Protein AF-A0A7G1ILV0-F1 (afdb_monomer_lite)

Secondary structure (DSSP, 8-state):
-EETTEE----GGGHHHHHHHH-PPPPTT--GGGSPPPSSHHHHHHHHHHHHS-SEEHHHHHHHHT--HHHHHHHHHHHHHTTSEEEE---TTSPTT-TT--EEEEHHHHHHHHHHHHHHHHHTTPPPPHHHHHHHHHHHTTTT-SS-BSHHHHHHHHHHTTT--EEHHHIIIIIIGGGSBT--HHHHHHHHHHTSEEEEEEEEPSTT-EEEEEEEGGGHHHHSPPGGG-S------HHHHHHHHHHHTSS-EEHHHHTTSS--HHHHHHHHHHHHHHTSEEES-SHHHHHHHTTSTT-------S-S-----------------PPPPGGG-SEEEEPPPPP--HHHHHHHHHHHHHHHHSS--TTSSPPP-PPS--------

pLDDT: mean 80.62, std 17.73, range [22.39, 97.06]

InterPro domains:
  IPR055368 Large helicase-related protein, winged-helix domain 3 [PF23235] (128-217)
  IPR055369 Large helicase-related protein, winged-helix domain 2 [PF23236] (2-36)

Radius of gyration: 38.04 Å; chains: 1; bounding box: 92×41×107 Å

Foldseek 3Di:
DDALNDDDDDDLLLQLLLCQPGVDDDDPPDDCNSNDHDPCSNLVVVLVCQVPPPWDWLVVSCSVGVHDSVVSVVSLVVCVVVVQKDWDDDDPPQDPPDSGSIIIHGNVNVVVVVVVVVVVVVVVVPDDDPVVLVVVQCVLLQQQPAPAAALVQQLLNLLLQALPWDKLVCCQPPRRPRRHPPDDQVSVLVCLLVQQKWKAAQADDPALIGIMGMHGNVCQLLNDDALVRQNDPDDDDPLLVLVVVVQVVDDWAALVVSCPDPDDSVVNLVSVVVCRNSGFKTFSHCQLSVLSVCPDPPNDPPPDPPPPPPPPPPPDDPDPDPPPPPPPDSNRDGIMHTRDHHDPDPVSSQVVVVVSCCSNSVDDDPVPRDPPPPPPDDDDDDDD

Organism: Mycobacterium kansasii (NCBI:txid1768)

Sequence (384 aa):
MSFAGRNWWVAVEDIGRLRDGVGAAVPVGLPATFTEEVADPLGELLGRYARTHTPFTTAEAAARFGLGLRVTTDVLGRLAGDGRLVRGDFVVAAAPGGVGSQQWCDAEVLRILRRRSLAALRAQVEPVSTTAYGRFLPEWHHVGATDTGGVDRLAAVIDQLAGARIPASALEPLVLAPRVRDYSPAMLDELLASGEVIWSGAGLISGSDGWVSLHLADSAPLTLALPANQPAEIELTDAHRVILDMLTGGGAYFFRQLTGNGHTETDLKTALWELIWAGWVTGDTFAPVRAILGGGPGARKRSAPAHRGHRPPRLSRYSVAHAQARAPDPTVAGRWSALPTAEP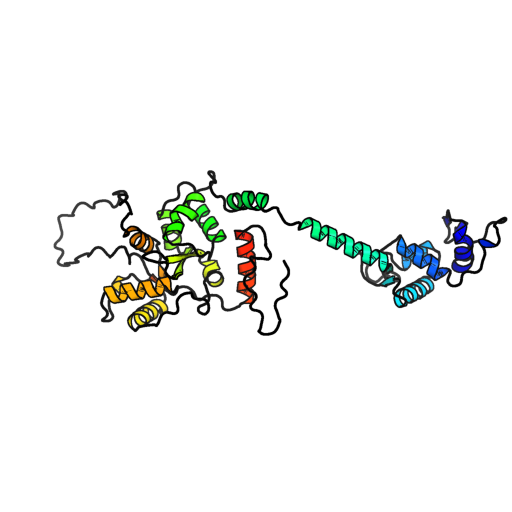DSTLQAHYHAELLLNRHGVLTKARRPPKVCPAGSRPCTRC

Structure (mmCIF, N/CA/C/O backbone):
data_AF-A0A7G1ILV0-F1
#
_entry.id   AF-A0A7G1ILV0-F1
#
loop_
_atom_site.group_PDB
_atom_site.id
_atom_site.type_symbol
_atom_site.label_atom_id
_atom_site.label_alt_id
_atom_site.label_comp_id
_atom_site.label_asym_id
_atom_site.label_entity_id
_atom_site.label_seq_id
_atom_site.pdbx_PDB_ins_code
_atom_site.Cartn_x
_atom_site.Cartn_y
_atom_site.Cartn_z
_atom_site.occupancy
_atom_site.B_iso_or_equiv
_atom_site.auth_seq_id
_atom_site.auth_comp_id
_atom_site.auth_asym_id
_atom_site.auth_atom_id
_atom_site.pdbx_PDB_model_num
ATOM 1 N N . MET A 1 1 ? 27.728 1.464 -62.316 1.00 79.12 1 MET A N 1
ATOM 2 C CA . MET A 1 1 ? 28.024 0.062 -62.698 1.00 79.12 1 MET A CA 1
ATOM 3 C C . MET A 1 1 ? 26.738 -0.752 -62.725 1.00 79.12 1 MET A C 1
ATOM 5 O O . MET A 1 1 ? 25.819 -0.402 -61.994 1.00 79.12 1 MET A O 1
ATOM 9 N N . SER A 1 2 ? 26.652 -1.795 -63.557 1.00 82.56 2 SER A N 1
ATOM 10 C CA . SER A 1 2 ? 25.459 -2.650 -63.659 1.00 82.56 2 SER A CA 1
ATOM 11 C C . SER A 1 2 ? 25.714 -4.014 -63.018 1.00 82.56 2 SER A C 1
ATOM 13 O O . SER A 1 2 ? 26.700 -4.663 -63.354 1.00 82.56 2 SER A O 1
ATOM 15 N N . PHE A 1 3 ? 24.862 -4.423 -62.078 1.00 84.88 3 PHE A N 1
ATOM 16 C CA . PHE A 1 3 ? 24.845 -5.763 -61.478 1.00 84.88 3 PHE A CA 1
ATOM 17 C C . PHE A 1 3 ? 23.454 -6.046 -60.892 1.00 84.88 3 PHE A C 1
ATOM 19 O O . PHE A 1 3 ? 22.685 -5.116 -60.628 1.00 84.88 3 PHE A O 1
ATOM 26 N N . ALA A 1 4 ? 23.104 -7.326 -60.716 1.00 81.44 4 ALA A N 1
ATOM 27 C CA . ALA A 1 4 ? 21.771 -7.749 -60.260 1.00 81.44 4 ALA A CA 1
ATOM 28 C C . ALA A 1 4 ? 20.609 -7.182 -61.114 1.00 81.44 4 ALA A C 1
ATOM 30 O O . ALA A 1 4 ? 19.538 -6.860 -60.600 1.00 81.44 4 ALA A O 1
ATOM 31 N N . GLY A 1 5 ? 20.839 -6.992 -62.420 1.00 80.69 5 GLY A N 1
ATOM 32 C CA . GLY A 1 5 ? 19.844 -6.451 -63.355 1.00 80.69 5 GLY A CA 1
ATOM 33 C C . GLY A 1 5 ? 19.507 -4.965 -63.164 1.00 80.69 5 GLY A C 1
ATOM 34 O O . GLY A 1 5 ? 18.487 -4.508 -63.676 1.00 80.69 5 GLY A O 1
ATOM 35 N N . ARG A 1 6 ? 20.320 -4.200 -62.416 1.00 86.44 6 ARG A N 1
ATOM 36 C CA . ARG A 1 6 ? 20.106 -2.766 -62.150 1.00 86.44 6 ARG A CA 1
ATOM 37 C C . ARG A 1 6 ? 21.400 -1.964 -62.273 1.00 86.44 6 ARG A C 1
ATOM 39 O O . ARG A 1 6 ? 22.496 -2.488 -62.088 1.00 86.44 6 ARG A O 1
ATOM 46 N N . ASN A 1 7 ? 21.258 -0.666 -62.536 1.00 87.00 7 ASN A N 1
ATOM 47 C CA . ASN A 1 7 ? 22.370 0.282 -62.541 1.00 87.00 7 ASN A CA 1
ATOM 48 C C . ASN A 1 7 ? 22.523 0.931 -61.161 1.00 87.00 7 ASN A C 1
ATOM 50 O O . ASN A 1 7 ? 21.570 1.485 -60.619 1.00 87.00 7 ASN A O 1
ATOM 54 N N . TRP A 1 8 ? 23.737 0.881 -60.619 1.00 85.62 8 TRP A N 1
ATOM 55 C CA . TRP A 1 8 ? 24.092 1.390 -59.298 1.00 85.62 8 TRP A CA 1
ATOM 56 C C . TRP A 1 8 ? 25.209 2.429 -59.382 1.00 85.62 8 TRP A C 1
ATOM 58 O O . TRP A 1 8 ? 26.171 2.273 -60.146 1.00 85.62 8 TRP A O 1
ATOM 68 N N . TRP A 1 9 ? 25.109 3.451 -58.535 1.00 87.25 9 TRP A N 1
ATOM 69 C CA . TRP A 1 9 ? 26.228 4.321 -58.186 1.00 87.25 9 TRP A CA 1
ATOM 70 C C . TRP A 1 9 ? 27.061 3.630 -57.110 1.00 87.25 9 TRP A C 1
ATOM 72 O O . TRP A 1 9 ? 26.515 3.158 -56.113 1.00 87.25 9 TRP A O 1
ATOM 82 N N . VAL A 1 10 ? 28.365 3.520 -57.340 1.00 84.38 10 VAL A N 1
ATOM 83 C CA . VAL A 1 10 ? 29.295 2.813 -56.456 1.00 84.38 10 VAL A CA 1
ATOM 84 C C . VAL A 1 10 ? 30.551 3.660 -56.311 1.00 84.38 10 VAL A C 1
ATOM 86 O O . VAL A 1 10 ? 30.996 4.266 -57.285 1.00 84.38 10 VAL A O 1
ATOM 89 N N . ALA A 1 11 ? 31.097 3.690 -55.100 1.00 85.56 11 ALA A N 1
ATOM 90 C CA . ALA A 1 11 ? 32.402 4.259 -54.818 1.00 85.56 11 ALA A CA 1
ATOM 91 C C . ALA A 1 11 ? 33.509 3.504 -55.584 1.00 85.56 11 ALA A C 1
ATOM 93 O O . ALA A 1 11 ? 33.436 2.287 -55.778 1.00 85.56 11 ALA A O 1
ATOM 94 N N . VAL A 1 12 ? 34.525 4.230 -56.047 1.00 83.69 12 VAL A N 1
ATOM 95 C CA . VAL A 1 12 ? 35.605 3.680 -56.886 1.00 83.69 12 VAL A CA 1
ATOM 96 C C . VAL A 1 12 ? 36.421 2.620 -56.131 1.00 83.69 12 VAL A C 1
ATOM 98 O O . VAL A 1 12 ? 36.881 1.645 -56.718 1.00 83.69 12 VAL A O 1
ATOM 101 N N . GLU A 1 13 ? 36.499 2.742 -54.809 1.00 85.06 13 GLU A N 1
ATOM 102 C CA . GLU A 1 13 ? 37.200 1.852 -53.881 1.00 85.06 13 GLU A CA 1
ATOM 103 C C . GLU A 1 13 ? 36.579 0.449 -53.778 1.00 85.06 13 GLU A C 1
ATOM 105 O O . GLU A 1 13 ? 37.205 -0.472 -53.250 1.00 85.06 13 GLU A O 1
ATOM 110 N N . ASP A 1 14 ? 35.344 0.274 -54.256 1.00 83.62 14 ASP A N 1
ATOM 111 C CA . ASP A 1 14 ? 34.600 -0.988 -54.178 1.00 83.62 14 ASP A CA 1
ATOM 112 C C . ASP A 1 14 ? 34.584 -1.761 -55.499 1.00 83.62 14 ASP A C 1
ATOM 114 O O . ASP A 1 14 ? 33.977 -2.830 -55.592 1.00 83.62 14 ASP A O 1
ATOM 118 N N . ILE A 1 15 ? 35.280 -1.251 -56.517 1.00 84.88 15 ILE A N 1
ATOM 119 C CA . ILE A 1 15 ? 35.328 -1.851 -57.850 1.00 84.88 15 ILE A CA 1
ATOM 120 C C . ILE A 1 15 ? 35.976 -3.237 -57.816 1.00 84.88 15 ILE A C 1
ATOM 122 O O . ILE A 1 15 ? 35.375 -4.173 -58.339 1.00 84.88 15 ILE A O 1
ATOM 126 N N . GLY A 1 16 ? 37.123 -3.407 -57.145 1.00 84.12 16 GLY A N 1
ATOM 127 C CA . GLY A 1 16 ? 37.753 -4.723 -56.964 1.00 84.12 16 GLY A CA 1
ATOM 128 C C . GLY A 1 16 ? 36.823 -5.734 -56.280 1.00 84.12 16 GLY A C 1
ATOM 129 O O . GLY A 1 16 ? 36.609 -6.830 -56.789 1.00 84.12 16 GLY A O 1
ATOM 130 N N . ARG A 1 17 ? 36.141 -5.320 -55.199 1.00 87.56 17 ARG A N 1
ATOM 131 C CA . ARG A 1 17 ? 35.183 -6.168 -54.460 1.00 87.56 17 ARG A CA 1
ATOM 132 C C . ARG A 1 17 ? 34.002 -6.611 -55.319 1.00 87.56 17 ARG A C 1
ATOM 134 O O . ARG A 1 17 ? 33.557 -7.749 -55.215 1.00 87.56 17 ARG A O 1
ATOM 141 N N . LEU A 1 18 ? 33.458 -5.711 -56.139 1.00 85.69 18 LEU A N 1
ATOM 142 C CA . LEU A 1 18 ? 32.312 -6.013 -56.997 1.00 85.69 18 LEU A CA 1
ATOM 143 C C . LEU A 1 18 ? 32.705 -6.824 -58.232 1.00 85.69 18 LEU A C 1
ATOM 145 O O . LEU A 1 18 ? 31.926 -7.673 -58.665 1.00 85.69 18 LEU A O 1
ATOM 149 N N . ARG A 1 19 ? 33.903 -6.603 -58.779 1.00 87.06 19 ARG A N 1
ATOM 150 C CA . ARG A 1 19 ? 34.464 -7.453 -59.832 1.00 87.06 19 ARG A CA 1
ATOM 151 C C . ARG A 1 19 ? 34.607 -8.885 -59.319 1.00 87.06 19 ARG A C 1
ATOM 153 O O . ARG A 1 19 ? 34.038 -9.794 -59.914 1.00 87.06 19 ARG A O 1
ATOM 160 N N . ASP A 1 20 ? 35.292 -9.056 -58.192 1.00 85.19 20 ASP A N 1
ATOM 161 C CA . ASP A 1 20 ? 35.662 -10.377 -57.669 1.00 85.19 20 ASP A CA 1
ATOM 162 C C . ASP A 1 20 ? 34.476 -11.091 -56.998 1.00 85.19 20 ASP A C 1
ATOM 164 O O . ASP A 1 20 ? 34.389 -12.315 -57.012 1.00 85.19 20 ASP A O 1
ATOM 168 N N . GLY A 1 21 ? 33.531 -10.336 -56.427 1.00 84.25 21 GLY A N 1
ATOM 169 C CA . GLY A 1 21 ? 32.373 -10.887 -55.722 1.00 84.25 21 GLY A CA 1
ATOM 170 C C . GLY A 1 21 ? 31.157 -11.162 -56.608 1.00 84.25 21 GLY A C 1
ATOM 171 O O . GLY A 1 21 ? 30.537 -12.214 -56.480 1.00 84.25 21 GLY A O 1
ATOM 172 N N . VAL A 1 22 ? 30.778 -10.221 -57.480 1.00 85.88 22 VAL A N 1
ATOM 173 C CA . VAL A 1 22 ? 29.532 -10.305 -58.275 1.00 85.88 22 VAL A CA 1
ATOM 174 C C . VAL A 1 22 ? 29.767 -10.295 -59.788 1.00 85.88 22 VAL A C 1
ATOM 176 O O . VAL A 1 22 ? 28.803 -10.285 -60.551 1.00 85.88 22 VAL A O 1
ATOM 179 N N . GLY A 1 23 ? 31.026 -10.287 -60.242 1.00 83.50 23 GLY A N 1
ATOM 180 C CA . GLY A 1 23 ? 31.365 -10.273 -61.666 1.00 83.50 23 GLY A CA 1
ATOM 181 C C . GLY A 1 23 ? 31.017 -8.958 -62.369 1.00 83.50 23 GLY A C 1
ATOM 182 O O . GLY A 1 23 ? 30.745 -8.958 -63.569 1.00 83.50 23 GLY A O 1
ATOM 183 N N . ALA A 1 24 ? 30.972 -7.836 -61.641 1.00 85.75 24 ALA A N 1
ATOM 184 C CA . ALA A 1 24 ? 30.646 -6.541 -62.235 1.00 85.75 24 ALA A CA 1
ATOM 185 C C . ALA A 1 24 ? 31.731 -6.092 -63.230 1.00 85.75 24 ALA A C 1
ATOM 187 O O . ALA A 1 24 ? 32.926 -6.149 -62.936 1.00 85.75 24 ALA A O 1
ATOM 188 N N . ALA A 1 25 ? 31.311 -5.598 -64.398 1.00 83.44 25 ALA A N 1
ATOM 189 C CA . ALA A 1 25 ? 32.230 -5.087 -65.412 1.00 83.44 25 ALA A CA 1
ATOM 190 C C . ALA A 1 25 ? 32.951 -3.820 -64.920 1.00 83.44 25 ALA A C 1
ATOM 192 O O . ALA A 1 25 ? 32.310 -2.838 -64.532 1.00 83.44 25 ALA A O 1
ATOM 193 N N . VAL A 1 26 ? 34.284 -3.842 -64.973 1.00 83.38 26 VAL A N 1
ATOM 194 C CA . VAL A 1 26 ? 35.137 -2.716 -64.575 1.00 83.38 26 VAL A CA 1
ATOM 195 C C . VAL A 1 26 ? 35.192 -1.678 -65.705 1.00 83.38 26 VAL A C 1
ATOM 197 O O . VAL A 1 26 ? 35.499 -2.043 -66.842 1.00 83.38 26 VAL A O 1
ATOM 200 N N . PRO A 1 27 ? 34.907 -0.390 -65.435 1.00 82.06 27 PRO A N 1
ATOM 201 C CA . PRO A 1 27 ? 35.060 0.672 -66.428 1.00 82.06 27 PRO A CA 1
ATOM 202 C C . PRO A 1 27 ? 36.511 0.826 -66.915 1.00 82.06 27 PRO A C 1
ATOM 204 O O . PRO A 1 27 ? 37.463 0.603 -66.171 1.00 82.06 27 PRO A O 1
ATOM 207 N N . VAL A 1 28 ? 36.694 1.255 -68.164 1.00 80.25 28 VAL A N 1
ATOM 208 C CA . VAL A 1 28 ? 38.029 1.541 -68.715 1.00 80.25 28 VAL A CA 1
ATOM 209 C C . VAL A 1 28 ? 38.615 2.825 -68.105 1.00 80.25 28 VAL A C 1
ATOM 211 O O . VAL A 1 28 ? 37.888 3.792 -67.891 1.00 80.25 28 VAL A O 1
ATOM 214 N N . GLY A 1 29 ? 39.928 2.845 -67.838 1.00 80.56 29 GLY A N 1
ATOM 215 C CA . GLY A 1 29 ? 40.647 4.035 -67.346 1.00 80.56 29 GLY A CA 1
ATOM 216 C C . GLY A 1 29 ? 40.812 4.151 -65.823 1.00 80.56 29 GLY A C 1
ATOM 217 O O . GLY A 1 29 ? 41.210 5.208 -65.338 1.00 80.56 29 GLY A O 1
ATOM 218 N N . LEU A 1 30 ? 40.524 3.092 -65.061 1.00 82.38 30 LEU A N 1
ATOM 219 C CA . LEU A 1 30 ? 40.735 3.063 -63.610 1.00 82.38 30 LEU A CA 1
ATOM 220 C C . LEU A 1 30 ? 42.191 2.735 -63.229 1.00 82.38 30 LEU A C 1
ATOM 222 O O . LEU A 1 30 ? 42.774 1.821 -63.814 1.00 82.38 30 LEU A O 1
ATOM 226 N N . PRO A 1 31 ? 42.775 3.431 -62.231 1.00 83.38 31 PRO A N 1
ATOM 227 C CA . PRO A 1 31 ? 44.074 3.068 -61.670 1.00 83.38 31 PRO A CA 1
ATOM 228 C C . PRO A 1 31 ? 44.096 1.636 -61.123 1.00 83.38 31 PRO A C 1
ATOM 230 O O . PRO A 1 31 ? 43.142 1.200 -60.475 1.00 83.38 31 PRO A O 1
ATOM 233 N N . ALA A 1 32 ? 45.218 0.936 -61.324 1.00 77.31 32 ALA A N 1
ATOM 234 C CA . ALA A 1 32 ? 45.383 -0.467 -60.930 1.00 77.31 32 ALA A CA 1
ATOM 235 C C . ALA A 1 32 ? 45.163 -0.716 -59.423 1.00 77.31 32 ALA A C 1
ATOM 237 O O . ALA A 1 32 ? 44.702 -1.791 -59.043 1.00 77.31 32 ALA A O 1
ATOM 238 N N . THR A 1 33 ? 45.401 0.302 -58.590 1.00 81.69 33 THR A N 1
ATOM 239 C CA . THR A 1 33 ? 45.192 0.283 -57.132 1.00 81.69 33 THR A CA 1
ATOM 240 C C . THR A 1 33 ? 43.747 -0.022 -56.726 1.00 81.69 33 THR A C 1
ATOM 242 O O . THR A 1 33 ? 43.512 -0.569 -55.657 1.00 81.69 33 THR A O 1
ATOM 245 N N . PHE A 1 34 ? 42.754 0.304 -57.563 1.00 76.94 34 PHE A N 1
ATOM 246 C CA . PHE A 1 34 ? 41.334 0.026 -57.280 1.00 76.94 34 PHE A CA 1
ATOM 247 C C . PHE A 1 34 ? 40.857 -1.332 -57.815 1.00 76.94 34 PHE A C 1
ATOM 249 O O . PHE A 1 34 ? 39.697 -1.710 -57.629 1.00 76.94 34 PHE A O 1
ATOM 256 N N . THR A 1 35 ? 41.749 -2.063 -58.485 1.00 76.88 35 THR A N 1
ATOM 257 C CA . THR A 1 35 ? 41.499 -3.375 -59.096 1.00 76.88 35 THR A CA 1
ATOM 258 C C . THR A 1 35 ? 42.369 -4.483 -58.501 1.00 76.88 35 THR A C 1
ATOM 260 O O . THR A 1 35 ? 42.430 -5.577 -59.065 1.00 76.88 35 THR A O 1
ATOM 263 N N . GLU A 1 36 ? 43.040 -4.212 -57.382 1.00 81.19 36 GLU A N 1
ATOM 264 C CA . GLU A 1 36 ? 43.780 -5.220 -56.620 1.00 81.19 36 GLU A CA 1
ATOM 265 C C . GLU A 1 36 ? 42.856 -6.366 -56.179 1.00 81.19 36 GLU A C 1
ATOM 267 O O . GLU A 1 36 ? 41.644 -6.190 -56.028 1.00 81.19 36 GLU A O 1
ATOM 272 N N . GLU A 1 37 ? 43.428 -7.562 -56.047 1.00 77.75 37 GLU A N 1
ATOM 273 C CA . GLU A 1 37 ? 42.696 -8.773 -55.678 1.00 77.75 37 GLU A CA 1
ATOM 274 C C . GLU A 1 37 ? 42.221 -8.698 -54.223 1.00 77.75 37 GLU A C 1
ATOM 276 O O . GLU A 1 37 ? 42.992 -8.390 -53.310 1.00 77.75 37 GLU A O 1
ATOM 281 N N . VAL A 1 38 ? 40.937 -8.979 -54.002 1.00 83.69 38 VAL A N 1
ATOM 282 C CA . VAL A 1 38 ? 40.335 -8.967 -52.665 1.00 83.69 38 VAL A CA 1
ATOM 283 C C . VAL A 1 38 ? 40.238 -10.395 -52.129 1.00 83.69 38 VAL A C 1
ATOM 285 O O . VAL A 1 38 ? 39.659 -11.259 -52.776 1.00 83.69 38 VAL A O 1
ATOM 288 N N . ALA A 1 39 ? 40.740 -10.634 -50.914 1.00 81.69 39 ALA A N 1
ATOM 289 C CA . ALA A 1 39 ? 40.778 -11.973 -50.313 1.00 81.69 39 ALA A CA 1
ATOM 290 C C . ALA A 1 39 ? 39.387 -12.562 -49.977 1.00 81.69 39 ALA A C 1
ATOM 292 O O . ALA A 1 39 ? 39.179 -13.764 -50.118 1.00 81.69 39 ALA A O 1
ATOM 293 N N . ASP A 1 40 ? 38.430 -11.739 -49.527 1.00 85.81 40 ASP A N 1
ATOM 294 C CA . ASP A 1 40 ? 37.046 -12.162 -49.239 1.00 85.81 40 ASP A CA 1
ATOM 295 C C . ASP A 1 40 ? 36.024 -11.133 -49.764 1.00 85.81 40 ASP A C 1
ATOM 297 O O . ASP A 1 40 ? 35.420 -10.381 -48.989 1.00 85.81 40 ASP A O 1
ATOM 301 N N . PRO A 1 41 ? 35.818 -11.060 -51.091 1.00 87.00 41 PRO A N 1
ATOM 302 C CA . PRO A 1 41 ? 35.004 -10.012 -51.701 1.00 87.00 41 PRO A CA 1
ATOM 303 C C . PRO A 1 41 ? 33.535 -10.108 -51.269 1.00 87.00 41 PRO A C 1
ATOM 305 O O . PRO A 1 41 ? 32.907 -9.096 -50.951 1.00 87.00 41 PRO A O 1
ATOM 308 N N . LEU A 1 42 ? 32.986 -11.325 -51.184 1.00 86.88 42 LEU A N 1
ATOM 309 C CA . LEU A 1 42 ? 31.601 -11.555 -50.766 1.00 86.88 42 LEU A CA 1
ATOM 310 C C . LEU A 1 42 ? 31.383 -11.281 -49.275 1.00 86.88 42 LEU A C 1
ATOM 312 O O . LEU A 1 42 ? 30.385 -10.651 -48.914 1.00 86.88 42 LEU A O 1
ATOM 316 N N . GLY A 1 43 ? 32.299 -11.717 -48.405 1.00 88.38 43 GLY A N 1
ATOM 317 C CA . GLY A 1 43 ? 32.203 -11.462 -46.969 1.00 88.38 43 GLY A CA 1
ATOM 318 C C . GLY A 1 43 ? 32.366 -9.982 -46.617 1.00 88.38 43 GLY A C 1
ATOM 319 O O . GLY A 1 43 ? 31.697 -9.485 -45.705 1.00 88.38 43 GLY A O 1
ATOM 320 N N . GLU A 1 44 ? 33.192 -9.237 -47.357 1.00 89.44 44 GLU A N 1
ATOM 321 C CA . GLU A 1 44 ? 33.304 -7.784 -47.198 1.00 89.44 44 GLU A CA 1
ATOM 322 C C . GLU A 1 44 ? 32.042 -7.043 -47.661 1.00 89.44 44 GLU A C 1
ATOM 324 O O . GLU A 1 44 ? 31.550 -6.177 -46.930 1.00 89.44 44 GLU A O 1
ATOM 329 N N . LEU A 1 45 ? 31.475 -7.398 -48.821 1.00 89.81 45 LEU A N 1
ATOM 330 C CA . LEU A 1 45 ? 30.241 -6.785 -49.331 1.00 89.81 45 LEU A CA 1
ATOM 331 C C . LEU A 1 45 ? 29.047 -7.044 -48.404 1.00 89.81 45 LEU A C 1
ATOM 333 O O . LEU A 1 45 ? 28.356 -6.102 -48.005 1.00 89.81 45 LEU A O 1
ATOM 337 N N . LEU A 1 46 ? 28.834 -8.303 -48.006 1.00 90.75 46 LEU A N 1
ATOM 338 C CA . LEU A 1 46 ? 27.745 -8.678 -47.100 1.00 90.75 46 LEU A CA 1
ATOM 339 C C . LEU A 1 46 ? 27.956 -8.116 -45.690 1.00 90.75 46 LEU A C 1
ATOM 341 O O . LEU A 1 46 ? 27.001 -7.661 -45.064 1.00 90.75 46 LEU A O 1
ATOM 345 N N . GLY A 1 47 ? 29.201 -8.058 -45.209 1.00 89.88 47 GLY A N 1
ATOM 346 C CA . GLY A 1 47 ? 29.528 -7.423 -43.934 1.00 89.88 47 GLY A CA 1
ATOM 347 C C . GLY A 1 47 ? 29.229 -5.920 -43.922 1.00 89.88 47 GLY A C 1
ATOM 348 O O . GLY A 1 47 ? 28.713 -5.399 -42.937 1.00 89.88 47 GLY A O 1
ATOM 349 N N . ARG A 1 48 ? 29.500 -5.204 -45.020 1.00 89.88 48 ARG A N 1
ATOM 350 C CA . ARG A 1 48 ? 29.146 -3.779 -45.149 1.00 89.88 48 ARG A CA 1
ATOM 351 C C . ARG A 1 48 ? 27.642 -3.561 -45.259 1.00 89.88 48 ARG A C 1
ATOM 353 O O . ARG A 1 48 ? 27.112 -2.645 -44.629 1.00 89.88 48 ARG A O 1
ATOM 360 N N . TYR A 1 49 ? 26.961 -4.415 -46.020 1.00 90.12 49 TYR A N 1
ATOM 361 C CA . TYR A 1 49 ? 25.504 -4.406 -46.110 1.00 90.12 49 TYR A CA 1
ATOM 362 C C . TYR A 1 49 ? 24.871 -4.572 -44.722 1.00 90.12 49 TYR A C 1
ATOM 364 O O . TYR A 1 49 ? 24.045 -3.755 -44.317 1.00 90.12 49 TYR A O 1
ATOM 372 N N . ALA A 1 50 ? 25.366 -5.528 -43.931 1.00 91.44 50 ALA A N 1
ATOM 373 C CA . ALA A 1 50 ? 24.904 -5.763 -42.568 1.00 91.44 50 ALA A CA 1
ATOM 374 C C . ALA A 1 50 ? 25.148 -4.585 -41.608 1.00 91.44 50 ALA A C 1
ATOM 376 O O . ALA A 1 50 ? 24.375 -4.373 -40.686 1.00 91.44 50 ALA A O 1
ATOM 377 N N . ARG A 1 51 ? 26.165 -3.744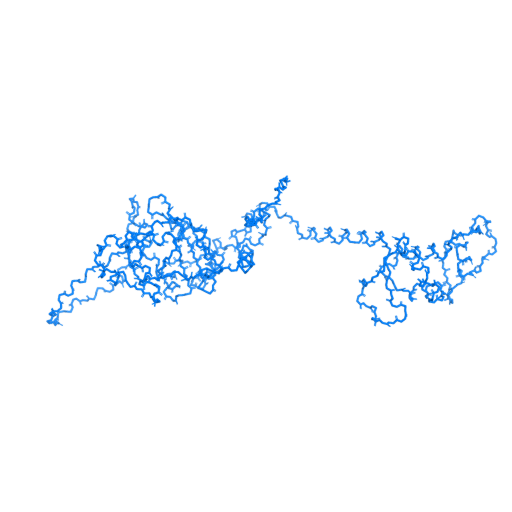 -41.805 1.00 90.56 51 ARG A N 1
ATOM 378 C CA . ARG A 1 51 ? 26.360 -2.575 -40.921 1.00 90.56 51 ARG A CA 1
ATOM 379 C C . ARG A 1 51 ? 25.332 -1.464 -41.120 1.00 90.56 51 ARG A C 1
ATOM 381 O O . ARG A 1 51 ? 25.203 -0.600 -40.260 1.00 90.56 51 ARG A O 1
ATOM 388 N N . THR A 1 52 ? 24.637 -1.456 -42.254 1.00 89.56 52 THR A N 1
ATOM 389 C CA . THR A 1 52 ? 23.752 -0.351 -42.655 1.00 89.56 52 THR A CA 1
ATOM 390 C C . THR A 1 52 ? 22.294 -0.769 -42.807 1.00 89.56 52 THR A C 1
ATOM 392 O O . THR A 1 52 ? 21.413 0.060 -42.612 1.00 89.56 52 THR A O 1
ATOM 395 N N . HIS A 1 53 ? 22.027 -2.041 -43.103 1.00 87.94 53 HIS A N 1
ATOM 396 C CA . HIS A 1 53 ? 20.691 -2.544 -43.420 1.00 87.94 53 HIS A CA 1
ATOM 397 C C . HIS A 1 53 ? 20.263 -3.627 -42.429 1.00 87.94 53 HIS A C 1
ATOM 399 O O . HIS A 1 53 ? 19.981 -4.746 -42.830 1.00 87.94 53 HIS A O 1
ATOM 405 N N . THR A 1 54 ? 20.255 -3.329 -41.128 1.00 85.06 54 THR A N 1
ATOM 406 C CA . THR A 1 54 ? 19.846 -4.301 -40.101 1.00 85.06 54 THR A CA 1
ATOM 407 C C . THR A 1 54 ? 18.515 -3.970 -39.456 1.00 85.06 54 THR A C 1
ATOM 409 O O . THR A 1 54 ? 18.271 -2.806 -39.136 1.00 85.06 54 THR A O 1
ATOM 412 N N . PRO A 1 55 ? 17.680 -4.985 -39.179 1.00 90.50 55 PRO A N 1
ATOM 413 C CA . PRO A 1 55 ? 17.802 -6.405 -39.566 1.00 90.50 55 PRO A CA 1
ATOM 414 C C . PRO A 1 55 ? 17.408 -6.663 -41.038 1.00 90.50 55 PRO A C 1
ATOM 416 O O . PRO A 1 55 ? 16.578 -5.940 -41.581 1.00 90.50 55 PRO A O 1
ATOM 419 N N . PHE A 1 56 ? 17.981 -7.699 -41.668 1.00 91.31 56 PHE A N 1
ATOM 420 C CA . PHE A 1 56 ? 17.680 -8.098 -43.059 1.00 91.31 56 PHE A CA 1
ATOM 421 C C . PHE A 1 56 ? 17.556 -9.614 -43.218 1.00 91.31 56 PHE A C 1
ATOM 423 O O . PHE A 1 56 ? 18.106 -10.377 -42.423 1.00 91.31 56 PHE A O 1
ATOM 430 N N . THR A 1 57 ? 16.881 -10.062 -44.275 1.00 91.56 57 THR A N 1
ATOM 431 C CA . THR A 1 57 ? 16.744 -11.484 -44.626 1.00 91.56 57 THR A CA 1
ATOM 432 C C . THR A 1 57 ? 17.814 -11.957 -45.613 1.00 91.56 57 THR A C 1
ATOM 434 O O . THR A 1 57 ? 18.361 -11.177 -46.397 1.00 91.56 57 THR A O 1
ATOM 437 N N . THR A 1 58 ? 18.096 -13.264 -45.645 1.00 91.38 58 THR A N 1
ATOM 438 C CA . THR A 1 58 ? 18.978 -13.848 -46.674 1.00 91.38 58 THR A CA 1
ATOM 439 C C . THR A 1 58 ? 18.492 -13.517 -48.092 1.00 91.38 58 THR A C 1
ATOM 441 O O . THR A 1 58 ? 19.312 -13.225 -48.960 1.00 91.38 58 THR A O 1
ATOM 444 N N . ALA A 1 59 ? 17.175 -13.523 -48.328 1.00 89.12 59 ALA A N 1
ATOM 445 C CA . ALA A 1 59 ? 16.595 -13.203 -49.633 1.00 89.12 59 ALA A CA 1
ATOM 446 C C . ALA A 1 59 ? 16.862 -11.749 -50.064 1.00 89.12 59 ALA A C 1
ATOM 448 O O . ALA A 1 59 ? 17.215 -11.507 -51.218 1.00 89.12 59 ALA A O 1
ATOM 449 N N . GLU A 1 60 ? 16.760 -10.787 -49.144 1.00 89.94 60 GLU A N 1
ATOM 450 C CA . GLU A 1 60 ? 17.058 -9.374 -49.419 1.00 89.94 60 GLU A CA 1
ATOM 451 C C . GLU A 1 60 ? 18.531 -9.159 -49.774 1.00 89.94 60 GLU A C 1
ATOM 453 O O . GLU A 1 60 ? 18.840 -8.472 -50.749 1.00 89.94 60 GLU A O 1
ATOM 458 N N . ALA A 1 61 ? 19.446 -9.789 -49.031 1.00 90.56 61 ALA A N 1
ATOM 459 C CA . ALA A 1 61 ? 20.875 -9.721 -49.326 1.00 90.56 61 ALA A CA 1
ATOM 460 C C . ALA A 1 61 ? 21.216 -10.373 -50.678 1.00 90.56 61 ALA A C 1
ATOM 462 O O . ALA A 1 61 ? 21.981 -9.808 -51.462 1.00 90.56 61 ALA A O 1
ATOM 463 N N . ALA A 1 62 ? 20.617 -11.528 -50.980 1.00 90.69 62 ALA A N 1
ATOM 464 C CA . ALA A 1 62 ? 20.793 -12.214 -52.257 1.00 90.69 62 ALA A CA 1
ATOM 465 C C . ALA A 1 62 ? 20.299 -11.353 -53.433 1.00 90.69 62 ALA A C 1
ATOM 467 O O . ALA A 1 62 ? 21.032 -11.137 -54.399 1.00 90.69 62 ALA A O 1
ATOM 468 N N . ALA A 1 63 ? 19.099 -10.774 -53.318 1.00 89.75 63 ALA A N 1
ATOM 469 C CA . ALA A 1 63 ? 18.524 -9.895 -54.334 1.00 89.75 63 ALA A CA 1
ATOM 470 C C . ALA A 1 63 ? 19.334 -8.601 -54.528 1.00 89.75 63 ALA A C 1
ATOM 472 O O . ALA A 1 63 ? 19.487 -8.131 -55.655 1.00 89.75 63 ALA A O 1
ATOM 473 N N . ARG A 1 64 ? 19.890 -8.033 -53.448 1.00 88.38 64 ARG A N 1
ATOM 474 C CA . ARG A 1 64 ? 20.681 -6.793 -53.497 1.00 88.38 64 ARG A CA 1
ATOM 475 C C . ARG A 1 64 ? 21.931 -6.913 -54.367 1.00 88.38 64 ARG A C 1
ATOM 477 O O . ARG A 1 64 ? 22.288 -5.937 -55.034 1.00 88.38 64 ARG A O 1
ATOM 484 N N . PHE A 1 65 ? 22.594 -8.067 -54.312 1.00 88.06 65 PHE A N 1
ATOM 485 C CA . PHE A 1 65 ? 23.868 -8.329 -54.988 1.00 88.06 65 PHE A CA 1
ATOM 486 C C . PHE A 1 65 ? 23.740 -9.262 -56.202 1.00 88.06 65 PHE A C 1
ATOM 488 O O . PHE A 1 65 ? 24.707 -9.425 -56.936 1.00 88.06 65 PHE A O 1
ATOM 495 N N . GLY A 1 66 ? 22.554 -9.827 -56.460 1.00 86.69 66 GLY A N 1
ATOM 496 C CA . GLY A 1 66 ? 22.328 -10.760 -57.569 1.00 86.69 66 GLY A CA 1
ATOM 497 C C . GLY A 1 66 ? 22.950 -12.136 -57.325 1.00 86.69 66 GLY A C 1
ATOM 498 O O . GLY A 1 66 ? 23.350 -12.809 -58.270 1.00 86.69 66 GLY A O 1
ATOM 499 N N . LEU A 1 67 ? 23.068 -12.531 -56.056 1.00 89.12 67 LEU A N 1
ATOM 500 C CA . LEU A 1 67 ? 23.693 -13.780 -55.633 1.00 89.12 67 LEU A CA 1
ATOM 501 C C . LEU A 1 67 ? 22.660 -14.907 -55.532 1.00 89.12 67 LEU A C 1
ATOM 503 O O . LEU A 1 67 ? 21.488 -14.681 -55.233 1.00 89.12 67 LEU A O 1
ATOM 507 N N . GLY A 1 68 ? 23.110 -16.146 -55.735 1.00 88.25 68 GLY A N 1
ATOM 508 C CA . GLY A 1 68 ? 22.291 -17.325 -55.467 1.00 88.25 68 GLY A CA 1
ATOM 509 C C . GLY A 1 68 ? 22.047 -17.501 -53.966 1.00 88.25 68 GLY A C 1
ATOM 510 O O . GLY A 1 68 ? 22.971 -17.370 -53.165 1.00 88.25 68 GLY A O 1
ATOM 511 N N . LEU A 1 69 ? 20.819 -17.868 -53.585 1.00 89.12 69 LEU A N 1
ATOM 512 C CA . LEU A 1 69 ? 20.406 -17.932 -52.179 1.00 89.12 69 LEU A CA 1
ATOM 513 C C . LEU A 1 69 ? 21.303 -18.840 -51.322 1.00 89.12 69 LEU A C 1
ATOM 515 O O . LEU A 1 69 ? 21.657 -18.455 -50.215 1.00 89.12 69 LEU A O 1
ATOM 519 N N . ARG A 1 70 ? 21.730 -20.000 -51.849 1.00 89.56 70 ARG A N 1
ATOM 520 C CA . ARG A 1 70 ? 22.668 -20.905 -51.155 1.00 89.56 70 ARG A CA 1
ATOM 521 C C . ARG A 1 70 ? 24.010 -20.238 -50.858 1.00 89.56 70 ARG A C 1
ATOM 523 O O . ARG A 1 70 ? 24.465 -20.290 -49.725 1.00 89.56 70 ARG A O 1
ATOM 530 N N . VAL A 1 71 ? 24.599 -19.571 -51.852 1.00 90.06 71 VAL A N 1
ATOM 531 C CA . VAL A 1 71 ? 25.889 -18.877 -51.704 1.00 90.06 71 VAL A CA 1
ATOM 532 C C . VAL A 1 71 ? 25.775 -17.782 -50.646 1.00 90.06 71 VAL A C 1
ATOM 534 O O . VAL A 1 71 ? 26.639 -17.655 -49.782 1.00 90.06 71 VAL A O 1
ATOM 537 N N . THR A 1 72 ? 24.678 -17.022 -50.661 1.00 91.00 72 THR A N 1
ATOM 538 C CA . THR A 1 72 ? 24.424 -15.995 -49.645 1.00 91.00 72 THR A CA 1
ATOM 539 C C . THR A 1 72 ? 24.235 -16.605 -48.255 1.00 91.00 72 THR A C 1
ATOM 541 O O . THR A 1 72 ? 24.815 -16.097 -47.300 1.00 91.00 72 THR A O 1
ATOM 544 N N . THR A 1 73 ? 23.484 -17.705 -48.120 1.00 91.88 73 THR A N 1
ATOM 545 C CA . THR A 1 73 ? 23.332 -18.418 -46.840 1.00 91.88 73 THR A CA 1
ATOM 546 C C . THR A 1 73 ? 24.675 -18.891 -46.291 1.00 91.88 73 THR A C 1
ATOM 548 O O . THR A 1 73 ? 24.941 -18.675 -45.111 1.00 91.88 73 THR A O 1
ATOM 551 N N . ASP A 1 74 ? 25.527 -19.487 -47.125 1.00 92.25 74 ASP A N 1
ATOM 552 C CA . ASP A 1 74 ? 26.812 -20.045 -46.695 1.00 92.25 74 ASP A CA 1
ATOM 553 C C . ASP A 1 74 ? 27.769 -18.941 -46.211 1.00 92.25 74 ASP A C 1
ATOM 555 O O . ASP A 1 74 ? 28.373 -19.057 -45.142 1.00 92.25 74 ASP A O 1
ATOM 559 N N . VAL A 1 75 ? 27.853 -17.819 -46.939 1.00 92.44 75 VAL A N 1
ATOM 560 C CA . VAL A 1 75 ? 28.701 -16.682 -46.540 1.00 92.44 75 VAL A CA 1
ATOM 561 C C . VAL A 1 75 ? 28.173 -15.999 -45.274 1.00 92.44 75 VAL A C 1
ATOM 563 O O . VAL A 1 75 ? 28.960 -15.690 -44.379 1.00 92.44 75 VAL A O 1
ATOM 566 N N . LEU A 1 76 ? 26.856 -15.795 -45.149 1.00 92.19 76 LEU A N 1
ATOM 567 C CA . LEU A 1 76 ? 26.257 -15.236 -43.928 1.00 92.19 76 LEU A CA 1
ATOM 568 C C . LEU A 1 76 ? 26.440 -16.175 -42.726 1.00 92.19 76 LEU A C 1
ATOM 570 O O . LEU A 1 76 ? 26.729 -15.709 -41.625 1.00 92.19 76 LEU A O 1
ATOM 574 N N . GLY A 1 77 ? 26.338 -17.489 -42.943 1.00 91.81 77 GLY A N 1
ATOM 575 C CA . GLY A 1 77 ? 26.606 -18.512 -41.936 1.00 91.81 77 GLY A CA 1
ATOM 576 C C . GLY A 1 77 ? 28.051 -18.480 -41.441 1.00 91.81 77 GLY A C 1
ATOM 577 O O . GLY A 1 77 ? 28.273 -18.490 -40.232 1.00 91.81 77 GLY A O 1
ATOM 578 N N . ARG A 1 78 ? 29.026 -18.350 -42.351 1.00 94.00 78 ARG A N 1
ATOM 579 C CA . ARG A 1 78 ? 30.442 -18.165 -41.992 1.00 94.00 78 ARG A CA 1
ATOM 580 C C . ARG A 1 78 ? 30.658 -16.891 -41.177 1.00 94.00 78 ARG A C 1
ATOM 582 O O . ARG A 1 78 ? 31.241 -16.952 -40.103 1.00 94.00 78 ARG A O 1
ATOM 589 N N . LEU A 1 79 ? 30.114 -15.758 -41.628 1.00 91.94 79 LEU A N 1
ATOM 590 C CA . LEU A 1 79 ? 30.217 -14.488 -40.900 1.00 91.94 79 LEU A CA 1
ATOM 591 C C . LEU A 1 79 ? 29.565 -14.540 -39.509 1.00 91.94 79 LEU A C 1
ATOM 593 O O . LEU A 1 79 ? 30.002 -13.833 -38.599 1.00 91.94 79 LEU A O 1
ATOM 597 N N . ALA A 1 80 ? 28.527 -15.357 -39.329 1.00 92.44 80 ALA A N 1
ATOM 598 C CA . ALA A 1 80 ? 27.944 -15.605 -38.016 1.00 92.44 80 ALA A CA 1
ATOM 599 C C . ALA A 1 80 ? 28.800 -16.534 -37.146 1.00 92.44 80 ALA A C 1
ATOM 601 O O . ALA A 1 80 ? 28.918 -16.289 -35.947 1.00 92.44 80 ALA A O 1
ATOM 602 N N . GLY A 1 81 ? 29.445 -17.545 -37.737 1.00 91.31 81 GLY A N 1
ATOM 603 C CA . GLY A 1 81 ? 30.451 -18.371 -37.060 1.00 91.31 81 GLY A CA 1
ATOM 604 C C . GLY A 1 81 ? 31.634 -17.547 -36.542 1.00 91.31 81 GLY A C 1
ATOM 605 O O . GLY A 1 81 ? 32.081 -17.756 -35.418 1.00 91.31 81 GLY A O 1
ATOM 606 N N . ASP A 1 82 ? 32.051 -16.536 -37.307 1.00 91.25 82 ASP A N 1
ATOM 607 C CA . ASP A 1 82 ? 33.101 -15.577 -36.934 1.00 91.25 82 ASP A CA 1
ATOM 608 C C . ASP A 1 82 ? 32.624 -14.508 -35.922 1.00 91.25 82 ASP A C 1
ATOM 610 O O . ASP A 1 82 ? 33.371 -13.593 -35.571 1.00 91.25 82 ASP A O 1
ATOM 614 N N . GLY A 1 83 ? 31.361 -14.561 -35.479 1.00 89.75 83 GLY A N 1
ATOM 615 C CA . GLY A 1 83 ? 30.782 -13.620 -34.514 1.00 89.75 83 GLY A CA 1
ATOM 616 C C . GLY A 1 83 ? 30.505 -12.213 -35.057 1.00 89.75 83 GLY A C 1
ATOM 617 O O . GLY A 1 83 ? 30.167 -11.313 -34.288 1.00 89.75 83 GLY A O 1
ATOM 618 N N . ARG A 1 84 ? 30.630 -11.993 -36.373 1.00 91.50 84 ARG A N 1
ATOM 619 C CA . ARG A 1 84 ? 30.347 -10.696 -37.016 1.00 91.50 84 ARG A CA 1
ATOM 620 C C . ARG A 1 84 ? 28.852 -10.480 -37.235 1.00 91.50 84 ARG A C 1
ATOM 622 O O . ARG A 1 84 ? 28.382 -9.346 -37.168 1.00 91.50 84 ARG A O 1
ATOM 629 N N . LEU A 1 85 ? 28.110 -11.559 -37.480 1.00 93.38 85 LEU A N 1
ATOM 630 C CA . LEU A 1 85 ? 26.656 -11.548 -37.624 1.00 93.38 85 LEU A CA 1
ATOM 631 C C . LEU A 1 85 ? 25.983 -12.394 -36.541 1.00 93.38 85 LEU A C 1
ATOM 633 O O . LEU A 1 85 ? 26.529 -13.379 -36.058 1.00 93.38 85 LEU A O 1
ATOM 637 N N . VAL A 1 86 ? 24.756 -12.028 -36.198 1.00 93.00 86 VAL A N 1
ATOM 638 C CA . VAL A 1 86 ? 23.873 -12.769 -35.303 1.00 93.00 86 VAL A CA 1
ATOM 639 C C . VAL A 1 86 ? 22.646 -13.188 -36.096 1.00 93.00 86 VAL A C 1
ATOM 641 O O . VAL A 1 86 ? 21.990 -12.360 -36.730 1.00 93.00 86 VAL A O 1
ATOM 644 N N . ARG A 1 87 ? 22.334 -14.481 -36.041 1.00 90.94 87 ARG A N 1
ATOM 645 C CA . ARG A 1 87 ? 21.113 -15.058 -36.601 1.00 90.94 87 ARG A CA 1
ATOM 646 C C . ARG A 1 87 ? 20.018 -15.075 -35.535 1.00 90.94 87 ARG A C 1
ATOM 648 O O . ARG A 1 87 ? 20.281 -15.489 -34.408 1.00 90.94 87 ARG A O 1
ATOM 655 N N . GLY A 1 88 ? 18.802 -14.673 -35.888 1.00 86.81 88 GLY A N 1
ATOM 656 C CA . GLY A 1 88 ? 17.657 -14.702 -34.976 1.00 86.81 88 GLY A CA 1
ATOM 657 C C . GLY A 1 88 ? 16.401 -14.116 -35.604 1.00 86.81 88 GLY A C 1
ATOM 658 O O . GLY A 1 88 ? 16.421 -13.747 -36.773 1.00 86.81 88 GLY A O 1
ATOM 659 N N . ASP A 1 89 ? 15.333 -14.012 -34.819 1.00 84.44 89 ASP A N 1
ATOM 660 C CA . ASP A 1 89 ? 14.078 -13.383 -35.233 1.00 84.44 89 ASP A CA 1
ATOM 661 C C . ASP A 1 89 ? 14.009 -11.974 -34.631 1.00 84.44 89 ASP A C 1
ATOM 663 O O . ASP A 1 89 ? 13.795 -11.806 -33.429 1.00 84.44 89 ASP A O 1
ATOM 667 N N . PHE A 1 90 ? 14.257 -10.950 -35.452 1.00 83.69 90 PHE A N 1
ATOM 668 C CA . PHE A 1 90 ? 14.357 -9.558 -34.998 1.00 83.69 90 PHE A CA 1
ATOM 669 C C . PHE A 1 90 ? 13.107 -8.731 -35.325 1.00 83.69 90 PHE A C 1
ATOM 671 O O . PHE A 1 90 ? 12.795 -7.788 -34.600 1.00 83.69 90 PHE A O 1
ATOM 678 N N . VAL A 1 91 ? 12.383 -9.071 -36.397 1.00 80.38 91 VAL A N 1
ATOM 679 C CA . VAL A 1 91 ? 11.151 -8.385 -36.821 1.00 80.38 91 VAL A CA 1
ATOM 680 C C . VAL A 1 91 ? 10.074 -9.405 -37.168 1.00 80.38 91 VAL A C 1
ATOM 682 O O . VAL A 1 91 ? 10.324 -10.365 -37.891 1.00 80.38 91 VAL A O 1
ATOM 685 N N . VAL A 1 92 ? 8.850 -9.150 -36.708 1.00 66.19 92 VAL A N 1
ATOM 686 C CA . VAL A 1 92 ? 7.665 -10.004 -36.926 1.00 66.19 92 VAL A CA 1
ATOM 687 C C . VAL A 1 92 ? 7.190 -9.994 -38.396 1.00 66.19 92 VAL A C 1
ATOM 689 O O . VAL A 1 92 ? 6.418 -10.849 -38.810 1.00 66.19 92 VAL A O 1
ATOM 692 N N . ALA A 1 93 ? 7.666 -9.043 -39.209 1.00 57.59 93 ALA A N 1
ATOM 693 C CA . ALA A 1 93 ? 7.179 -8.774 -40.565 1.00 57.59 93 ALA A CA 1
ATOM 694 C C . ALA A 1 93 ? 7.662 -9.757 -41.651 1.00 57.59 93 ALA A C 1
ATOM 696 O O . ALA A 1 93 ? 7.127 -9.740 -42.758 1.00 57.59 93 ALA A O 1
ATOM 697 N N . ALA A 1 94 ? 8.653 -10.611 -41.376 1.00 55.31 94 ALA A N 1
ATOM 698 C CA . ALA A 1 94 ? 9.052 -11.645 -42.328 1.00 55.31 94 ALA A CA 1
ATOM 699 C C . ALA A 1 94 ? 8.153 -12.870 -42.129 1.00 55.31 94 ALA A C 1
ATOM 701 O O . ALA A 1 94 ? 8.183 -13.477 -41.062 1.00 55.31 94 ALA A O 1
ATOM 702 N N . ALA A 1 95 ? 7.362 -13.234 -43.141 1.00 53.72 95 ALA A N 1
ATOM 703 C CA . ALA A 1 95 ? 6.520 -14.428 -43.099 1.00 53.72 95 ALA A CA 1
ATOM 704 C C . ALA A 1 95 ? 7.346 -15.653 -42.636 1.00 53.72 95 ALA A C 1
ATOM 706 O O . ALA A 1 95 ? 8.320 -16.018 -43.309 1.00 53.72 95 ALA A O 1
ATOM 707 N N . PRO A 1 96 ? 7.013 -16.271 -41.487 1.00 54.75 96 PRO A N 1
ATOM 708 C CA . PR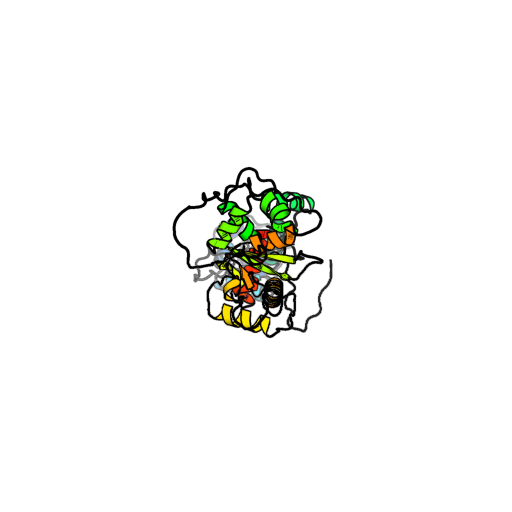O A 1 96 ? 7.796 -17.376 -40.958 1.00 54.75 96 PRO A CA 1
ATOM 709 C C . PRO A 1 96 ? 7.684 -18.587 -41.892 1.00 54.75 96 PRO A C 1
ATOM 711 O O . PRO A 1 96 ? 6.587 -19.029 -42.222 1.00 54.75 96 PRO A O 1
ATOM 714 N N . GLY A 1 97 ? 8.831 -19.122 -42.326 1.00 59.81 97 GLY A N 1
ATOM 715 C CA . GLY A 1 97 ? 8.913 -20.395 -43.056 1.00 59.81 97 GLY A CA 1
ATOM 716 C C . GLY A 1 97 ? 9.230 -20.313 -44.555 1.00 59.81 97 GLY A C 1
ATOM 717 O O . GLY A 1 97 ? 9.331 -21.355 -45.199 1.00 59.81 97 GLY A O 1
ATOM 718 N N . GLY A 1 98 ? 9.427 -19.119 -45.124 1.00 65.50 98 GLY A N 1
ATOM 719 C CA . GLY A 1 98 ? 9.879 -18.969 -46.513 1.00 65.50 98 GLY A CA 1
ATOM 720 C C . GL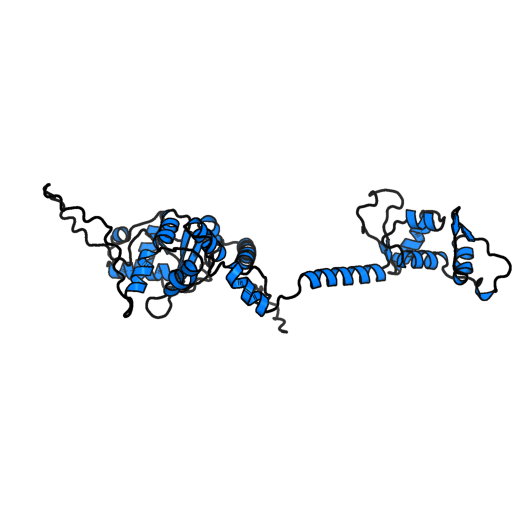Y A 1 98 ? 11.362 -19.318 -46.705 1.00 65.50 98 GLY A C 1
ATOM 721 O O . GLY A 1 98 ? 12.202 -19.030 -45.851 1.00 65.50 98 GLY A O 1
ATOM 722 N N . VAL A 1 99 ? 11.728 -19.901 -47.852 1.00 66.12 99 VAL A N 1
ATOM 723 C CA . VAL A 1 99 ? 13.143 -20.135 -48.194 1.00 66.12 99 VAL A CA 1
ATOM 724 C C . VAL A 1 99 ? 13.868 -18.782 -48.236 1.00 66.12 99 VAL A C 1
ATOM 726 O O . VAL A 1 99 ? 13.520 -17.910 -49.026 1.00 66.12 99 VAL A O 1
ATOM 729 N N . GLY A 1 100 ? 14.861 -18.588 -47.363 1.00 68.75 100 GLY A N 1
ATOM 730 C CA . GLY A 1 100 ? 15.589 -17.319 -47.241 1.00 68.75 100 GLY A CA 1
ATOM 731 C C . GLY A 1 100 ? 15.005 -16.308 -46.245 1.00 68.75 100 GLY A C 1
ATOM 732 O O . GLY A 1 100 ? 15.515 -15.192 -46.186 1.00 68.75 100 GLY A O 1
ATOM 733 N N . SER A 1 101 ? 14.008 -16.685 -45.431 1.00 80.12 101 SER A N 1
ATOM 734 C CA . SER A 1 101 ? 13.416 -15.827 -44.385 1.00 80.12 101 SER A CA 1
ATOM 735 C C . SER A 1 101 ? 14.292 -15.644 -43.139 1.00 80.12 101 SER A C 1
ATOM 737 O O . SER A 1 101 ? 13.896 -14.947 -42.209 1.00 80.12 101 SER A O 1
ATOM 739 N N . GLN A 1 102 ? 15.461 -16.293 -43.083 1.00 85.81 102 GLN A N 1
ATOM 740 C CA . GLN A 1 102 ? 16.385 -16.175 -41.955 1.00 85.81 102 GLN A CA 1
ATOM 741 C C . GLN A 1 102 ? 16.863 -14.729 -41.841 1.00 85.81 102 GLN A C 1
ATOM 743 O O . GLN A 1 102 ? 17.401 -14.194 -42.815 1.00 85.81 102 GLN A O 1
ATOM 748 N N . GLN A 1 103 ? 16.673 -14.121 -40.669 1.00 90.19 103 GLN A N 1
ATOM 749 C CA . GLN A 1 103 ? 17.108 -12.753 -40.422 1.00 90.19 103 GLN A CA 1
ATOM 750 C C . GLN A 1 103 ? 18.498 -12.718 -39.790 1.00 90.19 103 GLN A C 1
ATOM 752 O O . GLN A 1 103 ? 18.874 -13.563 -38.969 1.00 90.19 103 GLN A O 1
ATOM 757 N N . TRP A 1 104 ? 19.249 -11.698 -40.185 1.00 92.31 104 TRP A N 1
ATOM 758 C CA . TRP A 1 104 ? 20.622 -11.466 -39.779 1.00 92.31 104 TRP A CA 1
ATOM 759 C C . TRP A 1 104 ? 20.768 -10.041 -39.268 1.00 92.31 104 TRP A C 1
ATOM 761 O O . TRP A 1 104 ? 20.180 -9.095 -39.801 1.00 92.31 104 TRP A O 1
ATOM 771 N N . CYS A 1 105 ? 21.580 -9.895 -38.230 1.00 92.81 105 CYS A N 1
ATOM 772 C CA . CYS A 1 105 ? 21.957 -8.606 -37.684 1.00 92.81 105 CYS A CA 1
ATOM 773 C C . CYS A 1 105 ? 23.471 -8.533 -37.484 1.00 92.81 105 CYS A C 1
ATOM 775 O O . CYS A 1 105 ? 24.079 -9.517 -37.077 1.00 92.81 105 CYS A O 1
ATOM 777 N N . ASP A 1 106 ? 24.093 -7.390 -37.759 1.00 94.81 106 ASP A N 1
ATOM 778 C CA . ASP A 1 106 ? 25.487 -7.156 -37.381 1.00 94.81 106 ASP A CA 1
ATOM 779 C C . ASP A 1 106 ? 25.598 -7.125 -35.851 1.00 94.81 106 ASP A C 1
ATOM 781 O O . ASP A 1 106 ? 24.795 -6.486 -35.165 1.00 94.81 106 ASP A O 1
ATOM 785 N N . ALA A 1 107 ? 26.575 -7.852 -35.308 1.00 92.56 107 ALA A N 1
ATOM 786 C CA . ALA A 1 107 ? 26.709 -8.036 -33.867 1.00 92.56 107 ALA A CA 1
ATOM 787 C C . ALA A 1 107 ? 26.973 -6.713 -33.126 1.00 92.56 107 ALA A C 1
ATOM 789 O O . ALA A 1 107 ? 26.441 -6.487 -32.034 1.00 92.56 107 ALA A O 1
ATOM 790 N N . GLU A 1 108 ? 27.756 -5.815 -33.726 1.00 92.31 108 GLU A N 1
ATOM 791 C CA . GLU A 1 108 ? 28.107 -4.524 -33.139 1.00 92.31 108 GLU A CA 1
ATOM 792 C C . GLU A 1 108 ? 26.934 -3.542 -33.232 1.00 92.31 108 GLU A C 1
ATOM 794 O O . GLU A 1 108 ? 26.600 -2.887 -32.239 1.00 92.31 108 GLU A O 1
ATOM 799 N N . VAL A 1 109 ? 26.235 -3.499 -34.372 1.00 91.88 109 VAL A N 1
ATOM 800 C CA . VAL A 1 109 ? 25.012 -2.694 -34.520 1.00 91.88 109 VAL A CA 1
ATOM 801 C C . VAL A 1 109 ? 23.934 -3.158 -33.539 1.00 91.88 109 VAL A C 1
ATOM 803 O O . VAL A 1 109 ? 23.370 -2.329 -32.821 1.00 91.88 109 VAL A O 1
ATOM 806 N N . LEU A 1 110 ? 23.698 -4.470 -33.419 1.00 91.00 110 LEU A N 1
ATOM 807 C CA . LEU A 1 110 ? 22.738 -5.031 -32.464 1.00 91.00 110 LEU A CA 1
ATOM 808 C C . LEU A 1 110 ? 23.088 -4.650 -31.019 1.00 91.00 110 LEU A C 1
ATOM 810 O O . LEU A 1 110 ? 22.209 -4.291 -30.231 1.00 91.00 110 LEU A O 1
ATOM 814 N N . ARG A 1 111 ? 24.377 -4.683 -30.664 1.00 91.88 111 ARG A N 1
ATOM 815 C CA . ARG A 1 111 ? 24.866 -4.279 -29.341 1.00 91.88 111 ARG A CA 1
ATOM 816 C C . ARG A 1 111 ? 24.625 -2.793 -29.072 1.00 91.88 111 ARG A C 1
ATOM 818 O O . ARG A 1 111 ? 24.175 -2.442 -27.976 1.00 91.88 111 ARG A O 1
ATOM 825 N N . ILE A 1 112 ? 24.894 -1.923 -30.048 1.00 92.00 112 ILE A N 1
ATOM 826 C CA . ILE A 1 112 ? 24.629 -0.480 -29.953 1.00 92.00 112 ILE A CA 1
ATOM 827 C C . ILE A 1 112 ? 23.128 -0.224 -29.793 1.00 92.00 112 ILE A C 1
ATOM 829 O O . ILE A 1 112 ? 22.742 0.519 -28.887 1.00 92.00 112 ILE A O 1
ATOM 833 N N . LEU A 1 113 ? 22.291 -0.860 -30.619 1.00 89.50 113 LEU A N 1
ATOM 834 C CA . LEU A 1 113 ? 20.834 -0.753 -30.542 1.00 89.50 113 LEU A CA 1
ATOM 835 C C . LEU A 1 113 ? 20.335 -1.184 -29.162 1.00 89.50 113 LEU A C 1
ATOM 837 O O . LEU A 1 113 ? 19.694 -0.391 -28.481 1.00 89.50 113 LEU A O 1
ATOM 841 N N . ARG A 1 114 ? 20.731 -2.367 -28.676 1.00 88.00 114 ARG A N 1
ATOM 842 C CA . ARG A 1 114 ? 20.329 -2.867 -27.352 1.00 88.00 114 ARG A CA 1
ATOM 843 C C . ARG A 1 114 ? 20.755 -1.929 -26.223 1.00 88.00 114 ARG A C 1
ATOM 845 O O . ARG A 1 114 ? 19.963 -1.661 -25.321 1.00 88.00 114 ARG A O 1
ATOM 852 N N . ARG A 1 115 ? 21.982 -1.394 -26.271 1.00 90.50 115 ARG A N 1
ATOM 853 C CA . ARG A 1 115 ? 22.471 -0.419 -25.282 1.00 90.50 115 ARG A CA 1
ATOM 854 C C . ARG A 1 115 ? 21.648 0.869 -25.310 1.00 90.50 115 ARG A C 1
ATOM 856 O O . ARG A 1 115 ? 21.300 1.371 -24.244 1.00 90.50 115 ARG A O 1
ATOM 863 N N . ARG A 1 116 ? 21.347 1.404 -26.497 1.00 90.62 116 ARG A N 1
ATOM 864 C CA . ARG A 1 116 ? 20.560 2.636 -26.660 1.00 90.62 116 ARG A CA 1
ATOM 865 C C . ARG A 1 116 ? 19.105 2.442 -26.245 1.00 90.62 116 ARG A C 1
ATOM 867 O O . ARG A 1 116 ? 18.601 3.272 -25.500 1.00 90.62 116 ARG A O 1
ATOM 874 N N . SER A 1 117 ? 18.467 1.336 -26.624 1.00 86.38 117 SER A N 1
ATOM 875 C CA . SER A 1 117 ? 17.111 0.988 -26.180 1.00 86.38 117 SER A CA 1
ATOM 876 C C . SER A 1 117 ? 17.038 0.867 -24.661 1.00 86.38 117 SER A C 1
ATOM 878 O O . SER A 1 117 ? 16.136 1.414 -24.037 1.00 86.38 117 SER A O 1
ATOM 880 N N . LEU A 1 118 ? 18.028 0.219 -24.041 1.00 85.00 118 LEU A N 1
ATOM 881 C CA . LEU A 1 118 ? 18.088 0.085 -22.589 1.00 85.00 118 LEU A CA 1
ATOM 882 C C . LEU A 1 118 ? 18.331 1.435 -21.899 1.00 85.00 118 LEU A C 1
ATOM 884 O O . LEU A 1 118 ? 17.723 1.712 -20.869 1.00 85.00 118 LEU A O 1
ATOM 888 N N . ALA A 1 119 ? 19.185 2.292 -22.461 1.00 77.56 119 ALA A N 1
ATOM 889 C CA . ALA A 1 119 ? 19.388 3.649 -21.958 1.00 77.56 119 ALA A CA 1
ATOM 890 C C . ALA A 1 119 ? 18.116 4.505 -22.080 1.00 77.56 119 ALA A C 1
ATOM 892 O O . ALA A 1 119 ? 17.777 5.197 -21.127 1.00 77.56 119 ALA A O 1
ATOM 893 N N . ALA A 1 120 ? 17.385 4.409 -23.194 1.00 78.31 120 ALA A N 1
ATOM 894 C CA . ALA A 1 120 ? 16.110 5.097 -23.386 1.00 78.31 120 ALA A CA 1
ATOM 895 C C . ALA A 1 120 ? 15.046 4.620 -22.383 1.00 78.31 120 ALA A C 1
ATOM 897 O O . ALA A 1 120 ? 14.382 5.444 -21.764 1.00 78.31 120 ALA A O 1
ATOM 898 N N . LEU A 1 121 ? 14.942 3.305 -22.152 1.00 76.44 121 LEU A N 1
ATOM 899 C CA . LEU A 1 121 ? 14.061 2.741 -21.123 1.00 76.44 121 LEU A CA 1
ATOM 900 C C . LEU A 1 121 ? 14.464 3.186 -19.711 1.00 76.44 121 LEU A C 1
ATOM 902 O O . LEU A 1 121 ? 13.601 3.457 -18.888 1.00 76.44 121 LEU A O 1
ATOM 906 N N . ARG A 1 122 ? 15.765 3.305 -19.417 1.00 71.69 122 ARG A N 1
ATOM 907 C CA . ARG A 1 122 ? 16.239 3.837 -18.128 1.00 71.69 122 ARG A CA 1
ATOM 908 C C . ARG A 1 122 ? 15.951 5.326 -17.962 1.00 71.69 122 ARG A C 1
ATOM 910 O O . ARG A 1 122 ? 15.605 5.732 -16.862 1.00 71.69 122 ARG A O 1
ATOM 917 N N . ALA A 1 123 ? 16.078 6.116 -19.026 1.00 68.19 123 ALA A N 1
ATOM 918 C CA . ALA A 1 123 ? 15.756 7.541 -19.011 1.00 68.19 123 ALA A CA 1
ATOM 919 C C . ALA A 1 123 ? 14.252 7.791 -18.792 1.00 68.19 123 ALA A C 1
ATOM 921 O O . ALA A 1 123 ? 13.881 8.766 -18.155 1.00 68.19 123 ALA A O 1
ATOM 922 N N . GLN A 1 124 ? 13.379 6.879 -19.235 1.00 63.31 124 GLN A N 1
ATOM 923 C CA . GLN A 1 124 ? 11.944 6.927 -18.912 1.00 63.31 124 GLN A CA 1
ATOM 924 C C . GLN A 1 124 ? 11.643 6.647 -17.427 1.00 63.31 124 GLN A C 1
ATOM 926 O O . GLN A 1 124 ? 10.550 6.948 -16.960 1.00 63.31 124 GLN A O 1
ATOM 931 N N . VAL A 1 125 ? 12.602 6.088 -16.680 1.00 60.84 125 VAL A N 1
ATOM 932 C CA . VAL A 1 125 ? 12.498 5.757 -15.246 1.00 60.84 125 VAL A CA 1
ATOM 933 C C . VAL A 1 125 ? 13.466 6.635 -14.437 1.00 60.84 125 VAL A C 1
ATOM 935 O O . VAL A 1 125 ? 14.058 6.202 -13.447 1.00 60.84 125 VAL A O 1
ATOM 938 N N . GLU A 1 126 ? 13.698 7.870 -14.886 1.00 65.94 126 GLU A N 1
ATOM 939 C CA . GLU A 1 126 ? 14.601 8.786 -14.196 1.00 65.94 126 GLU A CA 1
ATOM 940 C C . GLU A 1 126 ? 14.081 9.111 -12.779 1.00 65.94 126 GLU A C 1
ATOM 942 O O . GLU A 1 126 ? 12.883 9.362 -12.603 1.00 65.94 126 GLU A O 1
ATOM 947 N N . PRO A 1 127 ? 14.943 9.081 -11.740 1.00 69.31 127 PRO A N 1
ATOM 948 C CA . PRO A 1 127 ? 14.525 9.361 -10.374 1.00 69.31 127 PRO A CA 1
ATOM 949 C C . PRO A 1 127 ? 13.909 10.755 -10.239 1.00 69.31 127 PRO A C 1
ATOM 951 O O . PRO A 1 127 ? 14.532 11.768 -10.551 1.00 69.31 127 PRO A O 1
ATOM 954 N N . VAL A 1 128 ? 12.690 10.805 -9.708 1.00 75.69 128 VAL A N 1
ATOM 955 C CA . VAL A 1 128 ? 12.007 12.060 -9.382 1.00 75.69 128 VAL A CA 1
ATOM 956 C C . VAL A 1 128 ? 12.766 12.778 -8.261 1.00 75.69 128 VAL A C 1
ATOM 958 O O . VAL A 1 128 ? 13.236 12.150 -7.308 1.00 75.69 128 VAL A O 1
ATOM 961 N N . SER A 1 129 ? 12.879 14.106 -8.350 1.00 84.56 129 SER A N 1
ATOM 962 C CA . SER A 1 129 ? 13.506 14.900 -7.289 1.00 84.56 129 SER A CA 1
ATOM 963 C C . SER A 1 129 ? 12.727 14.786 -5.972 1.00 84.56 129 SER A C 1
ATOM 965 O O . SER A 1 129 ? 11.504 14.629 -5.957 1.00 84.56 129 SER A O 1
ATOM 967 N N . THR A 1 130 ? 13.417 14.917 -4.837 1.00 86.19 130 THR A N 1
ATOM 968 C CA . THR A 1 130 ? 12.779 14.885 -3.507 1.00 86.19 130 THR A CA 1
ATOM 969 C C . THR A 1 130 ? 11.710 15.968 -3.352 1.00 86.19 130 THR A C 1
ATOM 971 O O . THR A 1 130 ? 10.680 15.729 -2.726 1.00 86.19 130 THR A O 1
ATOM 974 N N . THR A 1 131 ? 11.908 17.136 -3.972 1.00 91.06 131 THR A N 1
ATOM 975 C CA . THR A 1 131 ? 10.930 18.232 -3.998 1.00 91.06 131 THR A CA 1
ATOM 976 C C . THR A 1 131 ? 9.672 17.866 -4.780 1.00 91.06 131 THR A C 1
ATOM 978 O O . THR A 1 131 ? 8.569 18.152 -4.317 1.00 91.06 131 THR A O 1
ATOM 981 N N . ALA A 1 132 ? 9.813 17.228 -5.945 1.00 88.69 132 ALA A N 1
ATOM 982 C CA . ALA A 1 132 ? 8.665 16.777 -6.725 1.00 88.69 132 ALA A CA 1
ATOM 983 C C . ALA A 1 132 ? 7.902 15.667 -5.986 1.00 88.69 132 ALA A C 1
ATOM 985 O O . ALA A 1 132 ? 6.683 15.751 -5.872 1.00 88.69 132 ALA A O 1
ATOM 986 N N . TYR A 1 133 ? 8.608 14.712 -5.371 1.00 87.81 133 TYR A N 1
ATOM 987 C CA . TYR A 1 133 ? 7.981 13.688 -4.528 1.00 87.81 133 TYR A CA 1
ATOM 988 C C . TYR A 1 133 ? 7.255 14.287 -3.309 1.00 87.81 133 TYR A C 1
ATOM 990 O O . TYR A 1 133 ? 6.150 13.865 -2.978 1.00 87.81 133 TYR A O 1
ATOM 998 N N . GLY A 1 134 ? 7.833 15.308 -2.667 1.00 90.31 134 GLY A N 1
ATOM 999 C CA . GLY A 1 134 ? 7.219 16.001 -1.529 1.00 90.31 134 GLY A CA 1
ATOM 1000 C C . GLY A 1 134 ? 5.939 16.772 -1.874 1.00 90.31 134 GLY A C 1
ATOM 1001 O O . GLY A 1 134 ? 5.082 16.914 -1.009 1.00 90.31 134 GLY A O 1
ATOM 1002 N N . ARG A 1 135 ? 5.788 17.241 -3.121 1.00 90.94 135 ARG A N 1
ATOM 1003 C CA . ARG A 1 135 ? 4.538 17.844 -3.623 1.00 90.94 135 ARG A CA 1
ATOM 1004 C C . ARG A 1 135 ? 3.523 16.786 -4.045 1.00 90.94 135 ARG A C 1
ATOM 1006 O O . ARG A 1 135 ? 2.353 16.903 -3.708 1.00 90.94 135 ARG A O 1
ATOM 1013 N N . PHE A 1 136 ? 3.997 15.747 -4.727 1.00 91.44 136 PHE A N 1
ATOM 1014 C CA . PHE A 1 136 ? 3.175 14.650 -5.222 1.00 91.44 136 PHE A CA 1
ATOM 1015 C C . PHE A 1 136 ? 2.502 13.865 -4.093 1.00 91.44 136 PHE A C 1
ATOM 1017 O O . PHE A 1 136 ? 1.315 13.584 -4.169 1.00 91.44 136 PHE A O 1
ATOM 1024 N N . LEU A 1 137 ? 3.235 13.500 -3.036 1.00 91.12 137 LEU A N 1
ATOM 1025 C CA . LEU A 1 137 ? 2.731 12.545 -2.046 1.00 91.12 137 LEU A CA 1
ATOM 1026 C C . LEU A 1 137 ? 1.501 13.049 -1.253 1.00 91.12 137 LEU A C 1
ATOM 1028 O O . LEU A 1 137 ? 0.566 12.266 -1.081 1.00 91.12 137 LEU A O 1
ATOM 1032 N N . PRO A 1 138 ? 1.436 14.309 -0.771 1.00 91.75 138 PRO A N 1
ATOM 1033 C CA . PRO A 1 138 ? 0.219 14.844 -0.158 1.00 91.75 138 PRO A CA 1
ATOM 1034 C C . PRO A 1 138 ? -0.976 14.870 -1.115 1.00 91.75 138 PRO A C 1
ATOM 1036 O O . PRO A 1 138 ? -2.077 14.522 -0.698 1.00 91.75 138 PRO A O 1
ATOM 1039 N N . GLU A 1 139 ? -0.754 15.227 -2.384 1.00 91.50 139 GLU A N 1
ATOM 1040 C CA . GLU A 1 139 ? -1.786 15.241 -3.430 1.00 91.50 139 GLU A CA 1
ATOM 1041 C C . GLU A 1 139 ? -2.285 13.822 -3.745 1.00 91.50 139 GLU A C 1
ATOM 1043 O O . GLU A 1 139 ? -3.488 13.581 -3.755 1.00 91.50 139 GLU A O 1
ATOM 1048 N N . TRP A 1 140 ? -1.369 12.857 -3.873 1.00 92.38 140 TRP A N 1
ATOM 1049 C CA . TRP A 1 140 ? -1.653 11.430 -4.063 1.00 92.38 140 TRP A CA 1
ATOM 1050 C C . TRP A 1 140 ? -2.458 10.818 -2.910 1.00 92.38 140 TRP A C 1
ATOM 1052 O O . TRP A 1 140 ? -3.286 9.930 -3.101 1.00 92.38 140 TRP A O 1
ATOM 1062 N N . HIS A 1 141 ? -2.232 11.304 -1.690 1.00 91.69 141 HIS A N 1
ATOM 1063 C CA . HIS A 1 141 ? -3.022 10.943 -0.513 1.00 91.69 141 HIS A CA 1
ATOM 1064 C C . HIS A 1 141 ? -4.249 11.833 -0.298 1.00 91.69 141 HIS A C 1
ATOM 1066 O O . HIS A 1 141 ? -4.958 11.650 0.694 1.00 91.69 141 HIS A O 1
ATOM 1072 N N . HIS A 1 142 ? -4.491 12.791 -1.195 1.00 89.44 142 HIS A N 1
ATOM 1073 C CA . HIS A 1 142 ? -5.570 13.772 -1.132 1.00 89.44 142 HIS A CA 1
ATOM 1074 C C . HIS A 1 142 ? -5.657 14.503 0.217 1.00 89.44 142 HIS A C 1
ATOM 1076 O O . HIS A 1 142 ? -6.741 14.785 0.731 1.00 89.44 142 HIS A O 1
ATOM 1082 N N . VAL A 1 143 ? -4.507 14.794 0.825 1.00 90.44 143 VAL A N 1
ATOM 1083 C CA . VAL A 1 143 ? -4.447 15.558 2.071 1.00 90.44 143 VAL A CA 1
ATOM 1084 C C . VAL A 1 143 ? -4.841 17.002 1.771 1.00 90.44 143 VAL A C 1
ATOM 1086 O O . VAL A 1 143 ? -4.181 17.675 0.985 1.00 90.44 143 VAL A O 1
ATOM 1089 N N . GLY A 1 144 ? -5.909 17.479 2.408 1.00 82.50 144 GLY A N 1
ATOM 1090 C CA . GLY A 1 144 ? -6.452 18.819 2.180 1.00 82.50 144 GLY A CA 1
ATOM 1091 C C . GLY A 1 144 ? -7.352 18.941 0.947 1.00 82.50 144 GLY A C 1
ATOM 1092 O O . GLY A 1 144 ? -7.718 20.058 0.589 1.00 82.50 144 GLY A O 1
ATOM 1093 N N . ALA A 1 145 ? -7.731 17.829 0.306 1.00 78.12 145 ALA A N 1
ATOM 1094 C CA . ALA A 1 145 ? -8.708 17.855 -0.778 1.00 78.12 145 ALA A CA 1
ATOM 1095 C C . ALA A 1 145 ? -10.104 18.236 -0.248 1.00 78.12 145 ALA A C 1
ATOM 1097 O O . ALA A 1 145 ? -10.618 17.626 0.689 1.00 78.12 145 ALA A O 1
ATOM 1098 N N . THR A 1 146 ? -10.734 19.238 -0.861 1.00 71.38 146 THR A N 1
ATOM 1099 C CA . THR A 1 146 ? -12.047 19.770 -0.448 1.00 71.38 146 THR A CA 1
ATOM 1100 C C . THR A 1 146 ? -13.224 19.156 -1.195 1.00 71.38 146 THR A C 1
ATOM 1102 O O . THR A 1 146 ? -14.381 19.424 -0.866 1.00 71.38 146 THR A O 1
ATOM 1105 N N . ASP A 1 147 ? -12.955 18.331 -2.201 1.00 76.19 147 ASP A N 1
ATOM 1106 C CA . ASP A 1 147 ? -13.962 18.026 -3.220 1.00 76.19 147 ASP A CA 1
ATOM 1107 C C . ASP A 1 147 ? -14.657 16.683 -2.965 1.00 76.19 147 ASP A C 1
ATOM 1109 O O . ASP A 1 147 ? -15.758 16.447 -3.457 1.00 76.19 147 ASP A O 1
ATOM 1113 N N . THR A 1 148 ? -14.066 15.829 -2.123 1.00 78.06 148 THR A N 1
ATOM 1114 C CA . THR A 1 148 ? -14.551 14.472 -1.842 1.00 78.06 148 THR A CA 1
ATOM 1115 C C . THR A 1 148 ? -14.629 14.201 -0.338 1.00 78.06 148 THR A C 1
ATOM 1117 O O . THR A 1 148 ? -13.627 14.298 0.373 1.00 78.06 148 THR A O 1
ATOM 1120 N N . GLY A 1 149 ? -15.811 13.825 0.149 1.00 86.69 149 GLY A N 1
ATOM 1121 C CA . GLY A 1 149 ? -16.067 13.416 1.534 1.00 86.69 149 GLY A CA 1
ATOM 1122 C C . GLY A 1 149 ? -17.037 12.237 1.592 1.00 86.69 149 GLY A C 1
ATOM 1123 O O . GLY A 1 149 ? -17.430 11.715 0.551 1.00 86.69 149 GLY A O 1
ATOM 1124 N N . GLY A 1 150 ? -17.430 11.836 2.800 1.00 91.44 150 GLY A N 1
ATOM 1125 C CA . GLY A 1 150 ? -18.359 10.722 3.018 1.00 91.44 150 GLY A CA 1
ATOM 1126 C C . GLY A 1 150 ? -17.693 9.350 3.172 1.00 91.44 150 GLY A C 1
ATOM 1127 O O . GLY A 1 150 ? -16.466 9.232 3.207 1.00 91.44 150 GLY A O 1
ATOM 1128 N N . VAL A 1 151 ? -18.535 8.319 3.294 1.00 94.06 151 VAL A N 1
ATOM 1129 C CA . VAL A 1 151 ? -18.145 6.942 3.644 1.00 94.06 151 VAL A CA 1
ATOM 1130 C C . VAL A 1 151 ? -17.334 6.272 2.528 1.00 94.06 151 VAL A C 1
ATOM 1132 O O . VAL A 1 151 ? -16.262 5.745 2.808 1.00 94.06 151 VAL A O 1
ATOM 1135 N N . ASP A 1 152 ? -17.741 6.410 1.263 1.00 93.06 152 ASP A N 1
ATOM 1136 C CA . ASP A 1 152 ? -16.997 5.854 0.116 1.00 93.06 152 ASP A CA 1
ATOM 1137 C C . ASP A 1 152 ? -15.572 6.416 0.028 1.00 93.06 152 ASP A C 1
ATOM 1139 O O . ASP A 1 152 ? -14.598 5.708 -0.239 1.00 93.06 152 ASP A O 1
ATOM 1143 N N . ARG A 1 153 ? -15.425 7.720 0.304 1.00 94.19 153 ARG A N 1
ATOM 1144 C CA . ARG A 1 153 ? -14.112 8.365 0.330 1.00 94.19 153 ARG A CA 1
ATOM 1145 C C . ARG A 1 153 ? -13.260 7.834 1.480 1.00 94.19 153 ARG A C 1
ATOM 1147 O O . ARG A 1 153 ? -12.055 7.658 1.301 1.00 94.19 153 ARG A O 1
ATOM 1154 N N . LEU A 1 154 ? -13.863 7.593 2.643 1.00 95.44 154 LEU A N 1
ATOM 1155 C CA . LEU A 1 154 ? -13.181 6.981 3.778 1.00 95.44 154 LEU A CA 1
ATOM 1156 C C . LEU A 1 154 ? -12.716 5.557 3.444 1.00 95.44 154 LEU A C 1
ATOM 1158 O O . LEU A 1 154 ? -11.557 5.246 3.708 1.00 95.44 154 LEU A O 1
ATOM 1162 N N . ALA A 1 155 ? -13.554 4.739 2.804 1.00 95.12 155 ALA A N 1
ATOM 1163 C CA . ALA A 1 155 ? -13.185 3.396 2.358 1.00 95.12 155 ALA A CA 1
ATOM 1164 C C . ALA A 1 155 ? -11.981 3.425 1.398 1.00 95.12 155 ALA A C 1
ATOM 1166 O O . ALA A 1 155 ? -11.007 2.708 1.618 1.00 95.12 155 ALA A O 1
ATOM 1167 N N . ALA A 1 156 ? -11.966 4.336 0.418 1.00 93.88 156 ALA A N 1
ATOM 1168 C CA . ALA A 1 156 ? -10.827 4.508 -0.491 1.00 93.88 156 ALA A CA 1
ATOM 1169 C C . ALA A 1 156 ? -9.534 4.958 0.226 1.00 93.88 156 ALA A C 1
ATOM 1171 O O . ALA A 1 156 ? -8.432 4.531 -0.122 1.00 93.88 156 ALA A O 1
ATOM 1172 N N . VAL A 1 157 ? -9.645 5.820 1.246 1.00 94.88 157 VAL A N 1
ATOM 1173 C CA . VAL A 1 157 ? -8.496 6.219 2.081 1.00 94.88 157 VAL A CA 1
ATOM 1174 C C . VAL A 1 157 ? -7.977 5.035 2.899 1.00 94.88 157 VAL A C 1
ATOM 1176 O O . VAL A 1 157 ? -6.762 4.874 3.030 1.00 94.88 157 VAL A O 1
ATOM 1179 N N . ILE A 1 158 ? -8.877 4.214 3.443 1.00 95.50 158 ILE A N 1
ATOM 1180 C CA . ILE A 1 158 ? -8.528 3.008 4.199 1.00 95.50 158 ILE A CA 1
ATOM 1181 C C . ILE A 1 158 ? -7.839 1.992 3.292 1.00 95.50 158 ILE A C 1
ATOM 1183 O O . ILE A 1 158 ? -6.803 1.471 3.689 1.00 95.50 158 ILE A O 1
ATOM 1187 N N . ASP A 1 159 ? -8.331 1.781 2.072 1.00 94.31 159 ASP A N 1
ATOM 1188 C CA . ASP A 1 159 ? -7.708 0.899 1.080 1.00 94.31 159 ASP A CA 1
ATOM 1189 C C . ASP A 1 159 ? -6.253 1.311 0.789 1.00 94.31 159 ASP A C 1
ATOM 1191 O O . ASP A 1 159 ? -5.308 0.538 0.959 1.00 94.31 159 ASP A O 1
ATOM 1195 N N . GLN A 1 160 ? -6.028 2.598 0.499 1.00 93.81 160 GLN A N 1
ATOM 1196 C CA . GLN A 1 160 ? -4.685 3.139 0.257 1.00 93.81 160 GLN A CA 1
ATOM 1197 C C . GLN A 1 160 ? -3.738 2.970 1.470 1.00 93.81 160 GLN A C 1
ATOM 1199 O O . GLN A 1 160 ? -2.509 2.855 1.332 1.00 93.81 160 GLN A O 1
ATOM 1204 N N . LEU A 1 161 ? -4.293 2.968 2.683 1.00 94.12 161 LEU A N 1
ATOM 1205 C CA . LEU A 1 161 ? -3.566 2.861 3.947 1.00 94.12 161 LEU A CA 1
ATOM 1206 C C . LEU A 1 161 ? -3.652 1.470 4.588 1.00 94.12 161 LEU A C 1
ATOM 1208 O O . LEU A 1 161 ? -3.171 1.310 5.710 1.00 94.12 161 LEU A O 1
ATOM 1212 N N . ALA A 1 162 ? -4.180 0.461 3.891 1.00 93.62 162 ALA A N 1
ATOM 1213 C CA . ALA A 1 162 ? -4.480 -0.833 4.494 1.00 93.62 162 ALA A CA 1
ATOM 1214 C C . ALA A 1 162 ? -3.232 -1.476 5.131 1.00 93.62 162 ALA A C 1
ATOM 1216 O O . ALA A 1 162 ? -2.154 -1.509 4.538 1.00 93.62 162 ALA A O 1
ATOM 1217 N N . GLY A 1 163 ? -3.317 -1.925 6.382 1.00 91.19 163 GLY A N 1
ATOM 1218 C CA . GLY A 1 163 ? -2.176 -2.482 7.121 1.00 91.19 163 GLY A CA 1
ATOM 1219 C C . GLY A 1 163 ? -1.065 -1.482 7.491 1.00 91.19 163 GLY A C 1
ATOM 1220 O O . GLY A 1 163 ? 0.010 -1.889 7.936 1.00 91.19 163 GLY A O 1
ATOM 1221 N N . ALA A 1 164 ? -1.258 -0.170 7.302 1.00 92.00 164 ALA A N 1
ATOM 1222 C CA . ALA A 1 164 ? -0.332 0.832 7.826 1.00 92.00 164 ALA A CA 1
ATOM 1223 C C . ALA A 1 164 ? -0.463 0.936 9.353 1.00 92.00 164 ALA A C 1
ATOM 1225 O O . ALA A 1 164 ? -1.536 1.243 9.869 1.00 92.00 164 ALA A O 1
ATOM 1226 N N . ARG A 1 165 ? 0.653 0.756 10.069 1.00 92.81 165 ARG A N 1
ATOM 1227 C CA . ARG A 1 165 ? 0.706 0.963 11.521 1.00 92.81 165 ARG A CA 1
ATOM 1228 C C . ARG A 1 165 ? 0.677 2.455 11.838 1.00 92.81 165 ARG A C 1
ATOM 1230 O O . ARG A 1 165 ? 1.594 3.189 11.470 1.00 92.81 165 ARG A O 1
ATOM 1237 N N . ILE A 1 166 ? -0.371 2.889 12.525 1.00 94.00 166 ILE A N 1
ATOM 1238 C CA . ILE A 1 166 ? -0.621 4.284 12.893 1.00 94.00 166 ILE A CA 1
ATOM 1239 C C . ILE A 1 166 ? -0.921 4.331 14.399 1.00 94.00 166 ILE A C 1
ATOM 1241 O O . ILE A 1 166 ? -1.622 3.444 14.887 1.00 94.00 166 ILE A O 1
ATOM 1245 N N . PRO A 1 167 ? -0.427 5.325 15.160 1.00 95.06 167 PRO A N 1
ATOM 1246 C CA . PRO A 1 167 ? -0.836 5.499 16.552 1.00 95.06 167 PRO A CA 1
ATOM 1247 C C . PRO A 1 167 ? -2.347 5.735 16.645 1.00 95.06 167 PRO A C 1
ATOM 1249 O O . PRO A 1 167 ? -2.891 6.552 15.895 1.00 95.06 167 PRO A O 1
ATOM 1252 N N . ALA A 1 168 ? -3.031 5.060 17.565 1.00 93.56 168 ALA A N 1
ATOM 1253 C CA . ALA A 1 168 ? -4.479 5.157 17.715 1.00 93.56 168 ALA A CA 1
ATOM 1254 C C . ALA A 1 168 ? -4.928 6.604 17.978 1.00 93.56 168 ALA A C 1
ATOM 1256 O O . ALA A 1 168 ? -5.925 7.054 17.412 1.00 93.56 168 ALA A O 1
ATOM 1257 N N . SER A 1 169 ? -4.144 7.365 18.750 1.00 93.38 169 SER A N 1
ATOM 1258 C CA . SER A 1 169 ? -4.373 8.797 18.996 1.00 93.38 169 SER A CA 1
ATOM 1259 C C . S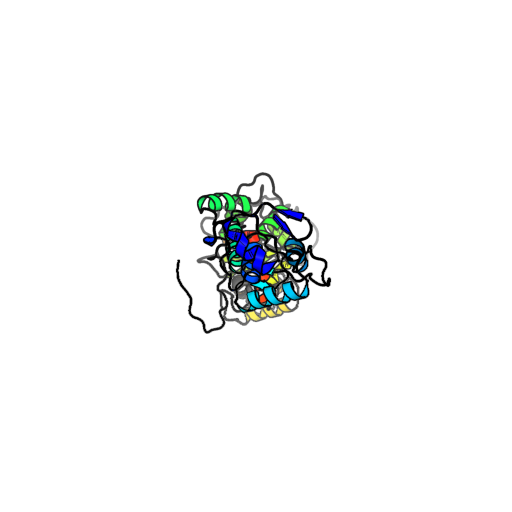ER A 1 169 ? -4.290 9.683 17.745 1.00 93.38 169 SER A C 1
ATOM 1261 O O . SER A 1 169 ? -4.930 10.735 17.690 1.00 93.38 169 SER A O 1
ATOM 1263 N N . ALA A 1 170 ? -3.526 9.269 16.731 1.00 94.88 170 ALA A N 1
ATOM 1264 C CA . ALA A 1 170 ? -3.287 10.022 15.503 1.00 94.88 170 ALA A CA 1
ATOM 1265 C C . ALA A 1 170 ? -4.222 9.620 14.352 1.00 94.88 170 ALA A C 1
ATOM 1267 O O . ALA A 1 170 ? -4.412 10.413 13.427 1.00 94.88 170 ALA A O 1
ATOM 1268 N N . LEU A 1 171 ? -4.802 8.415 14.396 1.00 95.50 171 LEU A N 1
ATOM 1269 C CA . LEU A 1 171 ? -5.564 7.831 13.291 1.00 95.50 171 LEU A CA 1
ATOM 1270 C C . LEU A 1 171 ? -6.692 8.752 12.808 1.00 95.50 171 LEU A C 1
ATOM 1272 O O . LEU A 1 171 ? -6.684 9.202 11.665 1.00 95.50 171 LEU A O 1
ATOM 1276 N N . GLU A 1 172 ? -7.641 9.091 13.675 1.00 94.81 172 GLU A N 1
ATOM 1277 C CA . GLU A 1 172 ? -8.759 9.950 13.279 1.00 94.81 172 GLU A CA 1
ATOM 1278 C C . GLU A 1 172 ? -8.339 11.412 13.023 1.00 94.81 172 GLU A C 1
ATOM 1280 O O . GLU A 1 172 ? -8.627 11.914 11.935 1.00 94.81 172 GLU A O 1
ATOM 1285 N N . PRO A 1 173 ? -7.646 12.120 13.944 1.00 94.12 173 PRO A N 1
ATOM 1286 C CA . PRO A 1 173 ? -7.403 13.555 13.780 1.00 94.12 173 PRO A CA 1
ATOM 1287 C C . PRO A 1 173 ? -6.306 13.909 12.767 1.00 94.12 173 PRO A C 1
ATOM 1289 O O . PRO A 1 173 ? -6.388 14.970 12.152 1.00 94.12 173 PRO A O 1
ATOM 1292 N N . LEU A 1 174 ? -5.273 13.074 12.601 1.00 93.88 174 LEU A N 1
ATOM 1293 C CA . LEU A 1 174 ? -4.103 13.392 11.768 1.00 93.88 174 LEU A CA 1
ATOM 1294 C C . LEU A 1 174 ? -4.059 12.596 10.460 1.00 93.88 174 LEU A C 1
ATOM 1296 O O . LEU A 1 174 ? -3.399 13.026 9.512 1.00 93.88 174 LEU A O 1
ATOM 1300 N N . VAL A 1 175 ? -4.744 11.450 10.385 1.00 94.31 175 VAL A N 1
ATOM 1301 C CA . VAL A 1 175 ? -4.738 10.611 9.180 1.00 94.31 175 VAL A CA 1
ATOM 1302 C C . VAL A 1 175 ? -6.055 10.697 8.416 1.00 94.31 175 VAL A C 1
ATOM 1304 O O . VAL A 1 175 ? -6.028 11.091 7.249 1.00 94.31 175 VAL A O 1
ATOM 1307 N N . LEU A 1 176 ? -7.186 10.376 9.048 1.00 94.56 176 LEU A N 1
ATOM 1308 C CA . LEU A 1 176 ? -8.481 10.293 8.363 1.00 94.56 176 LEU A CA 1
ATOM 1309 C C . LEU A 1 176 ? -9.104 11.674 8.120 1.00 94.56 176 LEU A C 1
ATOM 1311 O O . LEU A 1 176 ? -9.431 12.002 6.980 1.00 94.56 176 LEU A O 1
ATOM 1315 N N . ALA A 1 177 ? -9.204 12.516 9.154 1.00 93.25 177 ALA A N 1
ATOM 1316 C CA . ALA A 1 177 ? -9.865 13.818 9.051 1.00 93.25 177 ALA A CA 1
ATOM 1317 C C . ALA A 1 177 ? -9.243 14.763 7.999 1.00 93.25 177 ALA A C 1
ATOM 1319 O O . ALA A 1 177 ? -9.998 15.411 7.279 1.00 93.25 177 ALA A O 1
ATOM 1320 N N . PRO A 1 178 ? -7.908 14.824 7.809 1.00 93.00 178 PRO A N 1
ATOM 1321 C CA . PRO A 1 178 ? -7.323 15.648 6.747 1.00 93.00 178 PRO A CA 1
ATOM 1322 C C . PRO A 1 178 ? -7.548 15.126 5.316 1.00 93.00 178 PRO A C 1
ATOM 1324 O O . PRO A 1 178 ? -7.225 15.841 4.370 1.00 93.00 178 PRO A O 1
ATOM 1327 N N . ARG A 1 179 ? -8.034 13.887 5.139 1.00 93.06 179 ARG A N 1
ATOM 1328 C CA . ARG A 1 179 ? -8.216 13.219 3.830 1.00 93.06 179 ARG A CA 1
ATOM 1329 C C . ARG A 1 179 ? -9.679 13.052 3.413 1.00 93.06 179 ARG A C 1
ATOM 1331 O O . ARG A 1 179 ? -9.947 12.649 2.279 1.00 93.06 179 ARG A O 1
ATOM 1338 N N . VAL A 1 180 ? -10.611 13.306 4.331 1.00 93.75 180 VAL A N 1
ATOM 1339 C CA . VAL A 1 180 ? -12.051 13.122 4.132 1.00 93.75 180 VAL A CA 1
ATOM 1340 C C . VAL A 1 180 ? -12.768 14.382 4.604 1.00 93.75 180 VAL A C 1
ATOM 1342 O O . VAL A 1 180 ? -12.739 14.711 5.791 1.00 93.75 180 VAL A O 1
ATOM 1345 N N . ARG A 1 181 ? -13.430 15.092 3.682 1.00 91.69 181 ARG A N 1
ATOM 1346 C CA . ARG A 1 181 ? -14.225 16.274 4.039 1.00 91.69 181 ARG A CA 1
ATOM 1347 C C . ARG A 1 181 ? -15.349 15.896 5.006 1.00 91.69 181 ARG A C 1
ATOM 1349 O O . ARG A 1 181 ? -16.003 14.871 4.819 1.00 91.69 181 ARG A O 1
ATOM 1356 N N . ASP A 1 182 ? -15.568 16.749 6.009 1.00 90.69 182 ASP A N 1
ATOM 1357 C CA . ASP A 1 182 ? -16.603 16.592 7.039 1.00 90.69 182 ASP A CA 1
ATOM 1358 C C . ASP A 1 182 ? -16.530 15.240 7.772 1.00 90.69 182 ASP A C 1
ATOM 1360 O O . ASP A 1 182 ? -17.553 14.687 8.180 1.00 90.69 182 ASP A O 1
ATOM 1364 N N . TYR A 1 183 ? -15.312 14.699 7.942 1.00 93.81 183 TYR A N 1
ATOM 1365 C CA . TYR A 1 183 ? -15.091 13.443 8.657 1.00 93.81 183 TYR A CA 1
ATOM 1366 C C . TYR A 1 183 ? -15.779 13.458 10.024 1.00 93.81 183 TYR A C 1
ATOM 1368 O O . TYR A 1 183 ? -15.559 14.351 10.850 1.00 93.81 183 TYR A O 1
ATOM 1376 N N . SER A 1 184 ? -16.564 12.415 10.287 1.00 94.25 184 SER A N 1
ATOM 1377 C CA . SER A 1 184 ? -17.138 12.160 11.601 1.00 94.25 184 SER A CA 1
ATOM 1378 C C . SER A 1 184 ? -16.805 10.736 12.058 1.00 94.25 184 SER A C 1
ATOM 1380 O O . SER A 1 184 ? -16.801 9.824 11.231 1.00 94.25 184 SER A O 1
ATOM 1382 N N . PRO A 1 185 ? -16.584 10.507 13.368 1.00 94.69 185 PRO A N 1
ATOM 1383 C CA . PRO A 1 185 ? -16.320 9.174 13.918 1.00 94.69 185 PRO A CA 1
ATOM 1384 C C . PRO A 1 185 ? -17.358 8.105 13.537 1.00 94.69 185 PRO A C 1
ATOM 1386 O O . PRO A 1 185 ? -17.021 6.926 13.433 1.00 94.69 185 PRO A O 1
ATOM 1389 N N . ALA A 1 186 ? -18.604 8.528 13.290 1.00 94.50 186 ALA A N 1
ATOM 1390 C CA . ALA A 1 186 ? -19.700 7.656 12.885 1.00 94.50 186 ALA A CA 1
ATOM 1391 C C . ALA A 1 186 ? -19.474 7.005 11.512 1.00 94.50 186 ALA A C 1
ATOM 1393 O O . ALA A 1 186 ? -19.909 5.880 11.321 1.00 94.50 186 ALA A O 1
ATOM 1394 N N . MET A 1 187 ? -18.758 7.667 10.592 1.00 95.62 187 MET A N 1
ATOM 1395 C CA . MET A 1 187 ? -18.442 7.100 9.272 1.00 95.62 187 MET A CA 1
ATOM 1396 C C . MET A 1 187 ? -17.540 5.867 9.398 1.00 95.62 187 MET A C 1
ATOM 1398 O O . MET A 1 187 ? -17.742 4.874 8.710 1.00 95.62 187 MET A O 1
ATOM 1402 N N . LEU A 1 188 ? -16.552 5.916 10.300 1.00 96.69 188 LEU A N 1
ATOM 1403 C CA . LEU A 1 188 ? -15.688 4.766 10.566 1.00 96.69 188 LEU A CA 1
ATOM 1404 C C . LEU A 1 188 ? -16.459 3.651 11.273 1.00 96.69 188 LEU A C 1
ATOM 1406 O O . LEU A 1 188 ? -16.309 2.487 10.922 1.00 96.69 188 LEU A O 1
ATOM 1410 N N . ASP A 1 189 ? -17.296 4.000 12.253 1.00 95.38 189 ASP A N 1
ATOM 1411 C CA . ASP A 1 189 ? -18.117 3.007 12.951 1.00 95.38 189 ASP A CA 1
ATOM 1412 C C . ASP A 1 189 ? -19.122 2.321 12.013 1.00 95.38 189 ASP A C 1
ATOM 1414 O O . ASP A 1 189 ? -19.401 1.144 12.195 1.00 95.38 189 ASP A O 1
ATOM 1418 N N . GLU A 1 190 ? -19.636 3.020 11.000 1.00 95.88 190 GLU A N 1
ATOM 1419 C CA . GLU A 1 190 ? -20.509 2.450 9.968 1.00 95.88 190 GLU A CA 1
ATOM 1420 C C . GLU A 1 190 ? -19.785 1.394 9.116 1.00 95.88 190 GLU A C 1
ATOM 1422 O O . GLU A 1 190 ? -20.313 0.298 8.920 1.00 95.88 190 GLU A O 1
ATOM 1427 N N . LEU A 1 191 ? -18.552 1.674 8.679 1.00 96.75 191 LEU A N 1
ATOM 1428 C CA . LEU A 1 191 ? -17.726 0.718 7.926 1.00 96.75 191 LEU A CA 1
ATOM 1429 C C . LEU A 1 191 ? -17.301 -0.498 8.763 1.00 96.75 191 LEU A C 1
ATOM 1431 O O . LEU A 1 191 ? -17.217 -1.613 8.253 1.00 96.75 191 LEU A O 1
ATOM 1435 N N . LEU A 1 192 ? -17.047 -0.298 10.058 1.00 96.06 192 LEU A N 1
ATOM 1436 C CA . LEU A 1 192 ? -16.729 -1.392 10.978 1.00 96.06 192 LEU A CA 1
ATOM 1437 C C . LEU A 1 192 ? -17.965 -2.248 11.293 1.00 96.06 192 LEU A C 1
ATOM 1439 O O . LEU A 1 192 ? -17.876 -3.473 11.329 1.00 96.06 192 LEU A O 1
ATOM 1443 N N . ALA A 1 193 ? -19.129 -1.621 11.4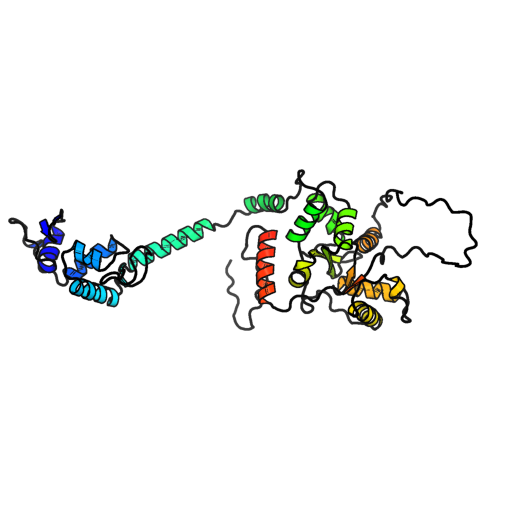82 1.00 94.00 193 ALA A N 1
ATOM 1444 C CA . ALA A 1 193 ? -20.368 -2.318 11.816 1.00 94.00 193 ALA A CA 1
ATOM 1445 C C . ALA A 1 193 ? -20.975 -3.077 10.623 1.00 94.00 193 ALA A C 1
ATOM 1447 O O . ALA A 1 193 ? -21.621 -4.106 10.825 1.00 94.00 193 ALA A O 1
ATOM 1448 N N . SER A 1 194 ? -20.781 -2.581 9.396 1.00 94.88 194 SER A N 1
ATOM 1449 C CA . SER A 1 194 ? -21.137 -3.290 8.156 1.00 94.88 194 SER A CA 1
ATOM 1450 C C . SER A 1 194 ? -20.197 -4.460 7.856 1.00 94.88 194 SER A C 1
ATOM 1452 O O . SER A 1 194 ? -20.583 -5.382 7.139 1.00 94.88 194 SER A O 1
ATOM 1454 N N . GLY A 1 195 ? -18.995 -4.452 8.440 1.00 93.50 195 GLY A N 1
ATOM 1455 C CA . GLY A 1 195 ? -17.965 -5.453 8.195 1.00 93.50 195 GLY A CA 1
ATOM 1456 C C . GLY A 1 195 ? -17.188 -5.228 6.900 1.00 93.50 195 GLY A C 1
ATOM 1457 O O . GLY A 1 195 ? -16.487 -6.135 6.475 1.00 93.50 195 GLY A O 1
ATOM 1458 N N . GLU A 1 196 ? -17.288 -4.050 6.275 1.00 95.75 196 GLU A N 1
ATOM 1459 C CA . GLU A 1 196 ? -16.460 -3.678 5.117 1.00 95.75 196 GLU A CA 1
ATOM 1460 C C . GLU A 1 196 ? -15.007 -3.393 5.526 1.00 95.75 196 GLU A C 1
ATOM 1462 O O . GLU A 1 196 ? -14.066 -3.640 4.767 1.00 95.75 196 GLU A O 1
ATOM 1467 N N . VAL A 1 197 ? -14.816 -2.899 6.753 1.00 97.06 197 VAL A N 1
ATOM 1468 C CA . VAL A 1 197 ? -13.508 -2.598 7.339 1.00 97.06 197 VAL A CA 1
ATOM 1469 C C . VAL A 1 197 ? -13.311 -3.396 8.622 1.00 97.06 197 VAL A C 1
ATOM 1471 O O . VAL A 1 197 ? -14.223 -3.571 9.425 1.00 97.06 197 VAL A O 1
ATOM 1474 N N . ILE A 1 198 ? -12.075 -3.831 8.843 1.00 95.69 198 ILE A N 1
ATOM 1475 C CA . ILE A 1 198 ? -11.598 -4.476 10.064 1.00 95.69 198 ILE A CA 1
ATOM 1476 C C . ILE A 1 198 ? -10.436 -3.646 10.615 1.00 95.69 198 ILE A C 1
ATOM 1478 O O . ILE A 1 198 ? -9.664 -3.054 9.858 1.00 95.69 198 ILE A O 1
ATOM 1482 N N . TRP A 1 199 ? -10.274 -3.604 11.935 1.00 95.75 199 TRP A N 1
ATOM 1483 C CA . TRP A 1 199 ? -9.104 -2.992 12.567 1.00 95.75 199 TRP A CA 1
ATOM 1484 C C . TRP A 1 199 ? -8.361 -3.989 13.454 1.00 95.75 199 TRP A C 1
ATOM 1486 O O . TRP A 1 199 ? -8.967 -4.885 14.036 1.00 95.75 199 TRP A O 1
ATOM 1496 N N . SER A 1 200 ? -7.049 -3.837 13.582 1.00 94.19 200 SER A N 1
ATOM 1497 C CA . SER A 1 200 ? -6.230 -4.666 14.468 1.00 94.19 200 SER A CA 1
ATOM 1498 C C . SER A 1 200 ? -5.278 -3.809 15.292 1.00 94.19 200 SER A C 1
ATOM 1500 O O . SER A 1 200 ? -4.786 -2.779 14.821 1.00 94.19 200 SER A O 1
ATOM 1502 N N . GLY A 1 201 ? -4.983 -4.242 16.517 1.00 91.81 201 GLY A N 1
ATOM 1503 C CA . GLY A 1 201 ? -3.851 -3.717 17.273 1.00 91.81 201 GLY A CA 1
ATOM 1504 C C . GLY A 1 201 ? -2.527 -4.291 16.763 1.00 91.81 201 GLY A C 1
ATOM 1505 O O . GLY A 1 201 ? -2.472 -5.368 16.170 1.00 91.81 201 GLY A O 1
ATOM 1506 N N . ALA A 1 202 ? -1.453 -3.534 16.958 1.00 87.94 202 ALA A N 1
ATOM 1507 C CA . ALA A 1 202 ? -0.095 -3.868 16.540 1.00 87.94 202 ALA A CA 1
ATOM 1508 C C . ALA A 1 202 ? 0.933 -3.461 17.612 1.00 87.94 202 ALA A C 1
ATOM 1510 O O . ALA A 1 202 ? 2.035 -3.004 17.299 1.00 87.94 202 ALA A O 1
ATOM 1511 N N . GLY A 1 203 ? 0.566 -3.636 18.879 1.00 86.25 203 GLY A N 1
ATOM 1512 C CA . GLY A 1 203 ? 1.385 -3.351 20.049 1.00 86.25 203 GLY A CA 1
ATOM 1513 C C . GLY A 1 203 ? 1.011 -2.054 20.762 1.00 86.25 203 GLY A C 1
ATOM 1514 O O . GLY A 1 203 ? 0.386 -1.155 20.200 1.00 86.25 203 GLY A O 1
ATOM 1515 N N . LEU A 1 204 ? 1.424 -1.965 22.022 1.00 85.62 204 LEU A N 1
ATOM 1516 C CA . LEU A 1 204 ? 1.232 -0.789 22.863 1.00 85.62 204 LEU A CA 1
ATOM 1517 C C . LEU A 1 204 ? 2.296 0.279 22.591 1.00 85.62 204 LEU A C 1
ATOM 1519 O O . LEU A 1 204 ? 3.454 -0.013 22.289 1.00 85.62 204 LEU A O 1
ATOM 1523 N N . ILE A 1 205 ? 1.887 1.531 22.743 1.00 83.06 205 ILE A N 1
ATOM 1524 C CA . ILE A 1 205 ? 2.758 2.693 22.903 1.00 83.06 205 ILE A CA 1
ATOM 1525 C C . ILE A 1 205 ? 2.724 3.049 24.400 1.00 83.06 205 ILE A C 1
ATOM 1527 O O . ILE A 1 205 ? 1.896 2.554 25.162 1.00 83.06 205 ILE A O 1
ATOM 1531 N N . SER A 1 206 ? 3.655 3.875 24.872 1.00 79.06 206 SER A N 1
ATOM 1532 C CA . SER A 1 206 ? 3.649 4.338 26.262 1.00 79.06 206 SER A CA 1
ATOM 1533 C C . SER A 1 206 ? 2.293 4.938 26.669 1.00 79.06 206 SER A C 1
ATOM 1535 O O . SER A 1 206 ? 1.782 5.826 25.984 1.00 79.06 206 SER A O 1
ATOM 1537 N N . GLY A 1 207 ? 1.763 4.528 27.825 1.00 79.12 207 GLY A N 1
ATOM 1538 C CA . GLY A 1 207 ? 0.512 5.054 28.376 1.00 79.12 207 GLY A CA 1
ATOM 1539 C C . GLY A 1 207 ? -0.719 4.290 27.886 1.00 79.12 207 GLY A C 1
ATOM 1540 O O . GLY A 1 207 ? -0.778 3.074 28.023 1.00 79.12 207 GLY A O 1
ATOM 1541 N N . SER A 1 208 ? -1.719 5.013 27.374 1.00 80.44 208 SER A N 1
ATOM 1542 C CA . SER A 1 208 ? -2.992 4.463 26.878 1.00 80.44 208 SER A CA 1
ATOM 1543 C C . SER A 1 208 ? -3.103 4.449 25.347 1.00 80.44 208 SER A C 1
ATOM 1545 O O . SER A 1 208 ? -4.188 4.229 24.813 1.00 80.44 208 SER A O 1
ATOM 1547 N N . ASP A 1 209 ? -2.005 4.722 24.640 1.00 89.81 209 ASP A N 1
ATOM 1548 C CA . ASP A 1 209 ? -1.954 4.719 23.178 1.00 89.81 209 ASP A CA 1
ATOM 1549 C C . ASP A 1 209 ? -1.341 3.411 22.665 1.00 89.81 209 ASP A C 1
ATOM 1551 O O . ASP A 1 209 ? -0.605 2.723 23.371 1.00 89.81 209 ASP A O 1
ATOM 1555 N N . GLY A 1 210 ? -1.632 3.064 21.419 1.00 90.81 210 GLY A N 1
ATOM 1556 C CA . GLY A 1 210 ? -1.182 1.826 20.798 1.00 90.81 210 GLY A CA 1
ATOM 1557 C C . GLY A 1 210 ? -1.105 1.962 19.289 1.00 90.81 210 GLY A C 1
ATOM 1558 O O . GLY A 1 210 ? -1.708 2.855 18.694 1.00 90.81 210 GLY A O 1
ATOM 1559 N N . TRP A 1 211 ? -0.349 1.080 18.653 1.00 93.00 211 TRP A N 1
ATOM 1560 C CA . TRP A 1 211 ? -0.347 0.974 17.204 1.00 93.00 211 TRP A CA 1
ATOM 1561 C C . TRP A 1 211 ? -1.608 0.248 16.759 1.00 93.00 211 TRP A C 1
ATOM 1563 O O . TRP A 1 211 ? -1.923 -0.828 17.262 1.00 93.00 211 TRP A O 1
ATOM 1573 N N . VAL A 1 212 ? -2.311 0.824 15.793 1.00 94.50 212 VAL A N 1
ATOM 1574 C CA . VAL A 1 212 ? -3.470 0.216 15.141 1.00 94.50 212 VAL A CA 1
ATOM 1575 C C . VAL A 1 212 ? -3.268 0.188 13.634 1.00 94.50 212 VAL A C 1
ATOM 1577 O O . VAL A 1 212 ? -2.451 0.925 13.076 1.00 94.50 212 VAL A O 1
ATOM 1580 N N . SER A 1 213 ? -3.982 -0.701 12.962 1.00 95.06 213 SER A N 1
ATOM 1581 C CA . SER A 1 213 ? -4.031 -0.801 11.505 1.00 95.06 213 SER A CA 1
ATOM 1582 C C . SER A 1 213 ? -5.475 -1.025 11.067 1.00 95.06 213 SER A C 1
ATOM 1584 O O . SER A 1 213 ? -6.245 -1.665 11.781 1.00 95.06 213 SER A O 1
ATOM 1586 N N . LEU A 1 214 ? -5.848 -0.451 9.924 1.00 96.31 214 LEU A N 1
ATOM 1587 C CA . LEU A 1 214 ? -7.147 -0.660 9.284 1.00 96.31 214 LEU A CA 1
ATOM 1588 C C . LEU A 1 214 ? -6.962 -1.542 8.051 1.00 96.31 214 LEU A C 1
ATOM 1590 O O . LEU A 1 214 ? -5.921 -1.477 7.396 1.00 96.31 214 LEU A O 1
ATOM 1594 N N . HIS A 1 215 ? -7.967 -2.346 7.742 1.00 95.62 215 HIS A N 1
ATOM 1595 C CA . HIS A 1 215 ? -7.946 -3.355 6.692 1.00 95.62 215 HIS A CA 1
ATOM 1596 C C . HIS A 1 215 ? -9.312 -3.377 6.011 1.00 95.62 215 HIS A C 1
ATOM 1598 O O . HIS A 1 215 ? -10.326 -3.305 6.701 1.00 95.62 215 HIS A O 1
ATOM 1604 N N . LEU A 1 216 ? -9.360 -3.504 4.685 1.00 95.44 216 LEU A N 1
ATOM 1605 C CA . LEU A 1 216 ? -10.606 -3.907 4.033 1.00 95.44 216 LEU A CA 1
ATOM 1606 C C . LEU A 1 216 ? -10.852 -5.386 4.325 1.00 95.44 216 LEU A C 1
ATOM 1608 O O . LEU A 1 216 ? -9.900 -6.165 4.361 1.00 95.44 216 LEU A O 1
ATOM 1612 N N . ALA A 1 217 ? -12.106 -5.781 4.523 1.00 93.31 217 ALA A N 1
ATOM 1613 C CA . ALA A 1 217 ? -12.437 -7.162 4.868 1.00 93.31 217 ALA A CA 1
ATOM 1614 C C . ALA A 1 217 ? -11.962 -8.166 3.804 1.00 93.31 217 ALA A C 1
ATOM 1616 O O . ALA A 1 217 ? -11.366 -9.186 4.153 1.00 93.31 217 ALA A O 1
ATOM 1617 N N . ASP A 1 218 ? -12.113 -7.824 2.522 1.00 92.56 218 ASP A N 1
ATOM 1618 C CA . ASP A 1 218 ? -11.724 -8.679 1.392 1.00 92.56 218 ASP A CA 1
ATOM 1619 C C . ASP A 1 218 ? -10.205 -8.902 1.290 1.00 92.56 218 ASP A C 1
ATOM 1621 O O . ASP A 1 218 ? -9.754 -9.937 0.802 1.00 92.56 218 ASP A O 1
ATOM 1625 N N . SER A 1 219 ? -9.397 -7.947 1.765 1.00 92.00 219 SER A N 1
ATOM 1626 C CA . SER A 1 219 ? -7.929 -8.006 1.717 1.00 92.00 219 SER A CA 1
ATOM 1627 C C . SER A 1 219 ? -7.271 -8.155 3.092 1.00 92.00 219 SER A C 1
ATOM 1629 O O . SER A 1 219 ? -6.038 -8.132 3.204 1.00 92.00 219 SER A O 1
ATOM 1631 N N . ALA A 1 220 ? -8.061 -8.345 4.153 1.00 92.00 220 ALA A N 1
ATOM 1632 C CA . ALA A 1 220 ? -7.565 -8.472 5.518 1.00 92.00 220 ALA A CA 1
ATOM 1633 C C . ALA A 1 220 ? -6.530 -9.604 5.666 1.00 92.00 220 ALA A C 1
ATOM 1635 O O . ALA A 1 220 ? -5.453 -9.326 6.198 1.00 92.00 220 ALA A O 1
ATOM 1636 N N . PRO A 1 221 ? -6.733 -10.826 5.123 1.00 92.19 221 PRO A N 1
ATOM 1637 C CA . PRO A 1 221 ? -5.726 -11.887 5.215 1.00 92.19 221 PRO A CA 1
ATOM 1638 C C . PRO A 1 221 ? -4.358 -11.507 4.625 1.00 92.19 221 PRO A C 1
ATOM 1640 O O . PRO A 1 221 ? -3.331 -11.978 5.106 1.00 92.19 221 PRO A O 1
ATOM 1643 N N . LEU A 1 222 ? -4.324 -10.635 3.611 1.00 91.00 222 LEU A N 1
ATOM 1644 C CA . LEU A 1 222 ? -3.097 -10.213 2.921 1.00 91.00 222 LEU A CA 1
ATOM 1645 C C . LEU A 1 222 ? -2.409 -9.007 3.579 1.00 91.00 222 LEU A C 1
ATOM 1647 O O . LEU A 1 222 ? -1.244 -8.726 3.299 1.00 91.00 222 LEU A O 1
ATOM 1651 N N . THR A 1 223 ? -3.124 -8.273 4.433 1.00 90.06 223 THR A N 1
ATOM 1652 C CA . THR A 1 223 ? -2.634 -7.048 5.088 1.00 90.06 223 THR A CA 1
ATOM 1653 C C . THR A 1 223 ? -2.366 -7.225 6.580 1.00 90.06 223 THR A C 1
ATOM 1655 O O . THR A 1 223 ? -1.612 -6.437 7.157 1.00 90.06 223 THR A O 1
ATOM 1658 N N . LEU A 1 224 ? -2.959 -8.241 7.210 1.00 88.56 224 LEU A N 1
ATOM 1659 C CA . LEU A 1 224 ? -2.689 -8.618 8.593 1.00 88.56 224 LEU A CA 1
ATOM 1660 C C . LEU A 1 224 ? -1.261 -9.154 8.751 1.00 88.56 224 LEU A C 1
ATOM 1662 O O . LEU A 1 224 ? -0.712 -9.833 7.883 1.00 88.56 224 LEU A O 1
ATOM 1666 N N . ALA A 1 225 ? -0.645 -8.846 9.892 1.00 74.75 225 ALA A N 1
ATOM 1667 C CA . ALA A 1 225 ? 0.665 -9.388 10.221 1.00 74.75 225 ALA A CA 1
ATOM 1668 C C . ALA A 1 225 ? 0.555 -10.893 10.505 1.00 74.75 225 ALA A C 1
ATOM 1670 O O . ALA A 1 225 ? -0.312 -11.324 11.263 1.00 74.75 225 ALA A O 1
ATOM 1671 N N . LEU A 1 226 ? 1.468 -11.686 9.938 1.00 62.53 226 LEU A N 1
ATOM 1672 C CA . LEU A 1 226 ? 1.602 -13.095 10.309 1.00 62.53 226 LEU A CA 1
ATOM 1673 C C . LEU A 1 226 ? 1.904 -13.223 11.814 1.00 62.53 226 LEU A C 1
ATOM 1675 O O . LEU A 1 226 ? 2.665 -12.399 12.330 1.00 62.53 226 LEU A O 1
ATOM 1679 N N . PRO A 1 227 ? 1.418 -14.280 12.494 1.00 59.00 227 PRO A N 1
ATOM 1680 C CA . PRO A 1 227 ? 1.678 -14.509 13.920 1.00 59.00 227 PRO A CA 1
ATOM 1681 C C . PRO A 1 227 ? 3.171 -14.484 14.296 1.00 59.00 227 PRO A C 1
ATOM 1683 O O . PRO A 1 227 ? 3.540 -13.967 15.341 1.00 59.00 227 PRO A O 1
ATOM 1686 N N . ALA A 1 228 ? 4.060 -14.949 13.410 1.00 53.78 228 ALA A N 1
ATOM 1687 C CA . ALA A 1 228 ? 5.515 -14.904 13.619 1.00 53.78 228 ALA A CA 1
ATOM 1688 C C . ALA A 1 228 ? 6.121 -13.482 13.598 1.00 53.78 228 ALA A C 1
ATOM 1690 O O . ALA A 1 228 ? 7.248 -13.282 14.037 1.00 53.78 228 ALA A O 1
ATOM 1691 N N . ASN A 1 229 ? 5.390 -12.497 13.070 1.00 55.84 229 ASN A N 1
ATOM 1692 C CA . ASN A 1 229 ? 5.790 -11.089 12.962 1.00 55.84 229 ASN A CA 1
ATOM 1693 C C . ASN A 1 229 ? 4.945 -10.183 13.875 1.00 55.84 229 ASN A C 1
ATOM 1695 O O . ASN A 1 229 ? 4.891 -8.958 13.686 1.00 55.84 229 ASN A O 1
ATOM 1699 N N . GLN A 1 230 ? 4.231 -10.791 14.822 1.00 61.16 230 GLN A N 1
ATOM 1700 C CA . GLN A 1 230 ? 3.347 -10.093 15.728 1.00 61.16 230 GLN A CA 1
ATOM 1701 C C . GLN A 1 230 ? 4.190 -9.354 16.784 1.00 61.16 230 GLN A C 1
ATOM 1703 O O . GLN A 1 230 ? 5.109 -9.929 17.359 1.00 61.16 230 GLN A O 1
ATOM 1708 N N . PRO A 1 231 ? 3.956 -8.051 17.001 1.00 53.22 231 PRO A N 1
ATOM 1709 C CA . PRO A 1 231 ? 4.888 -7.195 17.738 1.00 53.22 231 PRO A CA 1
ATOM 1710 C C . PRO A 1 231 ? 4.908 -7.422 19.258 1.00 53.22 231 PRO A C 1
ATOM 1712 O O . PRO A 1 231 ? 5.790 -6.881 19.919 1.00 53.22 231 PRO A O 1
ATOM 1715 N N . ALA A 1 232 ? 3.963 -8.188 19.809 1.00 60.25 232 ALA A N 1
ATOM 1716 C CA . ALA A 1 232 ? 3.900 -8.514 21.228 1.00 60.25 232 ALA A CA 1
ATOM 1717 C C . ALA A 1 232 ? 3.778 -10.034 21.411 1.00 60.25 232 ALA A C 1
ATOM 1719 O O . ALA A 1 232 ? 2.711 -10.606 21.187 1.00 60.25 232 ALA A O 1
ATOM 1720 N N . GLU A 1 233 ? 4.871 -10.678 21.823 1.00 64.12 233 GLU A N 1
ATOM 1721 C CA . GLU A 1 233 ? 4.829 -12.020 22.410 1.00 64.12 233 GLU A CA 1
ATOM 1722 C C . GLU A 1 233 ? 4.135 -11.897 23.771 1.00 64.12 233 GLU A C 1
ATOM 1724 O O . GLU A 1 233 ? 4.711 -11.394 24.734 1.00 64.12 233 GLU A O 1
ATOM 1729 N N . ILE A 1 234 ? 2.859 -12.275 23.828 1.00 73.50 234 ILE A N 1
ATOM 1730 C CA . ILE A 1 234 ? 2.097 -12.329 25.077 1.00 73.50 234 ILE A CA 1
ATOM 1731 C C . ILE A 1 234 ? 2.128 -13.750 25.637 1.00 73.50 234 ILE A C 1
ATOM 1733 O O . ILE A 1 234 ? 1.896 -14.726 24.920 1.00 73.50 234 ILE A O 1
ATOM 1737 N N . GLU A 1 235 ? 2.385 -13.878 26.937 1.00 81.94 235 GLU A N 1
ATOM 1738 C CA . GLU A 1 235 ? 2.208 -15.147 27.637 1.00 81.94 235 GLU A CA 1
ATOM 1739 C C . GLU A 1 235 ? 0.711 -15.399 27.851 1.00 81.94 235 GLU A C 1
ATOM 1741 O O . GLU A 1 235 ? 0.035 -14.705 28.613 1.00 81.94 235 GLU A O 1
ATOM 1746 N N . LEU A 1 236 ? 0.170 -16.403 27.160 1.00 84.69 236 LEU A N 1
ATOM 1747 C CA . LEU A 1 236 ? -1.252 -16.731 27.239 1.00 84.69 236 LEU A CA 1
ATOM 1748 C C . LEU A 1 236 ? -1.603 -17.299 28.624 1.00 84.69 236 LEU A C 1
ATOM 1750 O O . LEU A 1 236 ? -1.355 -18.469 28.926 1.00 84.69 236 LEU A O 1
ATOM 1754 N N . THR A 1 237 ? -2.210 -16.459 29.457 1.00 89.50 237 THR A N 1
ATOM 1755 C CA . THR A 1 237 ? -2.879 -16.858 30.708 1.00 89.50 237 THR A CA 1
ATOM 1756 C C . THR A 1 237 ? -4.207 -17.587 30.448 1.00 89.50 237 THR A C 1
ATOM 1758 O O . THR A 1 237 ? -4.724 -17.600 29.329 1.00 89.50 237 THR A O 1
ATOM 1761 N N . ASP A 1 238 ? -4.805 -18.176 31.486 1.00 89.31 238 ASP A N 1
ATOM 1762 C CA . ASP A 1 238 ? -6.090 -18.882 31.357 1.00 89.31 238 ASP A CA 1
ATOM 1763 C C . ASP A 1 238 ? -7.234 -17.954 30.929 1.00 89.31 238 ASP A C 1
ATOM 1765 O O . ASP A 1 238 ? -8.060 -18.342 30.105 1.00 89.31 238 ASP A O 1
ATOM 1769 N N . ALA A 1 239 ? -7.225 -16.693 31.380 1.00 90.12 239 ALA A N 1
ATOM 1770 C CA . ALA A 1 239 ? -8.196 -15.691 30.941 1.00 90.12 239 ALA A CA 1
ATOM 1771 C C . ALA A 1 239 ? -8.105 -15.428 29.425 1.00 90.12 239 ALA A C 1
ATOM 1773 O O . ALA A 1 239 ? -9.132 -15.282 28.761 1.00 90.12 239 ALA A O 1
ATOM 1774 N N . HIS A 1 240 ? -6.891 -15.427 28.858 1.00 91.56 240 HIS A N 1
ATOM 1775 C CA . HIS A 1 240 ? -6.690 -15.298 27.413 1.00 91.56 240 HIS A CA 1
ATOM 1776 C C . HIS A 1 240 ? -7.249 -16.492 26.643 1.00 91.56 240 HIS A C 1
ATOM 1778 O O . HIS A 1 240 ? -7.961 -16.303 25.657 1.00 91.56 240 HIS A O 1
ATOM 1784 N N . ARG A 1 241 ? -6.950 -17.716 27.101 1.00 90.12 241 ARG A N 1
ATOM 1785 C CA . ARG A 1 241 ? -7.430 -18.955 26.468 1.00 90.12 241 ARG A CA 1
ATOM 1786 C C . ARG A 1 241 ? -8.948 -19.014 26.457 1.00 90.12 241 ARG A C 1
ATOM 1788 O O . ARG A 1 241 ? -9.534 -19.254 25.415 1.00 90.12 241 ARG A O 1
ATOM 1795 N N . VAL A 1 242 ? -9.578 -18.672 27.577 1.00 91.00 242 VAL A N 1
ATOM 1796 C CA . VAL A 1 242 ? -11.038 -18.612 27.700 1.00 91.00 242 VAL A CA 1
ATOM 1797 C C . VAL A 1 242 ? -11.666 -17.653 26.683 1.00 91.00 242 VAL A C 1
ATOM 1799 O O . VAL A 1 242 ? -12.698 -17.971 26.091 1.00 91.00 242 VAL A O 1
ATOM 1802 N N . ILE A 1 243 ? -11.063 -16.479 26.464 1.00 91.00 243 ILE A N 1
ATOM 1803 C CA . ILE A 1 243 ? -11.544 -15.527 25.454 1.00 91.00 243 ILE A CA 1
ATOM 1804 C C . ILE A 1 243 ? -11.363 -16.117 24.051 1.00 91.00 243 ILE A C 1
ATOM 1806 O O . ILE A 1 243 ? -12.317 -16.139 23.278 1.00 91.00 243 ILE A O 1
ATOM 1810 N N . LEU A 1 244 ? -10.174 -16.628 23.726 1.00 90.00 244 LEU A N 1
ATOM 1811 C CA . LEU A 1 244 ? -9.887 -17.201 22.409 1.00 90.00 244 LEU A CA 1
ATOM 1812 C C . LEU A 1 244 ? -10.767 -18.421 22.093 1.00 90.00 244 LEU A C 1
ATOM 1814 O O . LEU A 1 244 ? -11.296 -18.507 20.988 1.00 90.00 244 LEU A O 1
ATOM 1818 N N . ASP A 1 245 ? -11.004 -19.314 23.049 1.00 89.50 245 ASP A N 1
ATOM 1819 C CA . ASP A 1 245 ? -11.868 -20.490 22.888 1.00 89.50 245 ASP A CA 1
ATOM 1820 C C . ASP A 1 245 ? -13.319 -20.090 22.578 1.00 89.50 245 ASP A C 1
ATOM 1822 O O . ASP A 1 245 ? -13.978 -20.708 21.743 1.00 89.50 245 ASP A O 1
ATOM 1826 N N . MET A 1 246 ? -13.821 -19.009 23.186 1.00 89.31 246 MET A N 1
ATOM 1827 C CA . MET A 1 246 ? -15.143 -18.479 22.836 1.00 89.31 246 MET A CA 1
ATOM 1828 C C . MET A 1 246 ? -15.167 -17.836 21.447 1.00 89.31 246 MET A C 1
ATOM 1830 O O . MET A 1 246 ? -16.140 -18.006 20.717 1.00 89.31 246 MET A O 1
ATOM 1834 N N . LEU A 1 247 ? -14.115 -17.105 21.065 1.00 89.62 247 LEU A N 1
ATOM 1835 C CA . LEU A 1 247 ? -14.066 -16.402 19.779 1.00 89.62 247 LEU A CA 1
ATOM 1836 C C . LEU A 1 247 ? -13.792 -17.339 18.588 1.00 89.62 247 LEU A C 1
ATOM 1838 O O . LEU A 1 247 ? -14.272 -17.078 17.485 1.00 89.62 247 LEU A O 1
ATOM 1842 N N . THR A 1 248 ? -13.062 -18.437 18.795 1.00 82.62 248 THR A N 1
ATOM 1843 C CA . THR A 1 248 ? -12.763 -19.448 17.760 1.00 82.62 248 THR A CA 1
ATOM 1844 C C . THR A 1 248 ? -13.992 -20.247 17.331 1.00 82.62 248 THR A C 1
ATOM 1846 O O . THR A 1 248 ? -14.030 -20.731 16.202 1.00 82.62 248 THR A O 1
ATOM 1849 N N . GLY A 1 249 ? -15.030 -20.322 18.175 1.00 76.88 249 GLY A N 1
ATOM 1850 C CA . GLY A 1 249 ? -16.325 -20.925 17.838 1.00 76.88 249 GLY A CA 1
ATOM 1851 C C . GLY A 1 249 ? -17.092 -20.211 16.715 1.00 76.88 249 GLY A C 1
ATOM 1852 O O . GLY A 1 249 ? -18.098 -20.735 16.237 1.00 76.88 249 GLY A O 1
ATOM 1853 N N . GLY A 1 250 ? -16.599 -19.051 16.267 1.00 73.25 250 GLY A N 1
ATOM 1854 C CA . GLY A 1 250 ? -17.166 -18.261 15.184 1.00 73.25 250 GLY A CA 1
ATOM 1855 C C . GLY A 1 250 ? -18.242 -17.292 15.674 1.00 73.25 250 GLY A C 1
ATOM 1856 O O . GLY A 1 250 ? -19.147 -17.650 16.423 1.00 73.25 250 GLY A O 1
ATOM 1857 N N . GLY A 1 251 ? -18.157 -16.042 15.216 1.00 83.50 251 GLY A N 1
ATOM 1858 C CA . GLY A 1 251 ? -19.117 -14.984 15.537 1.00 83.50 251 GLY A CA 1
ATOM 1859 C C . GLY A 1 251 ? -18.527 -13.835 16.354 1.00 83.50 251 GLY A C 1
ATOM 1860 O O . GLY A 1 251 ? -17.340 -13.805 16.674 1.00 83.50 251 GLY A O 1
ATOM 1861 N N . ALA A 1 252 ? -19.382 -12.857 16.659 1.00 88.88 252 ALA A N 1
ATOM 1862 C CA . ALA A 1 252 ? -19.021 -11.661 17.411 1.00 88.88 252 ALA A CA 1
ATOM 1863 C C . ALA A 1 252 ? -19.819 -11.590 18.722 1.00 88.88 252 ALA A C 1
ATOM 1865 O O . ALA A 1 252 ? -21.050 -11.685 18.717 1.00 88.88 252 ALA A O 1
ATOM 1866 N N . TYR A 1 253 ? -19.121 -11.394 19.840 1.00 91.44 253 TYR A N 1
ATOM 1867 C CA . TYR A 1 253 ? -19.676 -11.490 21.190 1.00 91.44 253 TYR A CA 1
ATOM 1868 C C . TYR A 1 253 ? -19.610 -10.149 21.916 1.00 91.44 253 TYR A C 1
ATOM 1870 O O . TYR A 1 253 ? -18.613 -9.434 21.854 1.00 91.44 253 TYR A O 1
ATOM 1878 N N . PHE A 1 254 ? -20.656 -9.803 22.664 1.00 91.06 254 PHE A N 1
ATOM 1879 C CA . PHE A 1 254 ? -20.584 -8.684 23.603 1.00 91.06 254 PHE A CA 1
ATOM 1880 C C . PHE A 1 254 ? -19.709 -9.058 24.801 1.00 91.06 254 PHE A C 1
ATOM 1882 O O . PHE A 1 254 ? -19.786 -10.181 25.291 1.00 91.06 254 PHE A O 1
ATOM 1889 N N . PHE A 1 255 ? -18.978 -8.093 25.367 1.00 89.12 255 PHE A N 1
ATOM 1890 C CA . PHE A 1 255 ? -18.095 -8.336 26.518 1.00 89.12 255 PHE A CA 1
ATOM 1891 C C . PHE A 1 255 ? -18.791 -9.028 27.707 1.00 89.12 255 PHE A C 1
ATOM 1893 O O . PHE A 1 255 ? -18.256 -9.964 28.286 1.00 89.12 255 PHE A O 1
ATOM 1900 N N . ARG A 1 256 ? -20.045 -8.663 28.011 1.00 87.19 256 ARG A N 1
ATOM 1901 C CA . ARG A 1 256 ? -20.863 -9.306 29.064 1.00 87.19 256 ARG A CA 1
ATOM 1902 C C . ARG A 1 256 ? -21.132 -10.804 28.850 1.00 87.19 256 ARG A C 1
ATOM 1904 O O . ARG A 1 256 ? -21.584 -11.477 29.766 1.00 87.19 256 ARG A O 1
ATOM 1911 N N . GLN A 1 257 ? -20.967 -11.306 27.627 1.00 86.38 257 GLN A N 1
ATOM 1912 C CA . GLN A 1 257 ? -21.097 -12.734 27.320 1.00 86.38 257 GLN A CA 1
ATOM 1913 C C . GLN A 1 257 ? -19.796 -13.486 27.628 1.00 86.38 257 GLN A C 1
ATOM 1915 O O . GLN A 1 257 ? -19.839 -14.696 27.805 1.00 86.38 257 GLN A O 1
ATOM 1920 N N . LEU A 1 258 ? -18.669 -12.773 27.753 1.00 81.12 258 LEU A N 1
ATOM 1921 C CA . LEU A 1 258 ? -17.365 -13.344 28.090 1.00 81.12 258 LEU A CA 1
ATOM 1922 C C . LEU A 1 258 ? -17.193 -13.565 29.607 1.00 81.12 258 LEU A C 1
ATOM 1924 O O . LEU A 1 258 ? -16.361 -14.361 30.030 1.00 81.12 258 LEU A O 1
ATOM 1928 N N . THR A 1 259 ? -17.995 -12.897 30.446 1.00 72.00 259 THR A N 1
ATOM 1929 C CA . THR A 1 259 ? -17.847 -12.850 31.916 1.00 72.00 259 THR A CA 1
ATOM 1930 C C . THR A 1 259 ? -18.381 -14.079 32.675 1.00 72.00 259 THR A C 1
ATOM 1932 O O . THR A 1 259 ? -18.557 -14.017 33.887 1.00 72.00 259 THR A O 1
ATOM 1935 N N . GLY A 1 260 ? -18.668 -15.197 31.997 1.00 64.00 260 GLY A N 1
ATOM 1936 C CA . GLY A 1 260 ? -19.326 -16.381 32.583 1.00 64.00 260 GLY A CA 1
ATOM 1937 C C . GLY A 1 260 ? -18.406 -17.442 33.205 1.00 64.00 260 GLY A C 1
ATOM 1938 O O . GLY A 1 260 ? -18.903 -18.407 33.777 1.00 64.00 260 GLY A O 1
ATOM 1939 N N . ASN A 1 261 ? -17.083 -17.281 33.116 1.00 67.50 261 ASN A N 1
ATOM 1940 C CA . ASN A 1 261 ? -16.126 -18.389 33.266 1.00 67.50 261 ASN A CA 1
ATOM 1941 C C . ASN A 1 261 ? -15.301 -18.357 34.567 1.00 67.50 261 ASN A C 1
ATOM 1943 O O . ASN A 1 261 ? -14.171 -18.828 34.597 1.00 67.50 261 ASN A O 1
ATOM 1947 N N . GLY A 1 262 ? -15.830 -17.765 35.643 1.00 75.56 262 GLY A N 1
ATOM 1948 C CA . GLY A 1 262 ? -15.157 -17.733 36.953 1.00 75.56 262 GLY A CA 1
ATOM 1949 C C . GLY A 1 262 ? -14.021 -16.707 37.102 1.00 75.56 262 GLY A C 1
ATOM 1950 O O . GLY A 1 262 ? -13.454 -16.596 38.185 1.00 75.56 262 GLY A O 1
ATOM 1951 N N . HIS A 1 263 ? -13.721 -15.923 36.062 1.00 84.06 263 HIS A N 1
ATOM 1952 C CA . HIS A 1 263 ? -12.784 -14.792 36.111 1.00 84.06 263 HIS A CA 1
ATOM 1953 C C . HIS A 1 263 ? -13.485 -13.479 36.483 1.00 84.06 263 HIS A C 1
ATOM 1955 O O . HIS A 1 263 ? -14.675 -13.302 36.208 1.00 84.06 263 HIS A O 1
ATOM 1961 N N . THR A 1 264 ? -12.751 -12.531 37.082 1.00 87.00 264 THR A N 1
ATOM 1962 C CA . THR A 1 264 ? -13.312 -11.202 37.363 1.00 87.00 264 THR A CA 1
ATOM 1963 C C . THR A 1 264 ? -13.467 -10.386 36.076 1.00 87.00 264 THR A C 1
ATOM 1965 O O . THR A 1 264 ? -12.743 -10.579 35.099 1.00 87.00 264 THR A O 1
ATOM 1968 N N . GLU A 1 265 ? -14.409 -9.438 36.073 1.00 87.38 265 GLU A N 1
ATOM 1969 C CA . GLU A 1 265 ? -14.633 -8.531 34.937 1.00 87.38 265 GLU A CA 1
ATOM 1970 C C . GLU A 1 265 ? -13.363 -7.733 34.586 1.00 87.38 265 GLU A C 1
ATOM 1972 O O . GLU A 1 265 ? -13.048 -7.531 33.415 1.00 87.38 265 GLU A O 1
ATOM 1977 N N . THR A 1 266 ? -12.597 -7.334 35.603 1.00 88.31 266 THR A N 1
ATOM 1978 C CA . THR A 1 266 ? -11.309 -6.645 35.463 1.00 88.31 266 THR A CA 1
ATOM 1979 C C . THR A 1 266 ? -10.252 -7.510 34.788 1.00 88.31 266 THR A C 1
ATOM 1981 O O . THR A 1 266 ? -9.566 -7.019 33.894 1.00 88.31 266 THR A O 1
ATOM 1984 N N . ASP A 1 267 ? -10.140 -8.786 35.167 1.00 90.38 267 ASP A N 1
ATOM 1985 C CA . ASP A 1 267 ? -9.137 -9.692 34.592 1.00 90.38 267 ASP A CA 1
ATOM 1986 C C . ASP A 1 267 ? -9.431 -9.962 33.115 1.00 90.38 267 ASP A C 1
ATOM 1988 O O . ASP A 1 267 ? -8.540 -9.872 32.274 1.00 90.38 267 ASP A O 1
ATOM 1992 N N . LEU A 1 268 ? -10.701 -10.213 32.779 1.00 90.38 268 LEU A N 1
ATOM 1993 C CA . LEU A 1 268 ? -11.130 -10.430 31.395 1.00 90.38 268 LEU A CA 1
ATOM 1994 C C . LEU A 1 268 ? -10.962 -9.181 30.534 1.00 90.38 268 LEU A C 1
ATOM 1996 O O . LEU A 1 268 ? -10.610 -9.285 29.362 1.00 90.38 268 LEU A O 1
ATOM 2000 N N . LYS A 1 269 ? -11.200 -7.995 31.099 1.00 91.75 269 LYS A N 1
ATOM 2001 C CA . LYS A 1 269 ? -10.964 -6.730 30.404 1.00 91.75 269 LYS A CA 1
ATOM 2002 C C . LYS A 1 269 ? -9.481 -6.542 30.087 1.00 91.75 269 LYS A C 1
ATOM 2004 O O . LYS A 1 269 ? -9.157 -6.172 28.961 1.00 91.75 269 LYS A O 1
ATOM 2009 N N . THR A 1 270 ? -8.599 -6.788 31.054 1.00 91.44 270 THR A N 1
ATOM 2010 C CA . THR A 1 270 ? -7.145 -6.702 30.850 1.00 91.44 270 THR A CA 1
ATOM 2011 C C . THR A 1 270 ? -6.695 -7.695 29.782 1.00 91.44 270 THR A C 1
ATOM 2013 O O . THR A 1 270 ? -6.081 -7.283 28.802 1.00 91.44 270 THR A O 1
ATOM 2016 N N . ALA A 1 271 ? -7.115 -8.959 29.896 1.00 92.44 271 ALA A N 1
ATOM 2017 C CA . ALA A 1 271 ? -6.787 -10.007 28.932 1.00 92.44 271 ALA A CA 1
ATOM 2018 C C . ALA A 1 271 ? -7.306 -9.703 27.513 1.00 92.44 271 ALA A C 1
ATOM 2020 O O . ALA A 1 271 ? -6.617 -9.931 26.520 1.00 92.44 271 ALA A O 1
ATOM 2021 N N . LEU A 1 272 ? -8.515 -9.143 27.392 1.00 92.56 272 LEU A N 1
ATOM 2022 C CA . LEU A 1 272 ? -9.063 -8.718 26.104 1.00 92.56 272 LEU A CA 1
ATOM 2023 C C . LEU A 1 272 ? -8.188 -7.640 25.455 1.00 92.56 272 LEU A C 1
ATOM 2025 O O . LEU A 1 272 ? -7.877 -7.735 24.270 1.00 92.56 272 LEU A O 1
ATOM 2029 N N . TRP A 1 273 ? -7.783 -6.622 26.215 1.00 91.88 273 TRP A N 1
ATOM 2030 C CA . TRP A 1 273 ? -6.939 -5.555 25.683 1.00 91.88 273 TRP A CA 1
ATOM 2031 C C . TRP A 1 273 ? -5.530 -6.041 25.337 1.00 91.88 273 TRP A C 1
ATOM 2033 O O . TRP A 1 273 ? -5.001 -5.634 24.306 1.00 91.88 273 TRP A O 1
ATOM 2043 N N . GLU A 1 274 ? -4.953 -6.954 26.116 1.00 91.31 274 GLU A N 1
ATOM 2044 C CA . GLU A 1 274 ? -3.689 -7.617 25.774 1.00 91.31 274 GLU A CA 1
ATOM 2045 C C . GLU A 1 274 ? -3.796 -8.385 24.444 1.00 91.31 274 GLU A C 1
ATOM 2047 O O . GLU A 1 274 ? -2.937 -8.220 23.576 1.00 91.31 274 GLU A O 1
ATOM 2052 N N . LEU A 1 275 ? -4.895 -9.117 24.208 1.00 91.38 275 LEU A N 1
ATOM 2053 C CA . LEU A 1 275 ? -5.159 -9.796 22.928 1.00 91.38 275 LEU A CA 1
ATOM 2054 C C . LEU A 1 275 ? -5.384 -8.832 21.759 1.00 91.38 275 LEU A C 1
ATOM 2056 O O . LEU A 1 275 ? -4.922 -9.102 20.649 1.00 91.38 275 LEU A O 1
ATOM 2060 N N . ILE A 1 276 ? -6.088 -7.720 21.982 1.00 91.88 276 ILE A N 1
ATOM 2061 C CA . ILE A 1 276 ? -6.301 -6.681 20.963 1.00 91.88 276 ILE A CA 1
ATOM 2062 C C . ILE A 1 276 ? -4.959 -6.083 20.549 1.00 91.88 276 ILE A C 1
ATOM 2064 O O . ILE A 1 276 ? -4.676 -5.999 19.356 1.00 91.88 276 ILE A O 1
ATOM 2068 N N . TRP A 1 277 ? -4.118 -5.694 21.512 1.00 90.44 277 TRP A N 1
ATOM 2069 C CA . TRP A 1 277 ? -2.815 -5.095 21.221 1.00 90.44 277 TRP A CA 1
ATOM 2070 C C . TRP A 1 277 ? -1.830 -6.089 20.633 1.00 90.44 277 TRP A C 1
ATOM 2072 O O . TRP A 1 277 ? -1.044 -5.708 19.767 1.00 90.44 277 TRP A O 1
ATOM 2082 N N . ALA A 1 278 ? -1.902 -7.353 21.038 1.00 88.00 278 ALA A N 1
ATOM 2083 C CA . ALA A 1 278 ? -1.191 -8.413 20.352 1.00 88.00 278 ALA A CA 1
ATOM 2084 C C . ALA A 1 278 ? -1.735 -8.615 18.928 1.00 88.00 278 ALA A C 1
ATOM 2086 O O . ALA A 1 278 ? -0.968 -8.976 18.055 1.00 88.00 278 ALA A O 1
ATOM 2087 N N . GLY A 1 279 ? -2.992 -8.283 18.630 1.00 89.25 279 GLY A N 1
ATOM 2088 C CA . GLY A 1 279 ? -3.559 -8.378 17.282 1.00 89.25 279 GLY A CA 1
ATOM 2089 C C . GLY A 1 279 ? -4.193 -9.739 17.003 1.00 89.25 279 GLY A C 1
ATOM 2090 O O . GLY A 1 279 ? -4.085 -10.248 15.893 1.00 89.25 279 GLY A O 1
ATOM 2091 N N . TRP A 1 280 ? -4.835 -10.332 18.012 1.00 89.56 280 TRP A N 1
ATOM 2092 C CA . TRP A 1 280 ? -5.632 -11.562 17.892 1.00 89.56 280 TRP A CA 1
ATOM 2093 C C . TRP A 1 280 ? -7.133 -11.287 17.793 1.00 89.56 280 TRP A C 1
ATOM 2095 O O . TRP A 1 280 ? -7.885 -12.091 17.242 1.00 89.56 280 TRP A O 1
ATOM 2105 N N . VAL A 1 281 ? -7.576 -10.155 18.340 1.00 92.31 281 VAL A N 1
ATOM 2106 C CA . VAL A 1 281 ? -8.990 -9.801 18.490 1.00 92.31 281 VAL A CA 1
ATOM 2107 C C . VAL A 1 281 ? -9.262 -8.449 17.840 1.00 92.31 281 VAL A C 1
ATOM 2109 O O . VAL A 1 281 ? -8.449 -7.529 17.930 1.00 92.31 281 VAL A O 1
ATOM 2112 N N . THR A 1 282 ? -10.425 -8.337 17.206 1.00 93.69 282 THR A N 1
ATOM 2113 C CA . THR A 1 282 ? -10.963 -7.109 16.609 1.00 93.69 282 THR A CA 1
ATOM 2114 C C . THR A 1 282 ? -12.367 -6.812 17.140 1.00 93.69 282 THR A C 1
ATOM 2116 O O . THR A 1 282 ? -12.992 -7.664 17.782 1.00 93.69 282 THR A O 1
ATOM 2119 N N . GLY A 1 283 ? -12.869 -5.604 16.880 1.00 93.50 283 GLY A N 1
ATOM 2120 C CA . GLY A 1 283 ? -14.210 -5.171 17.270 1.00 93.50 283 GLY A CA 1
ATOM 2121 C C . GLY A 1 283 ? -14.973 -4.476 16.143 1.00 93.50 283 GLY A C 1
ATOM 2122 O O . GLY A 1 283 ? -14.372 -3.885 15.250 1.00 93.50 283 GLY A O 1
ATOM 2123 N N . ASP A 1 284 ? -16.301 -4.490 16.225 1.00 94.06 284 ASP A N 1
ATOM 2124 C CA . ASP A 1 284 ? -17.224 -3.888 15.242 1.00 94.06 284 ASP A CA 1
ATOM 2125 C C . ASP A 1 284 ? -17.370 -2.354 15.350 1.00 94.06 284 ASP A C 1
ATOM 2127 O O . ASP A 1 284 ? -18.146 -1.737 14.624 1.00 94.06 284 ASP A O 1
ATOM 2131 N N . THR A 1 285 ? -16.637 -1.710 16.260 1.00 94.38 285 THR A N 1
ATOM 2132 C CA . THR A 1 285 ? -16.613 -0.251 16.430 1.00 94.38 285 THR A CA 1
ATOM 2133 C C . THR A 1 285 ? -15.260 0.215 16.953 1.00 94.38 285 THR A C 1
ATOM 2135 O O . THR A 1 285 ? -14.571 -0.500 17.682 1.00 94.38 285 THR A O 1
ATOM 2138 N N . PHE A 1 286 ? -14.899 1.460 16.636 1.00 94.81 286 PHE A N 1
ATOM 2139 C CA . PHE A 1 286 ? -13.700 2.106 17.170 1.00 94.81 286 PHE A CA 1
ATOM 2140 C C . PHE A 1 286 ? -13.969 2.859 18.490 1.00 94.81 286 PHE A C 1
ATOM 2142 O O . PHE A 1 286 ? -13.060 3.418 19.108 1.00 94.81 286 PHE A O 1
ATOM 2149 N N . ALA A 1 287 ? -15.219 2.878 18.973 1.00 93.00 287 ALA A N 1
ATOM 2150 C CA . ALA A 1 287 ? -15.612 3.563 20.205 1.00 93.00 287 ALA A CA 1
ATOM 2151 C C . ALA A 1 287 ? -14.817 3.147 21.468 1.00 93.00 287 ALA A C 1
ATOM 2153 O O . ALA A 1 287 ? -14.465 4.048 22.236 1.00 93.00 287 ALA A O 1
ATOM 2154 N N . PRO A 1 288 ? -14.469 1.862 21.694 1.00 93.12 288 PRO A N 1
ATOM 2155 C CA . PRO A 1 288 ? -13.654 1.447 22.841 1.00 93.12 288 PRO A CA 1
ATOM 2156 C C . PRO A 1 288 ? -12.258 2.065 22.850 1.00 93.12 288 PRO A C 1
ATOM 2158 O O . PRO A 1 288 ? -11.800 2.547 23.887 1.00 93.12 288 PRO A O 1
ATOM 2161 N N . VAL A 1 289 ? -11.608 2.125 21.684 1.00 92.75 289 VAL A N 1
ATOM 2162 C CA . VAL A 1 289 ? -10.284 2.742 21.525 1.00 92.75 289 VAL A CA 1
ATOM 2163 C C . VAL A 1 289 ? -10.369 4.238 21.826 1.00 92.75 289 VAL A C 1
ATOM 2165 O O . VAL A 1 289 ? -9.580 4.764 22.611 1.00 92.75 289 VAL A O 1
ATOM 2168 N N . ARG A 1 290 ? -11.398 4.922 21.308 1.00 92.44 290 ARG A N 1
ATOM 2169 C CA . ARG A 1 290 ? -11.659 6.336 21.632 1.00 92.44 290 ARG A CA 1
ATOM 2170 C C . ARG A 1 290 ? -11.891 6.561 23.126 1.00 92.44 290 ARG A C 1
ATOM 2172 O O . ARG A 1 290 ? -11.446 7.576 23.659 1.00 92.44 290 ARG A O 1
ATOM 2179 N N . ALA A 1 291 ? -12.575 5.641 23.808 1.00 91.25 291 ALA A N 1
ATOM 2180 C CA . ALA A 1 291 ? -12.822 5.732 25.246 1.00 91.25 291 ALA A CA 1
ATOM 2181 C C . ALA A 1 291 ? -11.527 5.602 26.066 1.00 91.25 291 ALA A C 1
ATOM 2183 O O . ALA A 1 291 ? -11.345 6.357 27.021 1.00 91.25 291 ALA A O 1
ATOM 2184 N N . ILE A 1 292 ? -10.615 4.707 25.670 1.00 89.62 292 ILE A N 1
ATOM 2185 C CA . ILE A 1 292 ? -9.289 4.569 26.292 1.00 89.62 292 ILE A CA 1
ATOM 2186 C C . ILE A 1 292 ? -8.441 5.829 26.088 1.00 89.62 292 ILE A C 1
ATOM 2188 O O . ILE A 1 292 ? -7.857 6.348 27.042 1.00 89.62 292 ILE A O 1
ATOM 2192 N N . LEU A 1 293 ? -8.413 6.365 24.868 1.00 88.56 293 LEU A N 1
ATOM 2193 C CA . LEU A 1 293 ? -7.650 7.574 24.546 1.00 88.56 293 LEU A CA 1
ATOM 2194 C C . LEU A 1 293 ? -8.222 8.824 25.239 1.00 88.56 293 LEU A C 1
ATOM 2196 O O . LEU A 1 293 ? -7.479 9.679 25.719 1.00 88.56 293 LEU A O 1
ATOM 2200 N N . GLY A 1 294 ? -9.551 8.920 25.337 1.00 77.75 294 GLY A N 1
ATOM 2201 C CA . GLY A 1 294 ? -10.263 10.028 25.979 1.00 77.75 294 GLY A CA 1
ATOM 2202 C C . GLY A 1 294 ? -10.177 10.056 27.511 1.00 77.75 294 GLY A C 1
ATOM 2203 O O . GLY A 1 294 ? -10.613 11.034 28.117 1.00 77.75 294 GLY A O 1
ATOM 2204 N N . GLY A 1 295 ? -9.623 9.016 28.143 1.00 62.28 295 GLY A N 1
ATOM 2205 C CA . GLY A 1 295 ? -9.426 8.925 29.594 1.00 62.28 295 GLY A CA 1
ATOM 2206 C C . GLY A 1 295 ? -8.179 9.643 30.134 1.00 62.28 295 GLY A C 1
ATOM 2207 O O . GLY A 1 295 ? -7.993 9.685 31.348 1.00 62.28 295 GLY A O 1
ATOM 2208 N N . GLY A 1 296 ? -7.325 10.205 29.268 1.00 47.31 296 GLY A N 1
ATOM 2209 C CA . GLY A 1 296 ? -6.082 10.878 29.665 1.00 47.31 296 GLY A CA 1
ATOM 2210 C C . GLY A 1 296 ? -6.274 12.293 30.253 1.00 47.31 296 GLY A C 1
ATOM 2211 O O . GLY A 1 296 ? -7.238 12.989 29.906 1.00 47.31 296 GLY A O 1
ATOM 2212 N N . PRO A 1 297 ? -5.347 12.771 31.113 1.00 32.97 297 PRO A N 1
ATOM 2213 C CA . PRO A 1 297 ? -5.411 14.091 31.742 1.00 32.97 297 PRO A CA 1
ATOM 2214 C C . PRO A 1 297 ? -5.139 15.192 30.702 1.00 32.97 297 PRO A C 1
ATOM 2216 O O . PRO A 1 297 ? -4.014 15.639 30.513 1.00 32.97 297 PRO A O 1
ATOM 2219 N N . GLY A 1 298 ? -6.176 15.602 29.973 1.00 41.62 298 GLY A N 1
ATOM 2220 C CA . GLY A 1 298 ? -6.079 16.626 28.924 1.00 41.62 298 GLY A CA 1
ATOM 2221 C C . GLY A 1 298 ? -7.178 16.563 27.862 1.00 41.62 298 GLY A C 1
ATOM 2222 O O . GLY A 1 298 ? -7.391 17.539 27.138 1.00 41.62 298 GLY A O 1
ATOM 2223 N N . ALA A 1 299 ? -7.931 15.461 27.786 1.00 43.50 299 ALA A N 1
ATOM 2224 C CA . ALA A 1 299 ? -9.063 15.356 26.876 1.00 43.50 299 ALA A CA 1
ATOM 2225 C C . ALA A 1 299 ? -10.233 16.210 27.391 1.00 43.50 299 ALA A C 1
ATOM 2227 O O . ALA A 1 299 ? -10.963 15.836 28.312 1.00 43.50 299 ALA A O 1
ATOM 2228 N N . ARG A 1 300 ? -10.433 17.391 26.789 1.00 40.94 300 ARG A N 1
ATOM 2229 C CA . ARG A 1 300 ? -11.682 18.145 26.956 1.00 40.94 300 ARG A CA 1
ATOM 2230 C C . ARG A 1 300 ? -12.824 17.213 26.567 1.00 40.94 300 ARG A C 1
ATOM 2232 O O . ARG A 1 300 ? -12.924 16.837 25.400 1.00 40.94 300 ARG A O 1
ATOM 2239 N N . LYS A 1 301 ? -13.689 16.877 27.529 1.00 41.88 301 LYS A N 1
ATOM 2240 C CA . LYS A 1 301 ? -14.992 16.250 27.286 1.00 41.88 301 LYS A CA 1
ATOM 2241 C C . LYS A 1 301 ? -15.769 17.139 26.314 1.00 41.88 301 LYS A C 1
ATOM 2243 O O . LYS A 1 301 ? -16.488 18.043 26.732 1.00 41.88 301 LYS A O 1
ATOM 2248 N N . ARG A 1 302 ? -15.616 16.922 25.006 1.00 42.78 302 ARG A N 1
ATOM 2249 C CA . ARG A 1 302 ? -16.591 17.408 24.037 1.00 42.78 302 ARG A CA 1
ATOM 2250 C C . ARG A 1 302 ? -17.853 16.618 24.334 1.00 42.78 302 ARG A C 1
ATOM 2252 O O . ARG A 1 302 ? -17.916 15.422 24.076 1.00 42.78 302 ARG A O 1
ATOM 2259 N N . SER A 1 303 ? -18.792 17.295 24.988 1.00 40.62 303 SER A N 1
ATOM 2260 C CA . SER A 1 303 ? -20.183 16.887 25.123 1.00 40.62 303 SER A CA 1
ATOM 2261 C C . SER A 1 303 ? -20.618 16.204 23.828 1.00 40.62 303 SER A C 1
ATOM 2263 O O . SER A 1 303 ? -20.727 16.866 22.796 1.00 40.62 303 SER A O 1
ATOM 2265 N N . ALA A 1 304 ? -20.838 14.890 23.876 1.00 39.44 304 ALA A N 1
ATOM 2266 C CA . ALA A 1 304 ? -21.545 14.199 22.811 1.00 39.44 304 ALA A CA 1
ATOM 2267 C C . ALA A 1 304 ? -22.879 14.934 22.580 1.00 39.44 304 ALA A C 1
ATOM 2269 O O . ALA A 1 304 ? -23.502 15.349 23.565 1.00 39.44 304 ALA A O 1
ATOM 2270 N N . PRO A 1 305 ? -23.338 15.131 21.332 1.00 36.41 305 PRO A N 1
ATOM 2271 C CA . PRO A 1 305 ? -24.669 15.666 21.101 1.00 36.41 305 PRO A CA 1
ATOM 2272 C C . PRO A 1 305 ? -25.673 14.781 21.840 1.00 36.41 305 PRO A C 1
ATOM 2274 O O . PRO A 1 305 ? -25.681 13.559 21.675 1.00 36.41 305 PRO A O 1
ATOM 2277 N N . ALA A 1 306 ? -26.503 15.395 22.678 1.00 39.19 306 ALA A N 1
ATOM 2278 C CA . ALA A 1 306 ? -27.535 14.750 23.483 1.00 39.19 306 ALA A CA 1
ATOM 2279 C C . ALA A 1 306 ? -28.722 14.253 22.624 1.00 39.19 306 ALA A C 1
ATOM 2281 O O . ALA A 1 306 ? -29.882 14.484 22.948 1.00 39.19 306 ALA A O 1
ATOM 2282 N N . HIS A 1 307 ? -28.440 13.564 21.515 1.00 39.50 307 HIS A N 1
ATOM 2283 C CA . HIS A 1 307 ? -29.433 12.943 20.636 1.00 39.50 307 HIS A CA 1
ATOM 2284 C C . HIS A 1 307 ? -29.568 11.431 20.860 1.00 39.50 307 HIS A C 1
ATOM 2286 O O . HIS A 1 307 ? -30.195 10.739 20.063 1.00 39.50 307 HIS A O 1
ATOM 2292 N N . ARG A 1 308 ? -29.083 10.890 21.988 1.00 47.78 308 ARG A N 1
ATOM 2293 C CA . ARG A 1 308 ? -29.763 9.720 22.558 1.00 47.78 308 ARG A CA 1
ATOM 2294 C C . ARG A 1 308 ? -31.029 10.248 23.198 1.00 47.78 308 ARG A C 1
ATOM 2296 O O . ARG A 1 308 ? -30.971 10.791 24.296 1.00 47.78 308 ARG A O 1
ATOM 2303 N N . GLY A 1 309 ? -32.138 10.138 22.468 1.00 44.47 309 GLY A N 1
ATOM 2304 C CA . GLY A 1 309 ? -33.455 10.520 22.950 1.00 44.47 309 GLY A CA 1
ATOM 2305 C C . GLY A 1 309 ? -33.624 10.047 24.386 1.00 44.47 309 GLY A C 1
ATOM 2306 O O . GLY A 1 309 ? -33.613 8.843 24.655 1.00 44.47 309 GLY A O 1
ATOM 2307 N N . HIS A 1 310 ? -33.735 11.011 25.299 1.00 46.09 310 HIS A N 1
ATOM 2308 C CA . HIS A 1 310 ? -34.260 10.796 26.633 1.00 46.09 310 HIS A CA 1
ATOM 2309 C C . HIS A 1 310 ? -35.641 10.182 26.423 1.00 46.09 310 HIS A C 1
ATOM 2311 O O . HIS A 1 310 ? -36.621 10.881 26.171 1.00 46.09 310 HIS A O 1
ATOM 2317 N N . ARG A 1 311 ? -35.712 8.849 26.411 1.00 51.25 311 ARG A N 1
ATOM 2318 C CA . ARG A 1 311 ? -36.988 8.151 26.377 1.00 51.25 311 ARG A CA 1
ATOM 2319 C C . ARG A 1 311 ? -37.676 8.597 27.668 1.00 51.25 311 ARG A C 1
ATOM 2321 O O . ARG A 1 311 ? -37.097 8.370 28.733 1.00 51.25 311 ARG A O 1
ATOM 2328 N N . PRO A 1 312 ? -38.826 9.291 27.606 1.00 50.59 312 PRO A N 1
ATOM 2329 C CA . PRO A 1 312 ? -39.505 9.718 28.818 1.00 50.59 312 PRO A CA 1
ATOM 2330 C C . PRO A 1 312 ? -39.748 8.470 29.675 1.00 50.59 312 PRO A C 1
ATOM 2332 O O . PRO A 1 312 ? -40.067 7.413 29.109 1.00 50.59 312 PRO A O 1
ATOM 2335 N N . PRO A 1 313 ? -39.538 8.542 31.002 1.00 54.59 313 PRO A N 1
ATOM 2336 C CA . PRO A 1 313 ? -39.747 7.398 31.871 1.00 54.59 313 PRO A CA 1
ATOM 2337 C C . PRO A 1 313 ? -41.193 6.946 31.684 1.00 54.59 313 PRO A C 1
ATOM 2339 O O . PRO A 1 313 ? -42.134 7.673 31.997 1.00 54.59 313 PRO A O 1
ATOM 2342 N N . ARG A 1 314 ? -41.380 5.762 31.092 1.00 54.91 314 ARG A N 1
ATOM 2343 C CA . ARG A 1 314 ? -42.706 5.164 30.984 1.00 54.91 314 ARG A CA 1
ATOM 2344 C C . ARG A 1 314 ? -43.119 4.768 32.393 1.00 54.91 314 ARG A C 1
ATOM 2346 O O . ARG A 1 314 ? -42.704 3.730 32.898 1.00 54.91 314 ARG A O 1
ATOM 2353 N N . LEU A 1 315 ? -43.923 5.613 33.027 1.00 61.69 315 LEU A N 1
ATOM 2354 C CA . LEU A 1 315 ? -44.706 5.225 34.187 1.00 61.69 315 LEU A CA 1
ATOM 2355 C C . LEU A 1 315 ? -45.742 4.214 33.697 1.00 61.69 315 LEU A C 1
ATOM 2357 O O . LEU A 1 315 ? -46.701 4.590 33.032 1.00 61.69 315 LEU A O 1
ATOM 2361 N N . SER A 1 316 ? -45.477 2.938 33.978 1.00 53.78 316 SER A N 1
ATOM 2362 C CA . SER A 1 316 ? -46.379 1.777 33.917 1.00 53.78 316 SER A CA 1
ATOM 2363 C C . SER A 1 316 ? -45.761 0.647 33.101 1.00 53.78 316 SER A C 1
ATOM 2365 O O . SER A 1 316 ? -45.813 0.619 31.873 1.00 53.78 316 SER A O 1
ATOM 2367 N N . ARG A 1 317 ? -45.125 -0.290 33.799 1.00 45.72 317 ARG A N 1
ATOM 2368 C CA . ARG A 1 317 ? -45.712 -1.589 34.154 1.00 45.72 317 ARG A CA 1
ATOM 2369 C C . ARG A 1 317 ? -44.803 -2.225 35.201 1.00 45.72 317 ARG A C 1
ATOM 2371 O O . ARG A 1 317 ? -43.592 -2.074 35.112 1.00 45.72 317 ARG A O 1
ATOM 2378 N N . TYR A 1 318 ? -45.394 -2.900 36.181 1.00 49.41 318 TYR A N 1
ATOM 2379 C CA . TYR A 1 318 ? -44.730 -3.757 37.162 1.00 49.41 318 TYR A CA 1
ATOM 2380 C C . TYR A 1 318 ? -43.562 -4.548 36.535 1.00 49.41 318 TYR A C 1
ATOM 2382 O O . TYR A 1 318 ? -43.774 -5.601 35.937 1.00 49.41 318 TYR A O 1
ATOM 2390 N N . SER A 1 319 ? -42.327 -4.039 36.633 1.00 49.22 319 SER A N 1
ATOM 2391 C CA . SER A 1 319 ? -41.136 -4.763 36.192 1.00 49.22 319 SER A CA 1
ATOM 2392 C C . SER A 1 319 ? -40.578 -5.528 37.382 1.00 49.22 319 SER A C 1
ATOM 2394 O O . SER A 1 319 ? -39.743 -5.042 38.140 1.00 49.22 319 SER A O 1
ATOM 2396 N N . VAL A 1 320 ? -41.044 -6.765 37.524 1.00 51.59 320 VAL A N 1
ATOM 2397 C CA . VAL A 1 320 ? -40.464 -7.764 38.435 1.00 51.59 320 VAL A CA 1
ATOM 2398 C C . VAL A 1 320 ? -39.039 -8.158 37.990 1.00 51.59 320 VAL A C 1
ATOM 2400 O O . VAL A 1 320 ? -38.309 -8.817 38.716 1.00 51.59 320 VAL A O 1
ATOM 2403 N N . ALA A 1 321 ? -38.580 -7.686 36.828 1.00 51.72 321 ALA A N 1
ATOM 2404 C CA . ALA A 1 321 ? -37.185 -7.749 36.424 1.00 51.72 321 ALA A CA 1
ATOM 2405 C C . ALA A 1 321 ? -36.425 -6.519 36.946 1.00 51.72 321 ALA A C 1
ATOM 2407 O O . ALA A 1 321 ? -36.448 -5.455 36.326 1.00 51.72 321 ALA A O 1
ATOM 2408 N N . HIS A 1 322 ? -35.705 -6.673 38.059 1.00 45.28 322 HIS A N 1
ATOM 2409 C CA . HIS A 1 322 ? -34.590 -5.788 38.410 1.00 45.28 322 HIS A CA 1
ATOM 2410 C C . HIS A 1 322 ? -33.435 -6.021 37.424 1.00 45.28 322 HIS A C 1
ATOM 2412 O O . HIS A 1 322 ? -32.375 -6.528 37.779 1.00 45.28 322 HIS A O 1
ATOM 2418 N N . ALA A 1 323 ? -33.627 -5.661 36.155 1.00 47.69 323 ALA A N 1
ATOM 2419 C CA . ALA A 1 323 ? -32.508 -5.473 35.252 1.00 47.69 323 ALA A CA 1
ATOM 2420 C C . ALA A 1 323 ? -31.857 -4.146 35.652 1.00 47.69 323 ALA A C 1
ATOM 2422 O O . ALA A 1 323 ? -32.186 -3.090 35.112 1.00 47.69 323 ALA A O 1
ATOM 2423 N N . GLN A 1 324 ? -30.965 -4.191 36.644 1.00 45.16 324 GLN A N 1
ATOM 2424 C CA . GLN A 1 324 ? -29.965 -3.148 36.825 1.00 45.16 324 GLN A CA 1
ATOM 2425 C C . GLN A 1 324 ? -29.148 -3.115 35.532 1.00 45.16 324 GLN A C 1
ATOM 2427 O O . GLN A 1 324 ? -28.171 -3.842 35.377 1.00 45.16 324 GLN A O 1
ATOM 2432 N N . ALA A 1 325 ? -29.596 -2.327 34.556 1.00 50.12 325 ALA A N 1
ATOM 2433 C CA . ALA A 1 325 ? -28.853 -2.046 33.345 1.00 50.12 325 ALA A CA 1
ATOM 2434 C C . ALA A 1 325 ? -27.655 -1.184 33.752 1.00 50.12 325 ALA A C 1
ATOM 2436 O O . ALA A 1 325 ? -27.669 0.039 33.620 1.00 50.12 325 ALA A O 1
ATOM 2437 N N . ARG A 1 326 ? -26.639 -1.830 34.333 1.00 55.75 326 ARG A N 1
ATOM 2438 C CA . ARG A 1 326 ? -25.326 -1.243 34.558 1.00 55.75 326 ARG A CA 1
ATOM 2439 C C . ARG A 1 326 ? -24.874 -0.741 33.194 1.00 55.75 326 ARG A C 1
ATOM 2441 O O . ARG A 1 326 ? -24.851 -1.514 32.234 1.00 55.75 326 ARG A O 1
ATOM 2448 N N . ALA A 1 327 ? -24.637 0.565 33.083 1.00 58.81 327 ALA A N 1
ATOM 2449 C CA . ALA A 1 327 ? -24.125 1.131 31.846 1.00 58.81 327 ALA A CA 1
ATOM 2450 C C . ALA A 1 327 ? -22.834 0.367 31.506 1.00 58.81 327 ALA A C 1
ATOM 2452 O O . ALA A 1 327 ? -21.958 0.296 32.373 1.00 58.81 327 ALA A O 1
ATOM 2453 N N . PRO A 1 328 ? -22.741 -0.268 30.325 1.00 67.44 328 PRO A N 1
ATOM 2454 C CA . PRO A 1 328 ? -21.558 -1.036 29.973 1.00 67.44 328 PRO A CA 1
ATOM 2455 C C . PRO A 1 328 ? -20.353 -0.098 29.955 1.00 67.44 328 PRO A C 1
ATOM 2457 O O . PRO A 1 328 ? -20.463 1.045 29.500 1.00 67.44 328 PRO A O 1
ATOM 2460 N N . ASP A 1 329 ? -19.225 -0.574 30.479 1.00 84.12 329 ASP A N 1
ATOM 2461 C CA . ASP A 1 329 ? -17.970 0.169 30.457 1.00 84.12 329 ASP A CA 1
ATOM 2462 C C . ASP A 1 329 ? -17.648 0.568 28.999 1.00 84.12 329 ASP A C 1
ATOM 2464 O O . ASP A 1 329 ? -17.599 -0.297 28.116 1.00 84.12 329 ASP A O 1
ATOM 2468 N N . PRO A 1 330 ? -17.472 1.874 28.708 1.00 87.25 330 PRO A N 1
ATOM 2469 C CA . PRO A 1 330 ? -17.275 2.353 27.343 1.00 87.25 330 PRO A CA 1
ATOM 2470 C C . PRO A 1 330 ? -16.007 1.793 26.688 1.00 87.25 330 PRO A C 1
ATOM 2472 O O . PRO A 1 330 ? -15.928 1.765 25.465 1.00 87.25 330 PRO A O 1
ATOM 2475 N N . THR A 1 331 ? -15.041 1.317 27.478 1.00 90.31 331 THR A N 1
ATOM 2476 C CA . THR A 1 331 ? -13.788 0.715 26.995 1.00 90.31 331 THR A CA 1
ATOM 2477 C C . THR A 1 331 ? -13.930 -0.742 26.543 1.00 90.31 331 THR A C 1
ATOM 2479 O O . THR A 1 331 ? -12.964 -1.324 26.070 1.00 90.31 331 THR A O 1
ATOM 2482 N N . VAL A 1 332 ? -15.113 -1.346 26.672 1.00 90.69 332 VAL A N 1
ATOM 2483 C CA . VAL A 1 332 ? -15.411 -2.714 26.197 1.00 90.69 332 VAL A CA 1
ATOM 2484 C C . VAL A 1 332 ? -16.735 -2.779 25.422 1.00 90.69 332 VAL A C 1
ATOM 2486 O O . VAL A 1 332 ? -17.338 -3.844 25.267 1.00 90.69 332 VAL A O 1
ATOM 2489 N N . ALA A 1 333 ? -17.214 -1.624 24.950 1.00 89.81 333 ALA A N 1
ATOM 2490 C CA . ALA A 1 333 ? -18.430 -1.512 24.153 1.00 89.81 333 ALA A CA 1
ATOM 2491 C C . ALA A 1 333 ? -18.286 -2.187 22.774 1.00 89.81 333 ALA A C 1
ATOM 2493 O O . ALA A 1 333 ? -17.188 -2.299 22.245 1.00 89.81 333 ALA A O 1
ATOM 2494 N N . GLY A 1 334 ? -19.408 -2.594 22.176 1.00 89.75 334 GLY A N 1
ATOM 2495 C CA . GLY A 1 334 ? -19.419 -3.274 20.875 1.00 89.75 334 GLY A CA 1
ATOM 2496 C C . GLY A 1 334 ? -19.350 -4.796 20.981 1.00 89.75 334 GLY A C 1
ATOM 2497 O O . GLY A 1 334 ? -19.564 -5.375 22.055 1.00 89.75 334 GLY A O 1
ATOM 2498 N N . ARG A 1 335 ? -19.117 -5.435 19.838 1.00 93.56 335 ARG A N 1
ATOM 2499 C CA . ARG A 1 335 ? -18.940 -6.879 19.693 1.00 93.56 335 ARG A CA 1
ATOM 2500 C C . ARG A 1 335 ? -17.498 -7.181 19.315 1.00 93.56 335 ARG A C 1
ATOM 2502 O O . ARG A 1 335 ? -16.912 -6.497 18.483 1.00 93.56 335 ARG A O 1
ATOM 2509 N N . TRP A 1 336 ? -16.966 -8.238 19.908 1.00 94.06 336 TRP A N 1
ATOM 2510 C CA . TRP A 1 336 ? -15.587 -8.683 19.765 1.00 94.06 336 TRP A CA 1
ATOM 2511 C C . TRP A 1 336 ? -15.545 -10.002 19.006 1.00 94.06 336 TRP A C 1
ATOM 2513 O O . TRP A 1 336 ? -16.372 -10.881 19.253 1.00 94.06 336 TRP A O 1
ATOM 2523 N N . SER A 1 337 ? -14.594 -10.137 18.089 1.00 93.88 337 SER A N 1
ATOM 2524 C CA . SER A 1 337 ? -14.405 -11.334 17.264 1.00 93.88 337 SER A CA 1
ATOM 2525 C C . SER A 1 337 ? -12.918 -11.623 17.070 1.00 93.88 337 SER A C 1
ATOM 2527 O O . SER A 1 337 ? -12.083 -10.726 17.205 1.00 93.88 337 SER A O 1
ATOM 2529 N N . ALA A 1 338 ? -12.577 -12.880 16.787 1.00 92.69 338 ALA A N 1
ATOM 2530 C CA . ALA A 1 338 ? -11.216 -13.239 16.402 1.00 92.69 338 ALA A CA 1
ATOM 2531 C C . ALA A 1 338 ? -10.877 -12.629 15.033 1.00 92.69 338 ALA A C 1
ATOM 2533 O O . ALA A 1 338 ? -11.729 -12.575 14.144 1.00 92.69 338 ALA A O 1
ATOM 2534 N N . LEU A 1 339 ? -9.634 -12.179 14.862 1.00 91.31 339 LEU A N 1
ATOM 2535 C CA . LEU A 1 339 ? -9.158 -11.716 13.562 1.00 91.31 339 LEU A CA 1
ATOM 2536 C C . LEU A 1 339 ? -9.074 -12.880 12.557 1.00 91.31 339 LEU A C 1
ATOM 2538 O O . LEU A 1 339 ? -8.752 -14.005 12.953 1.00 91.31 339 LEU A O 1
ATOM 2542 N N . PRO A 1 340 ? -9.320 -12.622 11.258 1.00 90.75 340 PRO A N 1
ATOM 2543 C CA . PRO A 1 340 ? -9.081 -13.606 10.211 1.00 90.75 340 PRO A CA 1
ATOM 2544 C C . PRO A 1 340 ? -7.636 -14.107 10.223 1.00 90.75 340 PRO A C 1
ATOM 2546 O O . PRO A 1 340 ? -6.700 -13.373 10.547 1.00 90.75 340 PRO A O 1
ATOM 2549 N N . THR A 1 341 ? -7.441 -15.356 9.813 1.00 87.75 341 THR A N 1
ATOM 2550 C CA . THR A 1 341 ? -6.100 -15.914 9.634 1.00 87.75 341 THR A CA 1
ATOM 2551 C C . THR A 1 341 ? -5.389 -15.209 8.484 1.00 87.75 341 THR A C 1
ATOM 2553 O O . THR A 1 341 ? -5.917 -15.151 7.374 1.00 87.75 341 THR A O 1
ATOM 2556 N N . ALA A 1 342 ? -4.186 -14.696 8.745 1.00 88.00 342 ALA A N 1
ATOM 2557 C CA . ALA A 1 342 ? -3.337 -14.115 7.711 1.00 88.00 342 ALA A CA 1
ATOM 2558 C C . ALA A 1 342 ? -2.926 -15.169 6.665 1.00 88.00 342 ALA A C 1
ATOM 2560 O O . ALA A 1 342 ? -2.725 -16.340 6.996 1.00 88.00 342 ALA A O 1
ATOM 2561 N N . GLU A 1 343 ? -2.776 -14.736 5.415 1.00 88.69 343 GLU A N 1
ATOM 2562 C CA . GLU A 1 343 ? -2.427 -15.588 4.276 1.00 88.69 343 GLU A CA 1
ATOM 2563 C C . GLU A 1 343 ? -1.022 -16.192 4.461 1.00 88.69 343 GLU A C 1
ATOM 2565 O O . GLU A 1 343 ? -0.060 -15.430 4.582 1.00 88.69 343 GLU A O 1
ATOM 2570 N N . PRO A 1 344 ? -0.854 -17.527 4.484 1.00 86.19 344 PRO A N 1
ATOM 2571 C CA . PRO A 1 344 ? 0.448 -18.146 4.725 1.00 86.19 344 PRO A CA 1
ATOM 2572 C C . PRO A 1 344 ? 1.386 -18.113 3.508 1.00 86.19 344 PRO A C 1
ATOM 2574 O O . PRO A 1 344 ? 2.602 -18.224 3.688 1.00 86.19 344 PRO A O 1
ATOM 2577 N N . ASP A 1 345 ? 0.873 -17.979 2.276 1.00 88.00 345 ASP A N 1
ATOM 2578 C CA . ASP A 1 345 ? 1.727 -17.960 1.086 1.00 88.00 345 ASP A CA 1
ATOM 2579 C C . ASP A 1 345 ? 2.508 -16.642 0.965 1.00 88.00 345 ASP A C 1
ATOM 2581 O O . ASP A 1 345 ? 1.987 -15.577 0.619 1.00 88.00 345 ASP A O 1
ATOM 2585 N N . SER A 1 346 ? 3.821 -16.744 1.180 1.00 85.62 346 SER A N 1
ATOM 2586 C CA . SER A 1 346 ? 4.764 -15.632 1.043 1.00 85.62 346 SER A CA 1
ATOM 2587 C C . SER A 1 346 ? 4.760 -14.973 -0.343 1.00 85.62 346 SER A C 1
ATOM 2589 O O . SER A 1 346 ? 5.060 -13.783 -0.449 1.00 85.62 346 SER A O 1
ATOM 2591 N N . THR A 1 347 ? 4.424 -15.711 -1.405 1.00 87.62 347 THR A N 1
ATOM 2592 C CA . THR A 1 347 ? 4.397 -15.194 -2.780 1.00 87.62 347 THR A CA 1
ATOM 2593 C C . THR A 1 347 ? 3.198 -14.281 -2.983 1.00 87.62 347 THR A C 1
ATOM 2595 O O . THR A 1 347 ? 3.366 -13.158 -3.466 1.00 87.62 347 THR A O 1
ATOM 2598 N N . LEU A 1 348 ? 2.009 -14.731 -2.567 1.00 88.06 348 LEU A N 1
ATOM 2599 C CA . LEU A 1 348 ? 0.784 -13.933 -2.619 1.00 88.06 348 LEU A CA 1
ATOM 2600 C C . LEU A 1 348 ? 0.917 -12.678 -1.754 1.00 88.06 348 LEU A C 1
ATOM 2602 O O . LEU A 1 348 ? 0.632 -11.579 -2.230 1.00 88.06 348 LEU A O 1
ATOM 2606 N N . GLN A 1 349 ? 1.465 -12.811 -0.541 1.00 85.38 349 GLN A N 1
ATOM 2607 C CA . GLN A 1 349 ? 1.754 -11.653 0.305 1.00 85.38 349 GLN A CA 1
ATOM 2608 C C . GLN A 1 349 ? 2.728 -10.671 -0.353 1.00 85.38 349 GLN A C 1
ATOM 2610 O O . GLN A 1 349 ? 2.483 -9.467 -0.357 1.00 85.38 349 GLN A O 1
ATOM 2615 N N . ALA A 1 350 ? 3.842 -11.153 -0.913 1.00 85.75 350 ALA A N 1
ATOM 2616 C CA . ALA A 1 350 ? 4.843 -10.280 -1.523 1.00 85.75 350 ALA A CA 1
ATOM 2617 C C . ALA A 1 350 ? 4.295 -9.539 -2.750 1.00 85.75 350 ALA A C 1
ATOM 2619 O O . ALA A 1 350 ? 4.625 -8.368 -2.953 1.00 85.75 350 ALA A O 1
ATOM 2620 N N . HIS A 1 351 ? 3.468 -10.212 -3.554 1.00 89.00 351 HIS A N 1
ATOM 2621 C CA . HIS A 1 351 ? 2.791 -9.611 -4.696 1.00 89.00 351 HIS A CA 1
ATOM 2622 C C . HIS A 1 351 ? 1.812 -8.521 -4.245 1.00 89.00 351 HIS A C 1
ATOM 2624 O O . HIS A 1 351 ? 1.973 -7.367 -4.644 1.00 89.00 351 HIS A O 1
ATOM 2630 N N . TYR A 1 352 ? 0.893 -8.849 -3.332 1.00 89.38 352 TYR A N 1
ATOM 2631 C CA . TYR A 1 352 ? -0.086 -7.894 -2.812 1.00 89.38 352 TYR A CA 1
ATOM 2632 C C . TYR A 1 352 ? 0.586 -6.699 -2.121 1.00 89.38 352 TYR A C 1
ATOM 2634 O O . TYR A 1 352 ? 0.225 -5.547 -2.343 1.00 89.38 352 TYR A O 1
ATOM 2642 N N . HIS A 1 353 ? 1.636 -6.939 -1.331 1.00 87.31 353 HIS A N 1
ATOM 2643 C CA . HIS A 1 353 ? 2.372 -5.869 -0.664 1.00 87.31 353 HIS A CA 1
ATOM 2644 C C . HIS A 1 353 ? 3.064 -4.925 -1.660 1.00 87.31 353 HIS A C 1
ATOM 2646 O O . HIS A 1 353 ? 3.163 -3.726 -1.403 1.00 87.31 353 HIS A O 1
ATOM 2652 N N . ALA A 1 354 ? 3.536 -5.433 -2.803 1.00 88.25 354 ALA A N 1
ATOM 2653 C CA . ALA A 1 354 ? 4.111 -4.594 -3.850 1.00 88.25 354 ALA A CA 1
ATOM 2654 C C . ALA A 1 354 ? 3.056 -3.676 -4.488 1.00 88.25 354 ALA A C 1
ATOM 2656 O O . ALA A 1 354 ? 3.327 -2.487 -4.672 1.00 88.25 354 ALA A O 1
ATOM 2657 N N . GLU A 1 355 ? 1.861 -4.201 -4.771 1.00 89.81 355 GLU A N 1
ATOM 2658 C CA . GLU A 1 355 ? 0.733 -3.410 -5.280 1.00 89.81 355 GLU A CA 1
ATOM 2659 C C . GLU A 1 355 ? 0.267 -2.375 -4.256 1.00 89.81 355 GLU A C 1
ATOM 2661 O O . GLU A 1 355 ? 0.129 -1.198 -4.580 1.00 89.81 355 GLU A O 1
ATOM 2666 N N . LEU A 1 356 ? 0.139 -2.771 -2.991 1.00 89.94 356 LEU A N 1
ATOM 2667 C CA . LEU A 1 356 ? -0.231 -1.883 -1.894 1.00 89.94 356 LEU A CA 1
ATOM 2668 C C . LEU A 1 356 ? 0.778 -0.741 -1.714 1.00 89.94 356 LEU A C 1
ATOM 2670 O O . LEU A 1 356 ? 0.391 0.414 -1.543 1.00 89.94 356 LEU A O 1
ATOM 2674 N N . LEU A 1 357 ? 2.083 -1.032 -1.765 1.00 88.88 357 LEU A N 1
ATOM 2675 C CA . LEU A 1 357 ? 3.125 -0.006 -1.684 1.00 88.88 357 LEU A CA 1
ATOM 2676 C C . LEU A 1 357 ? 3.081 0.950 -2.879 1.00 88.88 357 LEU A C 1
ATOM 2678 O O . LEU A 1 357 ? 3.327 2.146 -2.700 1.00 88.88 357 LEU A O 1
ATOM 2682 N N . LEU A 1 358 ? 2.760 0.445 -4.072 1.00 88.50 358 LEU A N 1
ATOM 2683 C CA . LEU A 1 358 ? 2.575 1.272 -5.260 1.00 88.50 358 LEU A CA 1
ATOM 2684 C C . LEU A 1 358 ? 1.333 2.162 -5.121 1.00 88.50 358 LEU A C 1
ATOM 2686 O O . LEU A 1 358 ? 1.446 3.372 -5.295 1.00 88.50 358 LEU A O 1
ATOM 2690 N N . ASN A 1 359 ? 0.193 1.609 -4.706 1.00 89.81 359 ASN A N 1
ATOM 2691 C CA . ASN A 1 359 ? -1.040 2.361 -4.457 1.00 89.81 359 ASN A CA 1
ATOM 2692 C C . ASN A 1 359 ? -0.857 3.409 -3.353 1.00 89.81 359 ASN A C 1
ATOM 2694 O O . ASN A 1 359 ? -1.383 4.519 -3.438 1.00 89.81 359 ASN A O 1
ATOM 2698 N N . ARG A 1 360 ? -0.062 3.103 -2.325 1.00 91.25 360 ARG A N 1
ATOM 2699 C CA . ARG A 1 360 ? 0.209 4.026 -1.221 1.00 91.25 360 ARG A CA 1
ATOM 2700 C C . ARG A 1 360 ? 1.156 5.149 -1.605 1.00 91.25 360 ARG A C 1
ATOM 2702 O O . ARG A 1 360 ? 0.942 6.279 -1.190 1.00 91.25 360 ARG A O 1
ATOM 2709 N N . HIS A 1 361 ? 2.229 4.856 -2.329 1.00 89.00 361 HIS A N 1
ATOM 2710 C CA . HIS A 1 361 ? 3.312 5.822 -2.528 1.00 89.00 361 HIS A CA 1
ATOM 2711 C C . HIS A 1 361 ? 3.393 6.399 -3.935 1.00 89.00 361 HIS A C 1
ATOM 2713 O O . HIS A 1 361 ? 4.143 7.353 -4.127 1.00 89.00 361 HIS A O 1
ATOM 2719 N N . GLY A 1 362 ? 2.711 5.805 -4.915 1.00 84.56 362 GLY A N 1
ATOM 2720 C CA . GLY A 1 362 ? 2.759 6.155 -6.339 1.00 84.56 362 GLY A CA 1
ATOM 2721 C C . GLY A 1 362 ? 4.122 5.935 -7.013 1.00 84.56 362 GLY A C 1
ATOM 2722 O O . GLY A 1 362 ? 4.204 5.831 -8.232 1.00 84.56 362 GLY A O 1
ATOM 2723 N N . VAL A 1 363 ? 5.205 5.835 -6.234 1.00 79.94 363 VAL A N 1
ATOM 2724 C CA . VAL A 1 363 ? 6.591 5.721 -6.693 1.00 79.94 363 VAL A CA 1
ATOM 2725 C C . VAL A 1 363 ? 7.308 4.628 -5.903 1.00 79.94 363 VAL A C 1
ATOM 2727 O O . VAL A 1 363 ? 7.324 4.629 -4.669 1.00 79.94 363 VAL A O 1
ATOM 2730 N N . LEU A 1 364 ? 7.966 3.710 -6.612 1.00 69.62 364 LEU A N 1
ATOM 2731 C CA . LEU A 1 364 ? 8.784 2.663 -6.002 1.00 69.62 364 LEU A CA 1
ATOM 2732 C C . LEU A 1 364 ? 10.194 3.189 -5.724 1.00 69.62 364 LEU A C 1
ATOM 2734 O O . LEU A 1 364 ? 10.980 3.422 -6.641 1.00 69.62 364 LEU A O 1
ATOM 2738 N N . THR A 1 365 ? 10.549 3.335 -4.448 1.00 65.62 365 THR A N 1
ATOM 2739 C CA . THR A 1 365 ? 11.931 3.630 -4.053 1.00 65.62 365 THR A CA 1
ATOM 2740 C C . THR A 1 365 ? 12.648 2.352 -3.625 1.00 65.62 365 THR A C 1
ATOM 2742 O O . THR A 1 365 ? 12.086 1.485 -2.956 1.00 65.62 365 THR A O 1
ATOM 2745 N N . LYS A 1 366 ? 13.936 2.237 -3.967 1.00 57.03 366 LYS A N 1
ATOM 2746 C CA . LYS A 1 366 ? 14.771 1.069 -3.626 1.00 57.03 366 LYS A CA 1
ATOM 2747 C C . LYS A 1 366 ? 14.849 0.803 -2.109 1.00 57.03 366 LYS A C 1
ATOM 2749 O O . LYS A 1 366 ? 15.076 -0.334 -1.711 1.00 57.03 366 LYS A O 1
ATOM 2754 N N . ALA A 1 367 ? 14.626 1.830 -1.285 1.00 49.66 367 ALA A N 1
ATOM 2755 C CA . ALA A 1 367 ? 14.631 1.766 0.178 1.00 49.66 367 ALA A CA 1
ATOM 2756 C C . ALA A 1 367 ? 13.305 1.289 0.808 1.00 49.66 367 ALA A C 1
ATOM 2758 O O . ALA A 1 367 ? 13.305 0.914 1.973 1.00 49.66 367 ALA A O 1
ATOM 2759 N N . ARG A 1 368 ? 12.184 1.291 0.069 1.00 50.25 368 ARG A N 1
ATOM 2760 C CA . ARG A 1 368 ? 10.858 0.868 0.572 1.00 50.25 368 ARG A CA 1
ATOM 2761 C C . ARG A 1 368 ? 10.537 -0.602 0.294 1.00 50.25 368 ARG A C 1
ATOM 2763 O O . ARG A 1 368 ? 9.438 -1.055 0.588 1.00 50.25 368 ARG A O 1
ATOM 2770 N N . ARG A 1 369 ? 11.484 -1.358 -0.270 1.00 40.66 369 ARG A N 1
ATOM 2771 C CA . ARG A 1 369 ? 11.346 -2.810 -0.406 1.00 40.66 369 ARG A CA 1
ATOM 2772 C C . ARG A 1 369 ? 11.321 -3.416 1.007 1.00 40.66 369 ARG A C 1
ATOM 2774 O O . ARG A 1 369 ? 12.252 -3.118 1.759 1.00 40.66 369 ARG A O 1
ATOM 2781 N N . PRO A 1 370 ? 10.341 -4.266 1.371 1.00 39.59 370 PRO A N 1
ATOM 2782 C CA . PRO A 1 370 ? 10.447 -5.039 2.605 1.00 39.59 370 PRO A CA 1
ATOM 2783 C C . PRO A 1 370 ? 11.784 -5.795 2.593 1.00 39.59 370 PRO A C 1
ATOM 2785 O O . PRO A 1 370 ? 12.260 -6.152 1.501 1.00 39.59 370 PRO A O 1
ATOM 2788 N N . PRO A 1 371 ? 12.434 -6.010 3.753 1.00 33.19 371 PRO A N 1
ATOM 2789 C CA . PRO A 1 371 ? 13.646 -6.811 3.794 1.00 33.19 371 PRO A CA 1
ATOM 2790 C C . PRO A 1 371 ? 13.335 -8.120 3.075 1.00 33.19 371 PRO A C 1
ATOM 2792 O O . PRO A 1 371 ? 12.395 -8.827 3.436 1.00 33.19 371 PRO A O 1
ATOM 2795 N N . LYS A 1 372 ? 14.069 -8.407 1.992 1.00 31.38 372 LYS A N 1
ATOM 2796 C CA . LYS A 1 372 ? 14.012 -9.737 1.392 1.00 31.38 372 LYS A CA 1
ATOM 2797 C C . LYS A 1 372 ? 14.236 -10.708 2.544 1.00 31.38 372 LYS A C 1
ATOM 2799 O O . LYS A 1 372 ? 15.249 -10.586 3.234 1.00 31.38 372 LYS A O 1
ATOM 2804 N N . VAL A 1 373 ? 13.346 -11.683 2.701 1.00 34.06 373 VAL A N 1
ATOM 2805 C CA . VAL A 1 373 ? 13.726 -12.953 3.311 1.00 34.06 373 VAL A CA 1
ATOM 2806 C C . VAL A 1 373 ? 14.780 -13.530 2.369 1.00 34.06 373 VAL A C 1
ATOM 2808 O O . VAL A 1 373 ? 14.482 -14.197 1.383 1.00 34.06 373 VAL A O 1
ATOM 2811 N N . CYS A 1 374 ? 16.028 -13.115 2.568 1.00 24.22 374 CYS A N 1
ATOM 2812 C CA . CYS A 1 374 ? 17.164 -13.762 1.957 1.00 24.22 374 CYS A CA 1
ATOM 2813 C C . CYS A 1 374 ? 17.260 -15.117 2.658 1.00 24.22 374 CYS A C 1
ATOM 2815 O O . CYS A 1 374 ? 17.472 -15.125 3.874 1.00 24.22 374 CYS A O 1
ATOM 2817 N N . PRO A 1 375 ? 17.110 -16.249 1.947 1.00 25.28 375 PRO A N 1
ATOM 2818 C CA . PRO A 1 375 ? 17.514 -17.523 2.513 1.00 25.28 375 PRO A CA 1
ATOM 2819 C C . PRO A 1 375 ? 18.978 -17.374 2.936 1.00 25.28 375 PRO A C 1
ATOM 2821 O O . PRO A 1 375 ? 19.786 -16.778 2.215 1.00 25.28 375 PRO A O 1
ATOM 2824 N N . ALA A 1 376 ? 19.277 -17.799 4.161 1.00 29.55 376 ALA A N 1
ATOM 2825 C CA . ALA A 1 376 ? 20.579 -17.637 4.784 1.00 29.55 376 ALA A CA 1
ATOM 2826 C C . ALA A 1 376 ? 21.695 -18.065 3.814 1.00 29.55 376 ALA A C 1
ATOM 2828 O O . ALA A 1 376 ? 21.753 -19.222 3.409 1.00 29.55 376 ALA A O 1
ATOM 2829 N N . GLY A 1 377 ? 22.563 -17.122 3.426 1.00 30.41 377 GLY A N 1
ATOM 2830 C CA . GLY A 1 377 ? 23.741 -17.436 2.611 1.00 30.41 377 GLY A CA 1
ATOM 2831 C C . GLY A 1 377 ? 24.021 -16.554 1.394 1.00 30.41 377 GLY A C 1
ATOM 2832 O O . GLY A 1 377 ? 24.457 -17.073 0.376 1.00 30.41 377 GLY A O 1
ATOM 2833 N N . SER A 1 378 ? 23.867 -15.227 1.457 1.00 28.12 378 SER A N 1
ATOM 2834 C CA . SER A 1 378 ? 24.624 -14.351 0.544 1.00 28.12 378 SER A CA 1
ATOM 2835 C C . SER A 1 378 ? 24.789 -12.947 1.122 1.00 28.12 378 SER A C 1
ATOM 2837 O O . SER A 1 378 ? 23.809 -12.311 1.505 1.00 28.12 378 SER A O 1
ATOM 2839 N N . ARG A 1 379 ? 26.043 -12.488 1.205 1.00 25.52 379 ARG A N 1
ATOM 2840 C CA . ARG A 1 379 ? 26.465 -11.212 1.808 1.00 25.52 379 ARG A CA 1
ATOM 2841 C C . ARG A 1 379 ? 25.767 -10.000 1.159 1.00 25.52 379 ARG A C 1
ATOM 2843 O O . ARG A 1 379 ? 25.582 -9.996 -0.058 1.00 25.52 379 ARG A O 1
ATOM 2850 N N . PRO A 1 380 ? 25.438 -8.945 1.926 1.00 29.30 380 PRO A N 1
ATOM 2851 C CA . PRO A 1 380 ? 24.821 -7.742 1.383 1.00 29.30 380 PRO A CA 1
ATOM 2852 C C . PRO A 1 380 ? 25.855 -6.889 0.629 1.00 29.30 380 PRO A C 1
ATOM 2854 O O . PRO A 1 380 ? 26.848 -6.443 1.198 1.00 29.30 380 PRO A O 1
ATOM 2857 N N . CYS A 1 381 ? 25.608 -6.631 -0.658 1.00 25.33 381 CYS A N 1
ATOM 2858 C CA . CYS A 1 381 ? 26.298 -5.576 -1.400 1.00 25.33 381 CYS A CA 1
ATOM 2859 C C . CYS A 1 381 ? 25.728 -4.209 -0.999 1.00 25.33 381 CYS A C 1
ATOM 2861 O O . CYS A 1 381 ? 24.720 -3.753 -1.538 1.00 25.33 381 CYS A O 1
ATOM 2863 N N . THR A 1 382 ? 26.400 -3.548 -0.064 1.00 27.11 382 THR A N 1
ATOM 2864 C CA . THR A 1 382 ? 26.313 -2.107 0.179 1.00 27.11 382 THR A CA 1
ATOM 2865 C C . THR A 1 382 ? 27.117 -1.358 -0.883 1.00 27.11 382 THR A C 1
ATOM 2867 O O . THR A 1 382 ? 28.326 -1.546 -0.995 1.00 27.11 382 THR A O 1
ATOM 2870 N N . ARG A 1 383 ? 26.466 -0.470 -1.638 1.00 22.39 383 ARG A N 1
ATOM 2871 C CA . ARG A 1 383 ? 27.041 0.820 -2.054 1.00 22.39 383 ARG A CA 1
ATOM 2872 C C . ARG A 1 383 ? 25.917 1.768 -2.472 1.00 22.39 383 ARG A C 1
ATOM 2874 O O . ARG A 1 383 ? 25.020 1.361 -3.214 1.00 22.39 383 ARG A O 1
ATOM 2881 N N . CYS A 1 384 ? 25.978 2.954 -1.867 1.00 30.58 384 CYS A N 1
ATOM 2882 C CA . CYS A 1 384 ? 25.052 4.079 -1.957 1.00 30.58 384 CYS A CA 1
ATOM 2883 C C . CYS A 1 384 ? 24.859 4.589 -3.383 1.00 30.58 384 CYS A C 1
ATOM 2885 O O . CYS A 1 384 ? 25.829 4.498 -4.171 1.00 30.58 384 CYS A O 1
#